Protein AF-E3Q2H2-F1 (afdb_monomer_lite)

Sequence (401 aa):
MNYTLPLFDYPLWWVVCSHDYVWYTGDLEYLSTYYINLVAVLDRWYPSVTDPATGLVTKGLNGTAGYGDYAFVPRQGPVTYYNALYVLALRRAAEMAVEAENDGDAERWRRRADEVAKALGERNFDKEAGAFWDGTNEGQFMDAHAQDGNSIAILADVVDKEKARGMLDYYSRVAARPYGNAFYDSDAVNEGFSQKVYAFVSYFELAARFMVGAGDSAIEEMKRLYGWMSRQDPGVTFWEGIGPEGKPYEDGYTSMAHGWATGLVPLMSGWVLGVKPTEPGFRTWSVAPETAGLRWARGVVPTPRGGGIRVEWEQGGDGDVRIQVRAAEGSRGVVGVPVGARGKVVELDGEVVYAGRDGARARYKEGRVLVDVEGKGTDCKVVVSVRRRPDNPWAFIRQAG

Structure (mmCIF, N/CA/C/O backbone):
data_AF-E3Q2H2-F1
#
_entry.id   AF-E3Q2H2-F1
#
loop_
_atom_site.group_PDB
_atom_site.id
_atom_site.type_symbol
_atom_site.label_atom_id
_atom_site.label_alt_id
_atom_site.label_comp_id
_atom_site.label_asym_id
_atom_site.label_entity_id
_atom_site.label_seq_id
_atom_site.pdbx_PDB_ins_code
_atom_site.Cartn_x
_atom_site.Cartn_y
_atom_site.Cartn_z
_atom_site.occupancy
_atom_site.B_iso_or_equiv
_atom_site.auth_seq_id
_atom_site.auth_comp_id
_atom_site.auth_asym_id
_atom_site.auth_atom_id
_atom_site.pdbx_PDB_model_num
ATOM 1 N N . MET A 1 1 ? 37.266 2.003 -7.829 1.00 45.53 1 MET A N 1
ATOM 2 C CA . MET A 1 1 ? 35.980 2.043 -8.556 1.00 45.53 1 MET A CA 1
ATOM 3 C C . MET A 1 1 ? 34.935 2.542 -7.580 1.00 45.53 1 MET A C 1
ATOM 5 O O . MET A 1 1 ? 34.747 1.897 -6.558 1.00 45.53 1 MET A O 1
ATOM 9 N N . ASN A 1 2 ? 34.325 3.698 -7.842 1.00 56.22 2 ASN A N 1
ATOM 10 C CA . ASN A 1 2 ? 33.186 4.177 -7.061 1.00 56.22 2 ASN A CA 1
ATOM 11 C C . ASN A 1 2 ? 31.969 3.356 -7.490 1.00 56.22 2 ASN A C 1
ATOM 13 O O . ASN A 1 2 ? 31.368 3.651 -8.518 1.00 56.22 2 ASN A O 1
ATOM 17 N N . TYR A 1 3 ? 31.665 2.283 -6.761 1.00 51.69 3 TYR A N 1
ATOM 18 C CA . TYR A 1 3 ? 30.418 1.555 -6.958 1.00 51.69 3 TYR A CA 1
ATOM 19 C C . TYR A 1 3 ? 29.263 2.478 -6.560 1.00 51.69 3 TYR A C 1
ATOM 21 O O . TYR A 1 3 ? 29.102 2.805 -5.387 1.00 51.69 3 TYR A O 1
ATOM 29 N N . THR A 1 4 ? 28.493 2.940 -7.540 1.00 71.31 4 THR A N 1
ATOM 30 C CA . THR A 1 4 ? 27.223 3.632 -7.311 1.00 71.31 4 THR A CA 1
ATOM 31 C C . THR A 1 4 ? 26.118 2.768 -7.888 1.00 71.31 4 THR A C 1
ATOM 33 O O . THR A 1 4 ? 26.125 2.505 -9.090 1.00 71.31 4 THR A O 1
ATOM 36 N N . LEU A 1 5 ? 25.187 2.343 -7.037 1.00 85.56 5 LEU A N 1
ATOM 37 C CA . LEU A 1 5 ? 24.008 1.572 -7.417 1.00 85.56 5 LEU A CA 1
ATOM 38 C C . LEU A 1 5 ? 22.761 2.453 -7.266 1.00 85.56 5 LEU A C 1
ATOM 40 O O . LEU A 1 5 ? 22.137 2.453 -6.204 1.00 85.56 5 LEU A O 1
ATOM 44 N N . PRO A 1 6 ? 22.429 3.274 -8.274 1.00 92.06 6 PRO A N 1
ATOM 45 C CA . PRO A 1 6 ? 21.223 4.078 -8.224 1.00 92.06 6 PRO A CA 1
ATOM 46 C C . PRO A 1 6 ? 19.993 3.187 -8.438 1.00 92.06 6 PRO A C 1
ATOM 48 O O . PRO A 1 6 ? 19.901 2.464 -9.433 1.00 92.06 6 PRO A O 1
ATOM 51 N N . LEU A 1 7 ? 19.045 3.260 -7.507 1.00 96.19 7 LEU A N 1
ATOM 52 C CA . LEU A 1 7 ? 17.746 2.598 -7.602 1.00 96.19 7 LEU A CA 1
ATOM 53 C C . LEU A 1 7 ? 16.674 3.640 -7.912 1.00 96.19 7 LEU A C 1
ATOM 55 O O . LEU A 1 7 ? 16.636 4.705 -7.293 1.00 96.19 7 LEU A O 1
ATOM 59 N N . PHE A 1 8 ? 15.835 3.352 -8.902 1.00 97.50 8 PHE A N 1
ATOM 60 C CA . PHE A 1 8 ? 14.857 4.300 -9.427 1.00 97.50 8 PHE A CA 1
ATOM 61 C C . PHE A 1 8 ? 13.665 4.507 -8.481 1.00 97.50 8 PHE A C 1
ATOM 63 O O . PHE A 1 8 ? 13.052 5.568 -8.485 1.00 97.50 8 PHE A O 1
ATOM 70 N N . ASP A 1 9 ? 13.334 3.504 -7.677 1.00 97.25 9 ASP A N 1
ATOM 71 C CA . ASP A 1 9 ? 12.160 3.389 -6.805 1.00 97.25 9 ASP A CA 1
ATOM 72 C C . ASP A 1 9 ? 12.436 3.788 -5.345 1.00 97.25 9 ASP A C 1
ATOM 74 O O . ASP A 1 9 ? 11.573 4.364 -4.680 1.00 97.25 9 ASP A O 1
ATOM 78 N N . TYR A 1 10 ? 13.645 3.537 -4.834 1.00 96.75 10 TYR A N 1
ATOM 79 C CA . TYR A 1 10 ? 13.980 3.755 -3.417 1.00 96.75 10 TYR A CA 1
ATOM 80 C C . TYR A 1 10 ? 13.823 5.204 -2.926 1.00 96.75 10 TYR A C 1
ATOM 82 O O . TYR A 1 10 ? 13.421 5.375 -1.772 1.00 96.75 10 TYR A O 1
ATOM 90 N N . PRO A 1 11 ? 14.057 6.261 -3.733 1.00 98.12 11 PRO A N 1
ATOM 91 C CA . PRO A 1 11 ? 13.711 7.621 -3.322 1.00 98.12 11 PRO A CA 1
ATOM 92 C C . PRO A 1 11 ? 12.218 7.802 -3.004 1.00 98.12 11 PRO A C 1
ATOM 94 O O . PRO A 1 11 ? 11.886 8.548 -2.086 1.00 98.12 11 PRO A O 1
ATOM 97 N N . LEU A 1 12 ? 11.310 7.105 -3.698 1.00 98.69 12 LEU A N 1
ATOM 98 C CA . LEU A 1 12 ? 9.873 7.145 -3.383 1.00 98.69 12 LEU A CA 1
ATOM 99 C C . LEU A 1 12 ? 9.535 6.292 -2.176 1.00 98.69 12 LEU A C 1
ATOM 101 O O . LEU A 1 12 ? 8.727 6.720 -1.355 1.00 98.69 12 LEU A O 1
ATOM 105 N N . TRP A 1 13 ? 10.172 5.128 -2.023 1.00 98.25 13 TRP A N 1
ATOM 106 C CA . TRP A 1 13 ? 10.033 4.361 -0.786 1.00 98.25 13 TRP A CA 1
ATOM 107 C C . TRP A 1 13 ? 10.488 5.167 0.418 1.00 98.25 13 TRP A C 1
ATOM 109 O O . TRP A 1 13 ? 9.823 5.131 1.444 1.00 98.25 13 TRP A O 1
ATOM 119 N N . TRP A 1 14 ? 11.546 5.969 0.290 1.00 98.56 14 TRP A N 1
ATOM 120 C CA . TRP A 1 14 ? 11.947 6.887 1.348 1.00 98.56 14 TRP A CA 1
ATOM 121 C C . TRP A 1 14 ? 10.841 7.905 1.676 1.00 98.56 14 TRP A C 1
ATOM 123 O O . TRP A 1 14 ? 10.554 8.100 2.854 1.00 98.56 14 TRP A O 1
ATOM 133 N N . VAL A 1 15 ? 10.153 8.482 0.682 1.00 98.88 15 VAL A N 1
ATOM 134 C CA . VAL A 1 15 ? 9.010 9.394 0.910 1.00 98.88 15 VAL A CA 1
ATOM 135 C C . VAL A 1 15 ? 7.859 8.680 1.632 1.00 98.88 15 VAL A C 1
ATOM 137 O O . VAL A 1 15 ? 7.336 9.198 2.619 1.00 98.88 15 VAL A O 1
ATOM 140 N N . VAL A 1 16 ? 7.476 7.484 1.173 1.00 98.75 16 VAL A N 1
ATOM 141 C CA . VAL A 1 16 ? 6.392 6.689 1.780 1.00 98.75 16 VAL A CA 1
ATOM 142 C C . VAL A 1 16 ? 6.750 6.273 3.212 1.00 98.75 16 VAL A C 1
ATOM 144 O O . VAL A 1 16 ? 5.951 6.455 4.126 1.00 98.75 16 VAL A O 1
ATOM 147 N N . CYS A 1 17 ? 7.972 5.793 3.436 1.00 98.31 17 CYS A N 1
ATOM 148 C CA . CYS A 1 17 ? 8.465 5.424 4.761 1.00 98.31 17 CYS A CA 1
ATOM 149 C C . CYS A 1 17 ? 8.617 6.636 5.689 1.00 98.31 17 CYS A C 1
ATOM 151 O O . CYS A 1 17 ? 8.403 6.494 6.887 1.00 98.31 17 CYS A O 1
ATOM 153 N N . SER A 1 18 ? 8.952 7.820 5.165 1.00 98.75 18 SER A N 1
ATOM 154 C CA . SER A 1 18 ? 8.993 9.067 5.945 1.00 98.75 18 SER A CA 1
ATOM 155 C C . SER A 1 18 ? 7.612 9.417 6.483 1.00 98.75 18 SER A C 1
ATOM 157 O O . SER A 1 18 ? 7.470 9.732 7.662 1.00 98.75 18 SER A O 1
ATOM 159 N N . HIS A 1 19 ? 6.585 9.287 5.639 1.00 98.75 19 HIS A N 1
ATOM 160 C CA . HIS A 1 19 ? 5.204 9.458 6.070 1.00 98.75 19 HIS A CA 1
ATOM 161 C C . HIS A 1 19 ? 4.832 8.453 7.159 1.00 98.75 19 HIS A C 1
ATOM 163 O O . HIS A 1 19 ? 4.368 8.856 8.223 1.00 98.75 19 HIS A O 1
ATOM 169 N N . ASP A 1 20 ? 5.065 7.159 6.927 1.00 98.12 20 ASP A N 1
ATOM 170 C CA . ASP A 1 20 ? 4.711 6.126 7.903 1.00 98.12 20 ASP A CA 1
ATOM 171 C C . ASP A 1 20 ? 5.483 6.309 9.214 1.00 98.12 20 ASP A C 1
ATOM 173 O O . ASP A 1 20 ? 4.904 6.195 10.291 1.00 98.12 20 ASP A O 1
ATOM 177 N N . TYR A 1 21 ? 6.759 6.686 9.153 1.00 98.56 21 TYR A N 1
ATOM 178 C CA . TYR A 1 21 ? 7.533 7.030 10.339 1.00 98.56 21 TYR A CA 1
ATOM 179 C C . TYR A 1 21 ? 6.838 8.138 11.141 1.00 98.56 21 TYR A C 1
ATOM 181 O O . TYR A 1 21 ? 6.494 7.912 12.298 1.00 98.56 21 TYR A O 1
ATOM 189 N N . VAL A 1 22 ? 6.524 9.279 10.520 1.00 98.69 22 VAL A N 1
ATOM 190 C CA . VAL A 1 22 ? 5.838 10.403 11.183 1.00 98.69 22 VAL A CA 1
ATOM 191 C C . VAL A 1 22 ? 4.457 9.995 11.714 1.00 98.69 22 VAL A C 1
ATOM 193 O O . VAL A 1 22 ? 4.103 10.325 12.848 1.00 98.69 22 VAL A O 1
ATOM 196 N N . TRP A 1 23 ? 3.675 9.230 10.944 1.00 98.25 23 TRP A N 1
ATOM 197 C CA . TRP A 1 23 ? 2.333 8.800 11.350 1.00 98.25 23 TRP A CA 1
ATOM 198 C C . TRP A 1 23 ? 2.352 7.870 12.564 1.00 98.25 23 TRP A C 1
ATOM 200 O O . TRP A 1 23 ? 1.506 7.992 13.454 1.00 98.25 23 TRP A O 1
ATOM 210 N N . TYR A 1 24 ? 3.333 6.973 12.641 1.00 97.69 24 TYR A N 1
ATOM 211 C CA . TYR A 1 24 ? 3.432 6.004 13.730 1.00 97.69 24 TYR A CA 1
ATOM 212 C C . TYR A 1 24 ? 4.194 6.533 14.954 1.00 97.69 24 TYR A C 1
ATOM 214 O O . TYR A 1 24 ? 3.869 6.125 16.071 1.00 97.69 24 TYR A O 1
ATOM 222 N N . THR A 1 25 ? 5.161 7.444 14.792 1.00 97.69 25 THR A N 1
ATOM 223 C CA . THR A 1 25 ? 5.989 7.964 15.902 1.00 97.69 25 THR A CA 1
ATOM 224 C C . THR A 1 25 ? 5.563 9.343 16.401 1.00 97.69 25 THR A C 1
ATOM 226 O O . THR A 1 25 ? 5.739 9.642 17.581 1.00 97.69 25 THR A O 1
ATOM 229 N N . GLY A 1 26 ? 4.971 10.173 15.539 1.00 97.12 26 GLY A N 1
ATOM 230 C CA . GLY A 1 26 ? 4.683 11.579 15.831 1.00 97.12 26 GLY A CA 1
ATOM 231 C C . GLY A 1 26 ? 5.912 12.490 15.776 1.00 97.12 26 GLY A C 1
ATOM 232 O O . GLY A 1 26 ? 5.858 13.602 16.296 1.00 97.12 26 GLY A O 1
ATOM 233 N N . ASP A 1 27 ? 7.015 12.031 15.185 1.00 98.12 27 ASP A N 1
ATOM 234 C CA . ASP A 1 27 ? 8.268 12.781 15.087 1.00 98.12 27 ASP A CA 1
ATOM 235 C C . ASP A 1 27 ? 8.191 13.872 14.001 1.00 98.12 27 ASP A C 1
ATOM 237 O O . ASP A 1 27 ? 8.578 13.686 12.846 1.00 98.12 27 ASP A O 1
ATOM 241 N N . LEU A 1 28 ? 7.641 15.029 14.377 1.00 98.00 28 LEU A N 1
ATOM 242 C CA . LEU A 1 28 ? 7.541 16.199 13.497 1.00 98.00 28 LEU A CA 1
ATOM 243 C C . LEU A 1 28 ? 8.884 16.928 13.312 1.00 98.00 28 LEU A C 1
ATOM 245 O O . LEU A 1 28 ? 9.044 17.680 12.350 1.00 98.00 28 LEU A O 1
ATOM 249 N N . GLU A 1 29 ? 9.867 16.699 14.189 1.00 98.38 29 GLU A N 1
ATOM 250 C CA . GLU A 1 29 ? 11.219 17.251 14.038 1.00 98.38 29 GLU A CA 1
ATOM 251 C C . GLU A 1 29 ? 11.947 16.588 12.862 1.00 98.38 29 GLU A C 1
ATOM 253 O O . GLU A 1 29 ? 12.560 17.281 12.042 1.00 98.38 29 GLU A O 1
ATOM 258 N N . TYR A 1 30 ? 11.801 15.266 12.717 1.00 98.50 30 TYR A N 1
ATOM 259 C CA . TYR A 1 30 ? 12.229 14.533 11.527 1.00 98.50 30 TYR A CA 1
ATOM 260 C C . TYR A 1 30 ? 11.617 15.124 10.255 1.00 98.50 30 TYR A C 1
ATOM 262 O O . TYR A 1 30 ? 12.343 15.419 9.300 1.00 98.50 30 TYR A O 1
ATOM 270 N N . LEU A 1 31 ? 10.295 15.339 10.251 1.00 98.44 31 LEU A N 1
ATOM 271 C CA . LEU A 1 31 ? 9.599 15.906 9.097 1.00 98.44 31 LEU A CA 1
ATOM 272 C C . LEU A 1 31 ? 10.172 17.276 8.727 1.00 98.44 31 LEU A C 1
ATOM 274 O O . LEU A 1 31 ? 10.521 17.493 7.571 1.00 98.44 31 LEU A O 1
ATOM 278 N N . SER A 1 32 ? 10.323 18.169 9.707 1.00 98.31 32 SER A N 1
ATOM 279 C CA . SER A 1 32 ? 10.899 19.502 9.505 1.00 98.31 32 SER A CA 1
ATOM 280 C C . SER A 1 32 ? 12.323 19.436 8.936 1.00 98.31 32 SER A C 1
ATOM 282 O O . SER A 1 32 ? 12.633 20.090 7.940 1.00 98.31 32 SER A O 1
ATOM 284 N N . THR A 1 33 ? 13.171 18.576 9.509 1.00 98.56 33 THR A N 1
ATOM 285 C CA . THR A 1 33 ? 14.578 18.409 9.110 1.00 98.56 33 THR A CA 1
ATOM 286 C C . THR A 1 33 ? 14.720 17.962 7.655 1.00 98.56 33 THR A C 1
ATOM 288 O O . THR A 1 33 ? 15.564 18.484 6.925 1.00 98.56 33 THR A O 1
ATOM 291 N N . TYR A 1 34 ? 13.897 17.006 7.217 1.00 98.56 34 TYR A N 1
ATOM 292 C CA . TYR A 1 34 ? 14.017 16.387 5.895 1.00 98.56 34 TYR A CA 1
ATOM 293 C C . TYR A 1 34 ? 12.987 16.879 4.873 1.00 98.56 34 TYR A C 1
ATOM 295 O O . TYR A 1 34 ? 12.966 16.389 3.741 1.00 98.56 34 TYR A O 1
ATOM 303 N N . TYR A 1 35 ? 12.169 17.880 5.208 1.00 98.69 35 TYR A N 1
ATOM 304 C CA . TYR A 1 35 ? 11.151 18.407 4.296 1.00 98.69 35 TYR A CA 1
ATOM 305 C C . TYR A 1 35 ? 11.752 18.865 2.960 1.00 98.69 35 TYR A C 1
ATOM 307 O O . TYR A 1 35 ? 11.232 18.571 1.883 1.00 98.69 35 TYR A O 1
ATOM 315 N N . ILE A 1 36 ? 12.920 19.513 3.004 1.00 98.44 36 ILE A N 1
ATOM 316 C CA . ILE A 1 36 ? 13.614 19.973 1.796 1.00 98.44 36 ILE A CA 1
ATOM 317 C C . ILE A 1 36 ? 14.051 18.816 0.884 1.00 98.44 36 ILE A C 1
ATOM 319 O O . ILE A 1 36 ? 14.119 18.978 -0.337 1.00 98.44 36 ILE A O 1
ATOM 323 N N . ASN A 1 37 ? 14.306 17.632 1.446 1.00 98.56 37 ASN A N 1
ATOM 324 C CA . ASN A 1 37 ? 14.614 16.430 0.680 1.00 98.56 37 ASN A CA 1
ATOM 325 C C . ASN A 1 37 ? 13.363 15.892 -0.030 1.00 98.56 37 ASN A C 1
ATOM 327 O O . ASN A 1 37 ? 13.478 15.487 -1.187 1.00 98.56 37 ASN A O 1
ATOM 331 N N . LEU A 1 38 ? 12.175 15.962 0.595 1.00 98.69 38 LEU A N 1
ATOM 332 C CA . LEU A 1 38 ? 10.900 15.648 -0.072 1.00 98.69 38 LEU A CA 1
ATOM 333 C C . LEU A 1 38 ? 10.716 16.535 -1.310 1.00 98.69 38 LEU A C 1
ATOM 335 O O . LEU A 1 38 ? 10.481 16.027 -2.406 1.00 98.69 38 LEU A O 1
ATOM 339 N N . VAL A 1 39 ? 10.923 17.849 -1.164 1.00 98.69 39 VAL A N 1
ATOM 340 C CA . VAL A 1 39 ? 10.853 18.811 -2.278 1.00 98.69 39 VAL A CA 1
ATOM 341 C C . VAL A 1 39 ? 11.889 18.486 -3.358 1.00 98.69 39 VAL A C 1
ATOM 343 O O . VAL A 1 39 ? 11.570 18.476 -4.546 1.00 98.69 39 VAL A O 1
ATOM 346 N N . ALA A 1 40 ? 13.134 18.180 -2.984 1.00 98.56 40 ALA A N 1
ATOM 347 C CA . ALA A 1 40 ? 14.173 17.833 -3.953 1.00 98.56 40 ALA A CA 1
ATOM 348 C C . ALA A 1 40 ? 13.819 16.576 -4.768 1.00 98.56 40 ALA A C 1
ATOM 350 O O . ALA A 1 40 ? 14.007 16.557 -5.986 1.00 98.56 40 ALA A O 1
ATOM 351 N N . VAL A 1 41 ? 13.270 15.546 -4.124 1.00 98.31 41 VAL A N 1
ATOM 352 C CA . VAL A 1 41 ? 12.846 14.312 -4.796 1.00 98.31 41 VAL A CA 1
ATOM 353 C C . VAL A 1 41 ? 11.631 14.572 -5.693 1.00 98.31 41 VAL A C 1
ATOM 355 O O . VAL A 1 41 ? 11.660 14.241 -6.880 1.00 98.31 41 VAL A O 1
ATOM 358 N N . LEU A 1 42 ? 10.582 15.199 -5.155 1.00 98.75 42 LEU A N 1
ATOM 359 C CA . LEU A 1 42 ? 9.266 15.266 -5.794 1.00 98.75 42 LEU A CA 1
ATOM 360 C C . LEU A 1 42 ? 9.106 16.423 -6.783 1.00 98.75 42 LEU A C 1
ATOM 362 O O . LEU A 1 42 ? 8.338 16.272 -7.730 1.00 98.75 42 LEU A O 1
ATOM 366 N N . ASP A 1 43 ? 9.814 17.541 -6.592 1.00 98.50 43 ASP A N 1
ATOM 367 C CA . ASP A 1 43 ? 9.727 18.737 -7.445 1.00 98.50 43 ASP A CA 1
ATOM 368 C C . ASP A 1 43 ? 10.968 18.984 -8.309 1.00 98.50 43 ASP A C 1
ATOM 370 O O . ASP A 1 43 ? 10.935 19.858 -9.175 1.00 98.50 43 ASP A O 1
ATOM 374 N N . ARG A 1 44 ? 12.057 18.224 -8.121 1.00 97.56 44 ARG A N 1
ATOM 375 C CA . ARG A 1 44 ? 13.252 18.343 -8.975 1.00 97.56 44 ARG A CA 1
ATOM 376 C C . ARG A 1 44 ? 13.595 17.039 -9.668 1.00 97.56 44 ARG A C 1
ATOM 378 O O . ARG A 1 44 ? 13.615 17.001 -10.894 1.00 97.56 44 ARG A O 1
ATOM 385 N N . TRP A 1 45 ? 13.860 15.977 -8.908 1.00 98.12 45 TRP A N 1
ATOM 386 C CA . TRP A 1 45 ? 14.395 14.756 -9.502 1.00 98.12 45 TRP A CA 1
ATOM 387 C C . TRP A 1 45 ? 13.368 14.012 -10.362 1.00 98.12 45 TRP A C 1
ATOM 389 O O . TRP A 1 45 ? 13.602 13.876 -11.563 1.00 98.12 45 TRP A O 1
ATOM 399 N N . TYR A 1 46 ? 12.217 13.609 -9.810 1.00 98.56 46 TYR A N 1
ATOM 400 C CA . TYR A 1 46 ? 11.194 12.901 -10.595 1.00 98.56 46 TYR A CA 1
ATOM 401 C C . TYR A 1 46 ? 10.646 13.722 -11.770 1.00 98.56 46 TYR A C 1
ATOM 403 O O . TYR A 1 46 ? 10.589 13.171 -12.866 1.00 98.56 46 TYR A O 1
ATOM 411 N N . PRO A 1 47 ? 10.359 15.033 -11.624 1.00 98.44 47 PRO A N 1
ATOM 412 C CA . PRO A 1 47 ? 9.985 15.866 -12.766 1.00 98.44 47 PRO A CA 1
ATOM 413 C C . PRO A 1 47 ? 11.045 15.930 -13.867 1.00 98.44 47 PRO A C 1
ATOM 415 O O . PRO A 1 47 ? 10.692 16.056 -15.035 1.00 98.44 47 PRO A O 1
ATOM 418 N N . SER A 1 48 ? 12.338 15.819 -13.533 1.00 98.00 48 SER A N 1
ATOM 419 C CA . SER A 1 48 ? 13.394 15.800 -14.555 1.00 98.00 48 SER A CA 1
ATOM 420 C C . SER A 1 48 ? 13.317 14.562 -15.453 1.00 98.00 48 SER A C 1
ATOM 422 O O . SER A 1 48 ? 13.704 14.634 -16.615 1.00 98.00 48 SER A O 1
ATOM 424 N N . VAL A 1 49 ? 12.796 13.446 -14.939 1.00 98.25 49 VAL A N 1
ATOM 425 C CA . VAL A 1 49 ? 12.633 12.176 -15.664 1.00 98.25 49 VAL A CA 1
ATOM 426 C C . VAL A 1 49 ? 11.173 11.897 -16.032 1.00 98.25 49 VAL A C 1
ATOM 428 O O . VAL A 1 49 ? 10.825 10.768 -16.372 1.00 98.25 49 VAL A O 1
ATOM 431 N N . THR A 1 50 ? 10.308 12.910 -15.981 1.00 98.56 50 THR A N 1
ATOM 432 C CA . THR A 1 50 ? 8.943 12.843 -16.508 1.00 98.56 50 THR A CA 1
ATOM 433 C C . THR A 1 50 ? 8.955 13.214 -17.985 1.00 98.56 50 THR A C 1
ATOM 435 O O . THR A 1 50 ? 9.431 14.283 -18.361 1.00 98.56 50 THR A O 1
ATOM 438 N N . ASP A 1 51 ? 8.409 12.343 -18.829 1.00 97.69 51 ASP A N 1
ATOM 439 C CA . ASP A 1 51 ? 8.222 12.643 -20.245 1.00 97.69 51 ASP A CA 1
ATOM 440 C C . ASP A 1 51 ? 7.073 13.658 -20.403 1.00 97.69 51 ASP A C 1
ATOM 442 O O . ASP A 1 51 ? 5.930 13.333 -20.067 1.00 97.69 51 ASP A O 1
ATOM 446 N N . PRO A 1 52 ? 7.322 14.875 -20.925 1.00 95.50 52 PRO A N 1
ATOM 447 C CA . PRO A 1 52 ? 6.281 15.887 -21.083 1.00 95.50 52 PRO A CA 1
ATOM 448 C C . PRO A 1 52 ? 5.181 15.483 -22.075 1.00 95.50 52 PRO A C 1
ATOM 450 O O . PRO A 1 52 ? 4.090 16.043 -22.012 1.00 95.50 52 PRO A O 1
ATOM 453 N N . ALA A 1 53 ? 5.436 14.531 -22.981 1.00 95.25 53 ALA A N 1
ATOM 454 C CA . ALA A 1 53 ? 4.435 14.053 -23.932 1.00 95.25 53 ALA A CA 1
ATOM 455 C C . ALA A 1 53 ? 3.414 13.105 -23.289 1.00 95.25 53 ALA A C 1
ATOM 457 O O . ALA A 1 53 ? 2.270 13.044 -23.737 1.00 95.25 53 ALA A O 1
ATOM 458 N N . THR A 1 54 ? 3.815 12.363 -22.253 1.00 95.88 54 THR A N 1
ATOM 459 C CA . THR A 1 54 ? 2.938 11.397 -21.572 1.00 95.88 54 THR A CA 1
ATOM 460 C C . THR A 1 54 ? 2.523 11.830 -20.172 1.00 95.88 54 THR A C 1
ATOM 462 O O . THR A 1 54 ? 1.544 11.309 -19.651 1.00 95.88 54 THR A O 1
ATOM 465 N N . GLY A 1 55 ? 3.249 12.761 -19.550 1.00 97.69 55 GLY A N 1
ATOM 466 C CA . GLY A 1 55 ? 3.067 13.121 -18.144 1.00 97.69 55 GLY A CA 1
ATOM 467 C C . GLY A 1 55 ? 3.540 12.040 -17.166 1.00 97.69 55 GLY A C 1
ATOM 468 O O . GLY A 1 55 ? 3.283 12.156 -15.971 1.00 97.69 55 GLY A O 1
ATOM 469 N N . LEU A 1 56 ? 4.232 10.999 -17.646 1.00 98.69 56 LEU A N 1
ATOM 470 C CA . LEU A 1 56 ? 4.679 9.869 -16.835 1.00 98.69 56 LEU A CA 1
ATOM 471 C C . LEU A 1 56 ? 6.183 9.901 -16.589 1.00 98.69 56 LEU A C 1
ATOM 473 O O . LEU A 1 56 ? 6.990 10.214 -17.469 1.00 98.69 56 LEU A O 1
ATOM 477 N N . VAL A 1 57 ? 6.563 9.508 -15.379 1.00 98.50 57 VAL A N 1
ATOM 478 C CA . VAL A 1 57 ? 7.949 9.201 -15.036 1.00 98.50 57 VAL A CA 1
ATOM 479 C C . VAL A 1 57 ? 8.424 8.053 -15.929 1.00 98.50 57 VAL A C 1
ATOM 481 O O . VAL A 1 57 ? 7.793 6.998 -15.987 1.00 98.50 57 VAL A O 1
ATOM 484 N N . THR A 1 58 ? 9.526 8.267 -16.644 1.00 98.25 58 THR A N 1
ATOM 485 C CA . THR A 1 58 ? 9.995 7.383 -17.714 1.00 98.25 58 THR A CA 1
ATOM 486 C C . THR A 1 58 ? 11.459 7.018 -17.492 1.00 98.25 58 THR A C 1
ATOM 488 O O . THR A 1 58 ? 12.362 7.850 -17.624 1.00 98.25 58 THR A O 1
ATOM 491 N N . LYS A 1 59 ? 11.709 5.743 -17.179 1.00 97.12 59 LYS A N 1
ATOM 492 C CA . LYS A 1 59 ? 13.068 5.207 -17.062 1.00 97.12 59 LYS A CA 1
ATOM 493 C C . LYS A 1 59 ? 13.719 5.153 -18.445 1.00 97.12 59 LYS A C 1
ATOM 495 O O . LYS A 1 59 ? 13.107 4.699 -19.410 1.00 97.12 59 LYS A O 1
ATOM 500 N N . GLY A 1 60 ? 14.952 5.641 -18.529 1.00 95.44 60 GLY A N 1
ATOM 501 C CA . GLY A 1 60 ? 15.686 5.859 -19.779 1.00 95.44 60 GLY A CA 1
ATOM 502 C C . GLY A 1 60 ? 15.964 7.339 -20.055 1.00 95.44 60 GLY A C 1
ATOM 503 O O . GLY A 1 60 ? 16.960 7.663 -20.701 1.00 95.44 60 GLY A O 1
ATOM 504 N N . LEU A 1 61 ? 15.164 8.252 -19.493 1.00 96.69 61 LEU A N 1
ATOM 505 C CA . LEU A 1 61 ? 15.429 9.692 -19.556 1.00 96.69 61 LEU A CA 1
ATOM 506 C C . LEU A 1 61 ? 16.564 10.096 -18.607 1.00 96.69 61 LEU A C 1
ATOM 508 O O . LEU A 1 61 ? 16.797 9.444 -17.589 1.00 96.69 61 LEU A O 1
ATOM 512 N N . ASN A 1 62 ? 17.288 11.165 -18.948 1.00 94.88 62 ASN A N 1
ATOM 513 C CA . ASN A 1 62 ? 18.403 11.728 -18.167 1.00 94.88 62 ASN A CA 1
ATOM 514 C C . ASN A 1 62 ? 19.415 10.690 -17.645 1.00 94.88 62 ASN A C 1
ATOM 516 O O . ASN A 1 62 ? 19.890 10.780 -16.515 1.00 94.88 62 ASN A O 1
ATOM 520 N N . GLY A 1 63 ? 19.745 9.686 -18.463 1.00 93.56 63 GLY A N 1
ATOM 521 C CA . GLY A 1 63 ? 20.747 8.676 -18.111 1.00 93.56 63 GLY A CA 1
ATOM 522 C C . GLY A 1 63 ? 20.278 7.630 -17.094 1.00 93.56 63 GLY A C 1
ATOM 523 O O . GLY A 1 63 ? 21.107 6.921 -16.531 1.00 93.56 63 GLY A O 1
ATOM 524 N N . THR A 1 64 ? 18.968 7.490 -16.867 1.00 96.31 64 THR A N 1
ATOM 525 C CA . THR A 1 64 ? 18.414 6.505 -15.917 1.00 96.31 64 THR A CA 1
ATOM 526 C C . THR A 1 64 ? 18.277 5.085 -16.474 1.00 96.31 64 THR A C 1
ATOM 528 O O . THR A 1 64 ? 17.840 4.190 -15.755 1.00 96.31 64 THR A O 1
ATOM 531 N N . ALA A 1 65 ? 18.678 4.833 -17.726 1.00 94.00 65 ALA A N 1
ATOM 532 C CA . ALA A 1 65 ? 18.548 3.516 -18.363 1.00 94.00 65 ALA A CA 1
ATOM 533 C C . ALA A 1 65 ? 19.212 2.380 -17.556 1.00 94.00 65 ALA A C 1
ATOM 535 O O . A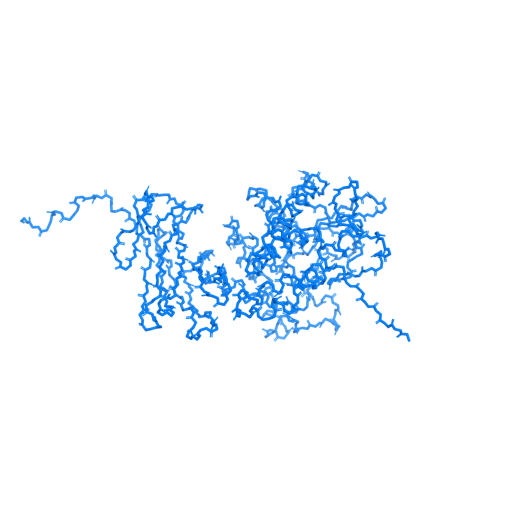LA A 1 65 ? 18.690 1.268 -17.526 1.00 94.00 65 ALA A O 1
ATOM 536 N N . GLY A 1 66 ? 20.330 2.674 -16.878 1.00 93.69 66 GLY A N 1
ATOM 537 C CA . GLY A 1 66 ? 21.068 1.724 -16.036 1.00 93.69 66 GLY A CA 1
ATOM 538 C C . GLY A 1 66 ? 20.653 1.692 -14.561 1.00 93.69 66 GLY A C 1
ATOM 539 O O . GLY A 1 66 ? 21.327 1.039 -13.772 1.00 93.69 66 GLY A O 1
ATOM 540 N N . TYR A 1 67 ? 19.605 2.419 -14.158 1.00 95.81 67 TYR A N 1
ATOM 541 C CA . TYR A 1 67 ? 19.145 2.407 -12.766 1.00 95.81 67 TYR A CA 1
ATOM 542 C C . TYR A 1 67 ? 18.438 1.079 -12.469 1.00 95.81 67 TYR A C 1
ATOM 544 O O . TYR A 1 67 ? 17.713 0.549 -13.316 1.00 95.81 67 TYR A O 1
ATOM 552 N N . GLY A 1 68 ? 18.654 0.544 -11.271 1.00 96.12 68 GLY A N 1
ATOM 553 C CA . GLY A 1 68 ? 17.983 -0.665 -10.799 1.00 96.12 68 GLY A CA 1
ATOM 554 C C . GLY A 1 68 ? 16.618 -0.380 -10.175 1.00 96.12 68 GLY A C 1
ATOM 555 O O . GLY A 1 68 ? 16.181 0.767 -10.078 1.00 96.12 68 GLY A O 1
ATOM 556 N N . ASP A 1 69 ? 15.980 -1.447 -9.717 1.00 96.38 69 ASP A N 1
ATOM 557 C CA . ASP A 1 69 ? 14.895 -1.444 -8.736 1.00 96.38 69 ASP A CA 1
ATOM 558 C C . ASP A 1 69 ? 15.117 -2.594 -7.740 1.00 96.38 69 ASP A C 1
ATOM 560 O O . ASP A 1 69 ? 16.159 -3.253 -7.805 1.00 96.38 69 ASP A O 1
ATOM 564 N N . TYR A 1 70 ? 14.174 -2.830 -6.822 1.00 93.75 70 TYR A N 1
ATOM 565 C CA . TYR A 1 70 ? 14.296 -3.838 -5.756 1.00 93.75 70 TYR A CA 1
ATOM 566 C C . TYR A 1 70 ? 14.748 -5.242 -6.211 1.00 93.75 70 TYR A C 1
ATOM 568 O O . TYR A 1 70 ? 15.341 -5.958 -5.408 1.00 93.75 70 TYR A O 1
ATOM 576 N N . ALA A 1 71 ? 14.478 -5.646 -7.460 1.00 92.88 71 ALA A N 1
ATOM 577 C CA . ALA A 1 71 ? 14.848 -6.959 -8.003 1.00 92.88 71 ALA A CA 1
ATOM 578 C C . ALA A 1 71 ? 15.657 -6.870 -9.311 1.00 92.88 71 ALA A C 1
ATOM 580 O O . ALA A 1 71 ? 15.763 -7.856 -10.040 1.00 92.88 71 ALA A O 1
ATOM 581 N N . PHE A 1 72 ? 16.221 -5.696 -9.623 1.00 94.19 72 PHE A N 1
ATOM 582 C CA . PHE A 1 72 ? 16.952 -5.426 -10.870 1.00 94.19 72 PHE A CA 1
ATOM 583 C C . PHE A 1 72 ? 16.190 -5.863 -12.125 1.00 94.19 72 PHE A C 1
ATOM 585 O O . PHE A 1 72 ? 16.776 -6.337 -13.102 1.00 94.19 72 PHE A O 1
ATOM 592 N N . VAL A 1 73 ? 14.869 -5.690 -12.103 1.00 96.00 73 VAL A N 1
ATOM 593 C CA . VAL A 1 73 ? 14.012 -6.041 -13.230 1.00 96.00 73 VAL A CA 1
ATOM 594 C C . VAL A 1 73 ? 14.420 -5.155 -14.418 1.00 96.00 73 VAL A C 1
ATOM 596 O O . VAL A 1 73 ? 14.577 -3.938 -14.247 1.00 96.00 73 VAL A O 1
ATOM 599 N N . PRO A 1 74 ? 14.614 -5.707 -15.634 1.00 95.19 74 PRO A N 1
ATOM 600 C CA . PRO A 1 74 ? 15.162 -4.974 -16.782 1.00 95.19 74 PRO A CA 1
ATOM 601 C C . PRO A 1 74 ? 14.135 -4.032 -17.438 1.00 95.19 74 PRO A C 1
ATOM 603 O O . PRO A 1 74 ? 14.017 -3.951 -18.657 1.00 95.19 74 PRO A O 1
ATOM 606 N N . ARG A 1 75 ? 13.378 -3.296 -16.624 1.00 95.62 75 ARG A N 1
ATOM 607 C CA . ARG A 1 75 ? 12.306 -2.402 -17.053 1.00 95.62 75 ARG A CA 1
ATOM 608 C C . ARG A 1 75 ? 12.855 -1.166 -17.748 1.00 95.62 75 ARG A C 1
ATOM 610 O O . ARG A 1 75 ? 13.876 -0.624 -17.314 1.00 95.62 75 ARG A O 1
ATOM 617 N N . GLN A 1 76 ? 12.134 -0.678 -18.753 1.00 96.69 76 GLN A N 1
ATOM 618 C CA . GLN A 1 76 ? 12.392 0.592 -19.434 1.00 96.69 76 GLN A CA 1
ATOM 619 C C . GLN A 1 76 ? 11.075 1.318 -19.743 1.00 96.69 76 GLN A C 1
ATOM 621 O O . GLN A 1 76 ? 9.998 0.715 -19.767 1.00 96.69 76 GLN A O 1
ATOM 626 N N . GLY A 1 77 ? 11.166 2.622 -20.004 1.00 97.50 77 GLY A N 1
ATOM 627 C CA . GLY A 1 77 ? 10.029 3.444 -20.407 1.00 97.50 77 GLY A CA 1
ATOM 628 C C . GLY A 1 77 ? 9.120 3.870 -19.244 1.00 97.50 77 GLY A C 1
ATOM 629 O O . GLY A 1 77 ? 9.590 3.986 -18.105 1.00 97.50 77 GLY A O 1
ATOM 630 N N . PRO A 1 78 ? 7.832 4.163 -19.515 1.00 97.62 78 PRO A N 1
ATOM 631 C CA . PRO A 1 78 ? 6.869 4.622 -18.517 1.00 97.62 78 PRO A CA 1
ATOM 632 C C . PRO A 1 78 ? 6.372 3.442 -17.675 1.00 97.62 78 PRO A C 1
ATOM 634 O O . PRO A 1 78 ? 5.254 2.966 -17.836 1.00 97.62 78 PRO A O 1
ATOM 637 N N . VAL A 1 79 ? 7.235 2.935 -16.801 1.00 98.56 79 VAL A N 1
ATOM 638 C CA . VAL A 1 79 ? 6.976 1.742 -15.991 1.00 98.56 79 VAL A CA 1
ATOM 639 C C . VAL A 1 79 ? 5.828 1.981 -15.006 1.00 98.56 79 VAL A C 1
ATOM 641 O O . VAL A 1 79 ? 5.842 2.963 -14.253 1.00 98.56 79 VAL A O 1
ATOM 644 N N . THR A 1 80 ? 4.866 1.059 -14.957 1.00 98.81 80 THR A N 1
ATOM 645 C CA . THR A 1 80 ? 3.693 1.144 -14.074 1.00 98.81 80 THR A CA 1
ATOM 646 C C . THR A 1 80 ? 4.090 1.148 -12.604 1.00 98.81 80 THR A C 1
ATOM 648 O O . THR A 1 80 ? 3.603 1.992 -11.856 1.00 98.81 80 THR A O 1
ATOM 651 N N . TYR A 1 81 ? 5.015 0.275 -12.190 1.00 98.81 81 TYR A N 1
ATOM 652 C CA . TYR A 1 81 ? 5.523 0.234 -10.816 1.00 98.81 81 TYR A CA 1
ATOM 653 C C . TYR A 1 81 ? 6.024 1.599 -10.323 1.00 98.81 81 TYR A C 1
ATOM 655 O O . TYR A 1 81 ? 5.582 2.080 -9.278 1.00 98.81 81 TYR A O 1
ATOM 663 N N . TYR A 1 82 ? 6.875 2.271 -11.103 1.00 98.81 82 TYR A N 1
ATOM 664 C CA . TYR A 1 82 ? 7.446 3.558 -10.704 1.00 98.81 82 TYR A CA 1
ATOM 665 C C . TYR A 1 82 ? 6.396 4.673 -10.660 1.00 98.81 82 TYR A C 1
ATOM 667 O O . TYR A 1 82 ? 6.413 5.492 -9.745 1.00 98.81 82 TYR A O 1
ATOM 675 N N . ASN A 1 83 ? 5.459 4.704 -11.612 1.00 98.88 83 ASN A N 1
ATOM 676 C CA . ASN A 1 83 ? 4.424 5.739 -11.653 1.00 98.88 83 ASN A CA 1
ATOM 677 C C . ASN A 1 83 ? 3.357 5.540 -10.570 1.00 98.88 83 ASN A C 1
ATOM 679 O O . ASN A 1 83 ? 2.979 6.507 -9.914 1.00 98.88 83 ASN A O 1
ATOM 683 N N . ALA A 1 84 ? 2.918 4.305 -10.319 1.00 98.94 84 ALA A N 1
ATOM 684 C CA . ALA A 1 84 ? 1.991 4.007 -9.231 1.00 98.94 84 ALA A CA 1
ATOM 685 C C . ALA A 1 84 ? 2.606 4.353 -7.864 1.00 98.94 84 ALA A C 1
ATOM 687 O O . ALA A 1 84 ? 1.960 4.987 -7.026 1.00 98.94 84 ALA A O 1
ATOM 688 N N . LEU A 1 85 ? 3.885 4.014 -7.661 1.00 98.94 85 LEU A N 1
ATOM 689 C CA . LEU A 1 85 ? 4.625 4.399 -6.462 1.00 98.94 85 LEU A CA 1
ATOM 690 C C . LEU A 1 85 ? 4.817 5.922 -6.369 1.00 98.94 85 LEU A C 1
ATOM 692 O O . LEU A 1 85 ? 4.757 6.477 -5.272 1.00 98.94 85 LEU A O 1
ATOM 696 N N . TYR A 1 86 ? 4.984 6.618 -7.499 1.00 98.94 86 TYR A N 1
ATOM 697 C CA . TYR A 1 86 ? 5.074 8.079 -7.517 1.00 98.94 86 TYR A CA 1
ATOM 698 C C . TYR A 1 86 ? 3.764 8.741 -7.085 1.00 98.94 86 TYR A C 1
ATOM 700 O O . TYR A 1 86 ? 3.789 9.643 -6.249 1.00 98.94 86 TYR A O 1
ATOM 708 N N . VAL A 1 87 ? 2.621 8.248 -7.572 1.00 98.94 87 VAL A N 1
ATOM 709 C CA . VAL A 1 87 ? 1.290 8.693 -7.123 1.00 98.94 87 VAL A CA 1
ATOM 710 C C . VAL A 1 87 ? 1.131 8.467 -5.619 1.00 98.94 87 VAL A C 1
ATOM 712 O O . VAL A 1 87 ? 0.735 9.390 -4.903 1.00 98.94 87 VAL A O 1
ATOM 715 N N . LEU A 1 88 ? 1.487 7.277 -5.120 1.00 98.94 88 LEU A N 1
ATOM 716 C CA . LEU A 1 88 ? 1.426 6.970 -3.689 1.00 98.94 88 LEU A CA 1
ATOM 717 C C . LEU A 1 88 ? 2.279 7.950 -2.871 1.00 98.94 88 LEU A C 1
ATOM 719 O O . LEU A 1 88 ? 1.790 8.546 -1.912 1.00 98.94 88 LEU A O 1
ATOM 723 N N . ALA A 1 89 ? 3.533 8.160 -3.270 1.00 98.94 89 ALA A N 1
ATOM 724 C CA . ALA A 1 89 ? 4.460 9.053 -2.586 1.00 98.94 89 ALA A CA 1
ATOM 725 C C . ALA A 1 89 ? 3.996 10.516 -2.602 1.00 98.94 89 ALA A C 1
ATOM 727 O O . ALA A 1 89 ? 4.074 11.178 -1.572 1.00 98.94 89 ALA A O 1
ATOM 728 N N . LEU A 1 90 ? 3.474 11.020 -3.726 1.00 98.94 90 LEU A N 1
ATOM 729 C CA . LEU A 1 90 ? 2.932 12.381 -3.823 1.00 98.94 90 LEU A CA 1
ATOM 730 C C . LEU A 1 90 ? 1.752 12.589 -2.866 1.00 98.94 90 LEU A C 1
ATOM 732 O O . LEU A 1 90 ? 1.664 13.626 -2.211 1.00 98.94 90 LEU A O 1
ATOM 736 N N . ARG A 1 91 ? 0.867 11.594 -2.742 1.00 98.88 91 ARG A N 1
ATOM 737 C CA . ARG A 1 91 ? -0.271 11.654 -1.813 1.00 98.88 91 ARG A CA 1
ATOM 738 C C . ARG A 1 91 ? 0.183 11.643 -0.355 1.00 98.88 91 ARG A C 1
ATOM 740 O O . ARG A 1 91 ? -0.269 12.485 0.416 1.00 98.88 91 ARG A O 1
ATOM 747 N N . ARG A 1 92 ? 1.135 10.772 -0.000 1.00 98.81 92 ARG A N 1
ATOM 748 C CA . ARG A 1 92 ? 1.760 10.754 1.336 1.00 98.81 92 ARG A CA 1
ATOM 749 C C . ARG A 1 92 ? 2.488 12.053 1.660 1.00 98.81 92 ARG A C 1
ATOM 751 O O . ARG A 1 92 ? 2.367 12.583 2.761 1.00 98.81 92 ARG A O 1
ATOM 758 N N . ALA A 1 93 ? 3.210 12.602 0.690 1.00 98.88 93 ALA A N 1
ATOM 759 C CA . ALA A 1 93 ? 3.887 13.878 0.840 1.00 98.88 93 ALA A CA 1
ATOM 760 C C . ALA A 1 93 ? 2.894 15.025 1.037 1.00 98.88 93 ALA A C 1
ATOM 762 O O . ALA A 1 93 ? 3.149 15.910 1.845 1.00 98.88 93 ALA A O 1
ATOM 763 N N . ALA A 1 94 ? 1.739 14.997 0.368 1.00 98.88 94 ALA A N 1
ATOM 764 C CA . ALA A 1 94 ? 0.704 15.999 0.579 1.00 98.88 94 ALA A CA 1
ATOM 765 C C . ALA A 1 94 ? 0.071 15.931 1.978 1.00 98.88 94 ALA A C 1
ATOM 767 O O . ALA A 1 94 ? -0.270 16.971 2.535 1.00 98.88 94 ALA A O 1
ATOM 768 N N . GLU A 1 95 ? -0.081 14.738 2.560 1.00 98.69 95 GLU A N 1
ATOM 769 C CA . GLU A 1 95 ? -0.502 14.574 3.961 1.00 98.69 95 GLU A CA 1
ATOM 770 C C . GLU A 1 95 ? 0.539 15.180 4.915 1.00 98.69 95 GLU A C 1
ATOM 772 O O . GLU A 1 95 ? 0.194 15.995 5.770 1.00 98.69 95 GLU A O 1
ATOM 777 N N . MET A 1 96 ? 1.824 14.873 4.707 1.00 98.75 96 MET A N 1
ATOM 778 C CA . MET A 1 96 ? 2.919 15.480 5.473 1.00 98.75 96 MET A CA 1
ATOM 779 C C . MET A 1 96 ? 3.008 17.004 5.286 1.00 98.75 96 MET A C 1
ATOM 781 O O . MET A 1 96 ? 3.314 17.718 6.233 1.00 98.75 96 MET A O 1
ATOM 785 N N . ALA A 1 97 ? 2.736 17.524 4.086 1.00 98.75 97 ALA A N 1
ATOM 786 C CA . ALA A 1 97 ? 2.762 18.957 3.805 1.00 98.75 97 ALA A CA 1
ATOM 787 C C . ALA A 1 97 ? 1.691 19.730 4.578 1.00 98.75 97 ALA A C 1
ATOM 789 O O . ALA A 1 97 ? 1.987 20.818 5.060 1.00 98.75 97 ALA A O 1
ATOM 790 N N . VAL A 1 98 ? 0.491 19.162 4.741 1.00 98.44 98 VAL A N 1
ATOM 791 C CA . VAL A 1 98 ? -0.547 19.753 5.602 1.00 98.44 98 VAL A CA 1
ATOM 792 C C . VAL A 1 98 ? -0.075 19.809 7.054 1.00 98.44 98 VAL A C 1
ATOM 794 O O . VAL A 1 98 ? -0.204 20.849 7.689 1.00 98.44 98 VAL A O 1
ATOM 797 N N . GLU A 1 99 ? 0.516 18.729 7.574 1.00 97.88 99 GLU A N 1
ATOM 798 C CA . GLU A 1 99 ? 1.042 18.723 8.950 1.00 97.88 99 GLU A CA 1
ATOM 799 C C . GLU A 1 99 ? 2.196 19.724 9.135 1.00 97.88 99 GLU A C 1
ATOM 801 O O . GLU A 1 99 ? 2.345 20.312 10.201 1.00 97.88 99 GLU A O 1
ATOM 806 N N . ALA A 1 100 ? 2.996 19.946 8.091 1.00 97.94 100 ALA A N 1
ATOM 807 C CA . ALA A 1 100 ? 4.073 20.930 8.076 1.00 97.94 100 ALA A CA 1
ATOM 808 C C . ALA A 1 100 ? 3.602 22.366 7.757 1.00 97.94 100 ALA A C 1
ATOM 810 O O . ALA A 1 100 ? 4.452 23.216 7.501 1.00 97.94 100 ALA A O 1
ATOM 811 N N . GLU A 1 101 ? 2.291 22.633 7.714 1.00 97.81 101 GLU A N 1
ATOM 812 C CA . GLU A 1 101 ? 1.698 23.947 7.400 1.00 97.81 101 GLU A CA 1
ATOM 813 C C . GLU A 1 101 ? 2.112 24.513 6.020 1.00 97.81 101 GLU A C 1
ATOM 815 O O . GLU A 1 101 ? 2.180 25.722 5.803 1.00 97.81 101 GLU A O 1
ATOM 820 N N . ASN A 1 102 ? 2.375 23.631 5.050 1.00 98.12 102 ASN A N 1
ATOM 821 C CA . ASN A 1 102 ? 2.750 23.966 3.673 1.00 98.12 102 ASN A CA 1
ATOM 822 C C . ASN A 1 102 ? 1.619 23.611 2.689 1.00 98.12 102 ASN A C 1
ATOM 824 O O . ASN A 1 102 ? 1.782 22.782 1.788 1.00 98.12 102 ASN A O 1
ATOM 828 N N . ASP A 1 103 ? 0.457 24.253 2.834 1.00 97.50 103 ASP A N 1
ATOM 829 C CA . ASP A 1 103 ? -0.748 23.942 2.045 1.00 97.50 103 ASP A CA 1
ATOM 830 C C . ASP A 1 103 ? -0.536 24.046 0.522 1.00 97.50 103 ASP A C 1
ATOM 832 O O . ASP A 1 103 ? -1.067 23.239 -0.242 1.00 97.50 103 ASP A O 1
ATOM 836 N N . GLY A 1 104 ? 0.304 24.981 0.060 1.00 98.56 104 GLY A N 1
ATOM 837 C CA . GLY A 1 104 ? 0.631 25.122 -1.365 1.00 98.56 104 GLY A CA 1
ATOM 838 C C . GLY A 1 104 ? 1.406 23.930 -1.946 1.00 98.56 104 GLY A C 1
ATOM 839 O O . GLY A 1 104 ? 1.242 23.589 -3.122 1.00 98.56 104 GLY A O 1
ATOM 840 N N . ASP A 1 105 ? 2.227 23.266 -1.129 1.00 98.69 105 ASP A N 1
ATOM 841 C CA . ASP A 1 105 ? 2.925 22.033 -1.504 1.00 98.69 105 ASP A CA 1
ATOM 842 C C . ASP A 1 105 ? 1.956 20.850 -1.491 1.00 98.69 105 ASP A C 1
ATOM 844 O O . ASP A 1 105 ? 1.934 20.063 -2.441 1.00 98.69 105 ASP A O 1
ATOM 848 N N . ALA A 1 106 ? 1.069 20.792 -0.491 1.00 98.88 106 ALA A N 1
ATOM 849 C CA . ALA A 1 106 ? 0.019 19.782 -0.410 1.00 98.88 106 ALA A CA 1
ATOM 850 C C . ALA A 1 106 ? -0.899 19.797 -1.643 1.00 98.88 106 ALA A C 1
ATOM 852 O O . ALA A 1 106 ? -1.129 18.756 -2.263 1.00 98.88 106 ALA A O 1
ATOM 853 N N . GLU A 1 107 ? -1.405 20.969 -2.034 1.00 98.81 107 GLU A N 1
ATOM 854 C CA . GLU A 1 107 ? -2.255 21.125 -3.219 1.00 98.81 107 GLU A CA 1
ATOM 855 C C . GLU A 1 107 ? -1.514 20.766 -4.511 1.00 98.81 107 GLU A C 1
ATOM 857 O O . GLU A 1 107 ? -2.050 20.045 -5.359 1.00 98.81 107 GLU A O 1
ATOM 862 N N . ARG A 1 108 ? -0.264 21.224 -4.660 1.00 98.75 108 ARG A N 1
ATOM 863 C CA . ARG A 1 108 ? 0.559 20.934 -5.841 1.00 98.75 108 ARG A CA 1
ATOM 864 C C . ARG A 1 108 ? 0.820 19.437 -5.995 1.00 98.75 108 ARG A C 1
ATOM 866 O O . ARG A 1 108 ? 0.672 18.918 -7.103 1.00 98.75 108 ARG A O 1
ATOM 873 N N . TRP A 1 109 ? 1.208 18.747 -4.923 1.00 98.88 109 TRP A N 1
ATOM 874 C CA . TRP A 1 109 ? 1.496 17.313 -4.971 1.00 98.88 109 TRP A CA 1
ATOM 875 C C . TRP A 1 109 ? 0.232 16.470 -5.151 1.00 98.88 109 TRP A C 1
ATOM 877 O O . TRP A 1 109 ? 0.277 15.524 -5.935 1.00 98.88 109 TRP A O 1
ATOM 887 N N . ARG A 1 110 ? -0.911 16.843 -4.549 1.00 98.88 110 ARG A N 1
ATOM 888 C CA . ARG A 1 110 ? -2.213 16.199 -4.834 1.00 98.88 110 ARG A CA 1
ATOM 889 C C . ARG A 1 110 ? -2.584 16.309 -6.306 1.00 98.88 110 ARG A C 1
ATOM 891 O O . ARG A 1 110 ? -2.833 15.293 -6.944 1.00 98.88 110 ARG A O 1
ATOM 898 N N . ARG A 1 111 ? -2.535 17.524 -6.866 1.00 98.81 111 ARG A N 1
ATOM 899 C CA . ARG A 1 111 ? -2.857 17.746 -8.281 1.00 98.81 111 ARG A CA 1
ATOM 900 C C . ARG A 1 111 ? -1.953 16.923 -9.198 1.00 98.81 111 ARG A C 1
ATOM 902 O O . ARG A 1 111 ? -2.450 16.272 -10.110 1.00 98.81 111 ARG A O 1
ATOM 909 N N . ARG A 1 112 ? -0.642 16.902 -8.934 1.00 98.88 112 ARG A N 1
ATOM 910 C CA . ARG A 1 112 ? 0.296 16.084 -9.716 1.00 98.88 112 ARG A CA 1
ATOM 911 C C . ARG A 1 112 ? -0.007 14.589 -9.587 1.00 98.88 112 ARG A C 1
ATO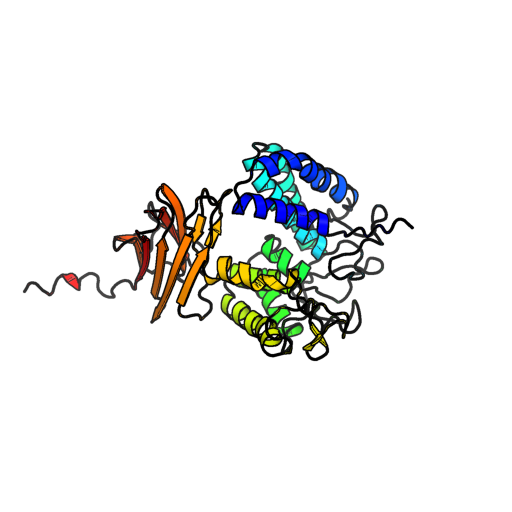M 913 O O . ARG A 1 112 ? 0.084 13.874 -10.578 1.00 98.88 112 ARG A O 1
ATOM 920 N N . ALA A 1 113 ? -0.371 14.111 -8.395 1.00 98.94 113 ALA A N 1
ATOM 921 C CA . ALA A 1 113 ? -0.749 12.714 -8.198 1.00 98.94 113 ALA A CA 1
ATOM 922 C C . ALA A 1 113 ? -1.962 12.338 -9.062 1.00 98.94 113 ALA A C 1
ATOM 924 O O . ALA A 1 113 ? -1.944 11.291 -9.703 1.00 98.94 113 ALA A O 1
ATOM 925 N N . ASP A 1 114 ? -2.973 13.208 -9.128 1.00 98.81 114 ASP A N 1
ATOM 926 C CA . ASP A 1 114 ? -4.170 12.996 -9.949 1.00 98.81 114 ASP A CA 1
ATOM 927 C C . ASP A 1 114 ? -3.853 13.019 -11.455 1.00 98.81 114 ASP A C 1
ATOM 929 O O . ASP A 1 114 ? -4.352 12.183 -12.211 1.00 98.81 114 ASP A O 1
ATOM 933 N N . GLU A 1 115 ? -2.983 13.935 -11.895 1.00 98.75 115 GLU A N 1
ATOM 934 C CA . GLU A 1 115 ? -2.508 14.021 -13.284 1.00 98.75 115 GLU A CA 1
ATOM 935 C C . GLU A 1 115 ? -1.757 12.746 -13.708 1.00 98.75 115 GLU A C 1
ATOM 937 O O . GLU A 1 115 ? -2.068 12.164 -14.750 1.00 98.75 115 GLU A O 1
ATOM 942 N N . VAL A 1 116 ? -0.817 12.271 -12.881 1.00 98.88 116 VAL A N 1
ATOM 943 C CA . VAL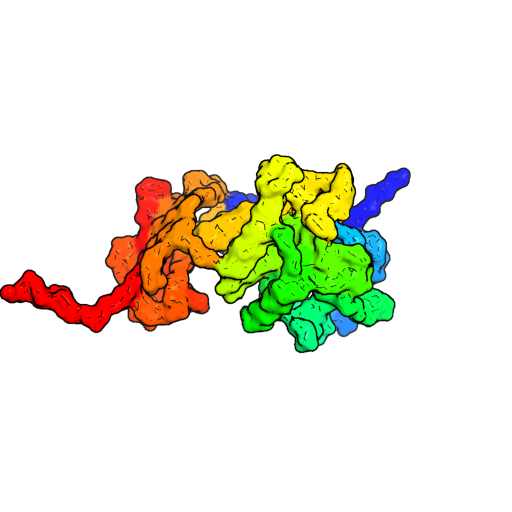 A 1 116 ? -0.043 11.045 -13.146 1.00 98.88 116 VAL A CA 1
ATOM 944 C C . VAL A 1 116 ? -0.941 9.808 -13.099 1.00 98.88 116 VAL A C 1
ATOM 946 O O . VAL A 1 116 ? -0.841 8.955 -13.978 1.00 98.88 116 VAL A O 1
ATOM 949 N N . ALA A 1 117 ? -1.848 9.707 -12.121 1.00 98.88 117 ALA A N 1
ATOM 950 C CA . ALA A 1 117 ? -2.790 8.592 -12.018 1.00 98.88 117 ALA A CA 1
ATOM 951 C C . ALA A 1 117 ? -3.677 8.490 -13.267 1.00 98.88 117 ALA A C 1
ATOM 953 O O . ALA A 1 117 ? -3.843 7.405 -13.829 1.00 98.88 117 ALA A O 1
ATOM 954 N N . LYS A 1 118 ? -4.193 9.628 -13.746 1.00 98.69 118 LYS A N 1
ATOM 955 C CA . LYS A 1 118 ? -4.980 9.683 -14.980 1.00 98.69 118 LYS A CA 1
ATOM 956 C C . LYS A 1 118 ? -4.160 9.233 -16.191 1.00 98.69 118 LYS A C 1
ATOM 958 O O . LYS A 1 118 ? -4.609 8.353 -16.922 1.00 98.69 118 LYS A O 1
ATOM 963 N N . ALA A 1 119 ? -2.965 9.793 -16.384 1.00 98.75 119 ALA A N 1
ATOM 964 C CA . ALA A 1 119 ? -2.096 9.436 -17.505 1.00 98.75 119 ALA A CA 1
ATOM 965 C C . ALA A 1 119 ? -1.720 7.944 -17.493 1.00 98.75 119 ALA A C 1
ATOM 967 O O . ALA A 1 119 ? -1.726 7.289 -18.537 1.00 98.75 119 ALA A O 1
ATOM 968 N N . LEU A 1 120 ? -1.455 7.385 -16.307 1.00 98.62 120 LEU A N 1
ATOM 969 C CA . LEU A 1 120 ? -1.124 5.974 -16.135 1.00 98.62 120 LEU A CA 1
ATOM 970 C C . LEU A 1 120 ? -2.316 5.085 -16.513 1.00 98.62 120 LEU A C 1
ATOM 972 O O . LEU A 1 120 ? -2.159 4.143 -17.289 1.00 98.62 120 LEU A O 1
ATOM 976 N N . GLY A 1 121 ? -3.511 5.427 -16.016 1.00 98.00 121 GLY A N 1
ATOM 977 C CA . GLY A 1 121 ? -4.778 4.766 -16.342 1.00 98.00 121 GLY A CA 1
ATOM 978 C C . GLY A 1 121 ? -5.121 4.777 -17.833 1.00 98.00 121 GLY A C 1
ATOM 979 O O . GLY A 1 121 ? -5.648 3.796 -18.350 1.00 98.00 121 GLY A O 1
ATOM 980 N N . GLU A 1 122 ? -4.828 5.874 -18.531 1.00 97.06 122 GLU A N 1
ATOM 981 C CA . GLU A 1 122 ? -5.120 6.025 -19.962 1.00 97.06 122 GLU A CA 1
ATOM 982 C C . GLU A 1 122 ? -4.109 5.299 -20.855 1.00 97.06 122 GLU A C 1
ATOM 984 O O . GLU A 1 122 ? -4.488 4.782 -21.907 1.00 97.06 122 GLU A O 1
ATOM 989 N N . ARG A 1 123 ? -2.834 5.264 -20.452 1.00 97.31 123 ARG A N 1
ATOM 990 C CA . ARG A 1 123 ? -1.746 4.760 -21.295 1.00 97.31 123 ARG A CA 1
ATOM 991 C C . ARG A 1 123 ? -1.401 3.294 -21.057 1.00 97.31 123 ARG A C 1
ATOM 993 O O . ARG A 1 123 ? -1.192 2.571 -22.027 1.00 97.31 123 ARG A O 1
ATOM 1000 N N . ASN A 1 124 ? -1.268 2.882 -19.799 1.00 98.25 124 ASN A N 1
ATOM 1001 C CA . ASN A 1 124 ? -0.659 1.595 -19.448 1.00 98.25 124 ASN A CA 1
ATOM 1002 C C . ASN A 1 124 ? -1.691 0.496 -19.173 1.00 98.25 124 ASN A C 1
ATOM 1004 O O . ASN A 1 124 ? -1.307 -0.660 -19.013 1.00 98.25 124 ASN A O 1
ATOM 1008 N N . PHE A 1 125 ? -2.977 0.836 -19.071 1.00 98.38 125 PHE A N 1
ATOM 1009 C CA . PHE A 1 125 ? -4.016 -0.139 -18.757 1.00 98.38 125 PHE A CA 1
ATOM 1010 C C . PHE A 1 125 ? -4.362 -0.988 -19.984 1.00 98.38 125 PHE A C 1
ATOM 1012 O O . PHE A 1 125 ? -4.942 -0.488 -20.955 1.00 98.38 125 PHE A O 1
ATOM 1019 N N . ASP A 1 126 ? -4.047 -2.277 -19.918 1.00 98.31 126 ASP A N 1
ATOM 1020 C CA . ASP A 1 126 ? -4.521 -3.271 -20.863 1.00 98.31 126 ASP A CA 1
ATOM 1021 C C . ASP A 1 126 ? -5.991 -3.600 -20.588 1.00 98.31 126 ASP A C 1
ATOM 1023 O O . ASP A 1 126 ? -6.364 -4.166 -19.557 1.00 98.31 126 ASP A O 1
ATOM 1027 N N . LYS A 1 127 ? -6.852 -3.250 -21.543 1.00 96.69 127 LYS A N 1
ATOM 1028 C CA . LYS A 1 127 ? -8.286 -3.538 -21.452 1.00 96.69 127 LYS A CA 1
ATOM 1029 C C . LYS A 1 127 ? -8.599 -5.013 -21.684 1.00 96.69 127 LYS A C 1
ATOM 1031 O O . LYS A 1 127 ? -9.672 -5.440 -21.266 1.00 96.69 127 LYS A O 1
ATOM 1036 N N . GLU A 1 128 ? -7.725 -5.751 -22.365 1.00 96.38 128 GLU A N 1
ATOM 1037 C CA . GLU A 1 128 ? -7.936 -7.166 -22.664 1.00 96.38 128 GLU A CA 1
ATOM 1038 C C . GLU A 1 128 ? -7.656 -8.031 -21.433 1.00 96.38 128 GLU A C 1
ATOM 1040 O O . GLU A 1 128 ? -8.544 -8.768 -20.996 1.00 96.38 128 GLU A O 1
ATOM 1045 N N . ALA A 1 129 ? -6.485 -7.879 -20.807 1.00 97.12 129 ALA A N 1
ATOM 1046 C CA . ALA A 1 129 ? -6.186 -8.532 -19.535 1.00 97.12 129 ALA A CA 1
ATOM 1047 C C . ALA A 1 129 ? -7.000 -7.957 -18.363 1.00 97.12 129 ALA A C 1
ATOM 1049 O O . ALA A 1 129 ? -7.335 -8.680 -17.420 1.00 97.12 129 ALA A O 1
ATOM 1050 N N . GLY A 1 130 ? -7.336 -6.662 -18.417 1.00 97.62 130 GLY A N 1
ATOM 1051 C CA . GLY A 1 130 ? -7.916 -5.933 -17.290 1.00 97.62 130 GLY A CA 1
ATOM 1052 C C . GLY A 1 130 ? -6.881 -5.615 -16.207 1.00 97.62 130 GLY A C 1
ATOM 1053 O O . GLY A 1 130 ? -7.220 -5.613 -15.024 1.00 97.62 130 GLY A O 1
ATOM 1054 N N . ALA A 1 131 ? -5.632 -5.373 -16.606 1.00 98.38 131 ALA A N 1
ATOM 1055 C CA . ALA A 1 131 ? -4.481 -5.095 -15.750 1.00 98.38 131 ALA A CA 1
ATOM 1056 C C . ALA A 1 131 ? -3.551 -4.068 -16.425 1.00 98.38 131 ALA A C 1
ATOM 1058 O O . ALA A 1 131 ? -3.744 -3.700 -17.576 1.00 98.38 131 ALA A O 1
ATOM 1059 N N . PHE A 1 132 ? -2.548 -3.557 -15.716 1.00 98.75 132 PHE A N 1
ATOM 1060 C CA . PHE A 1 132 ? -1.547 -2.648 -16.277 1.00 98.75 132 PHE A CA 1
ATOM 1061 C C . PHE A 1 132 ? -0.337 -3.405 -16.815 1.00 98.75 132 PHE A C 1
ATOM 1063 O O . PHE A 1 132 ? 0.272 -4.183 -16.070 1.00 98.75 132 PHE A O 1
ATOM 1070 N N . TRP A 1 133 ? 0.049 -3.110 -18.058 1.00 98.62 133 TRP A N 1
ATOM 1071 C CA . TRP A 1 133 ? 1.352 -3.499 -18.595 1.00 98.62 133 TRP A CA 1
ATOM 1072 C C . TRP A 1 133 ? 2.467 -2.996 -17.675 1.00 98.62 133 TRP A C 1
ATOM 1074 O O . TRP A 1 133 ? 2.370 -1.893 -17.135 1.00 98.62 133 TRP A O 1
ATOM 1084 N N . ASP A 1 134 ? 3.540 -3.762 -17.489 1.00 98.38 134 ASP A N 1
ATOM 1085 C CA . ASP A 1 134 ? 4.625 -3.350 -16.592 1.00 98.38 134 ASP A CA 1
ATOM 1086 C C . ASP A 1 134 ? 5.480 -2.220 -17.184 1.00 98.38 134 ASP A C 1
ATOM 1088 O O . ASP A 1 134 ? 5.581 -1.139 -16.603 1.00 98.38 134 ASP A O 1
ATOM 1092 N N . GLY A 1 135 ? 6.075 -2.456 -18.352 1.00 96.94 135 GLY A N 1
ATOM 1093 C CA . GLY A 1 135 ? 7.028 -1.553 -18.986 1.00 96.94 135 GLY A CA 1
ATOM 1094 C C . GLY A 1 135 ? 7.185 -1.833 -20.476 1.00 96.94 135 GLY A C 1
ATOM 1095 O O . GLY A 1 135 ? 6.506 -2.690 -21.047 1.00 96.94 135 GLY A O 1
ATOM 1096 N N . THR A 1 136 ? 8.073 -1.081 -21.123 1.00 97.38 136 THR A N 1
ATOM 1097 C CA . THR A 1 136 ? 8.278 -1.169 -22.573 1.00 97.38 136 THR A CA 1
ATOM 1098 C C . THR A 1 136 ? 9.661 -1.689 -22.930 1.00 97.38 136 THR A C 1
ATOM 1100 O O . THR A 1 136 ? 10.628 -1.345 -22.256 1.00 97.38 136 THR A O 1
ATOM 1103 N N . ASN A 1 137 ? 9.769 -2.399 -24.049 1.00 94.38 137 ASN A N 1
ATOM 1104 C CA . ASN A 1 137 ? 11.023 -2.647 -24.750 1.00 94.38 137 ASN A CA 1
ATOM 1105 C C . ASN A 1 137 ? 10.971 -1.948 -26.115 1.00 94.38 137 ASN A C 1
ATOM 1107 O O . ASN A 1 137 ? 9.979 -2.067 -26.828 1.00 94.38 137 ASN A O 1
ATOM 1111 N N . GLU A 1 138 ? 11.996 -1.159 -26.445 1.00 90.94 138 GLU A N 1
ATOM 1112 C CA . GLU A 1 138 ? 12.050 -0.361 -27.687 1.00 90.94 138 GLU A CA 1
ATOM 1113 C C . GLU A 1 138 ? 10.770 0.470 -27.954 1.00 90.94 138 GLU A C 1
ATOM 1115 O O . GLU A 1 138 ? 10.348 0.678 -29.090 1.00 90.94 138 GLU A O 1
ATOM 1120 N N . GLY A 1 139 ? 10.133 0.962 -26.883 1.00 92.19 139 GLY A N 1
ATOM 1121 C CA . GLY A 1 139 ? 8.921 1.787 -26.946 1.00 92.19 139 GLY A CA 1
ATOM 1122 C C . GLY A 1 139 ? 7.601 1.019 -27.089 1.00 92.19 139 GLY A C 1
ATOM 1123 O O . GLY A 1 139 ? 6.546 1.653 -27.084 1.00 92.19 139 GLY A O 1
ATOM 1124 N N . GLN A 1 140 ? 7.630 -0.314 -27.169 1.00 96.12 140 GLN A N 1
ATOM 1125 C CA . GLN A 1 140 ? 6.439 -1.169 -27.191 1.00 96.12 140 GLN A CA 1
ATOM 1126 C C . GLN A 1 140 ? 6.234 -1.852 -25.841 1.00 96.12 140 GLN A C 1
ATOM 1128 O O . GLN A 1 140 ? 7.204 -2.281 -25.219 1.00 96.12 140 GLN A O 1
ATOM 1133 N N . PHE A 1 141 ? 4.987 -1.954 -25.375 1.00 97.62 141 PHE A N 1
ATOM 1134 C CA . PHE A 1 141 ? 4.688 -2.700 -24.152 1.00 97.62 141 PHE A CA 1
ATOM 1135 C C . PHE A 1 141 ? 5.036 -4.175 -24.326 1.00 97.62 141 PHE A C 1
ATOM 1137 O O . PHE A 1 141 ? 4.772 -4.772 -25.369 1.00 97.62 141 PHE A O 1
ATOM 1144 N N . MET A 1 142 ? 5.656 -4.736 -23.295 1.00 97.06 142 MET A N 1
ATOM 1145 C CA . MET A 1 142 ? 5.895 -6.170 -23.214 1.00 97.06 142 MET A CA 1
ATOM 1146 C C . MET A 1 142 ? 4.621 -6.866 -22.746 1.00 97.06 142 MET A C 1
ATOM 1148 O O . MET A 1 142 ? 3.899 -6.293 -21.933 1.00 97.06 142 MET A O 1
ATOM 1152 N N . ASP A 1 143 ? 4.379 -8.093 -23.219 1.00 96.75 143 ASP A N 1
ATOM 1153 C CA . ASP A 1 143 ? 3.218 -8.906 -22.832 1.00 96.75 143 ASP A CA 1
ATOM 1154 C C . ASP A 1 143 ? 3.357 -9.443 -21.393 1.00 96.75 143 ASP A C 1
ATOM 1156 O O . ASP A 1 143 ? 3.623 -10.623 -21.159 1.00 96.75 143 ASP A O 1
ATOM 1160 N N . ALA A 1 144 ? 3.337 -8.530 -20.424 1.00 97.56 144 ALA A N 1
ATOM 1161 C CA . ALA A 1 144 ? 3.666 -8.785 -19.034 1.00 97.56 144 ALA A CA 1
ATOM 1162 C C . ALA A 1 144 ? 3.009 -7.767 -18.094 1.00 97.56 144 ALA A C 1
ATOM 1164 O O . ALA A 1 144 ? 3.184 -6.551 -18.235 1.00 97.56 144 ALA A O 1
ATOM 1165 N N . HIS A 1 145 ? 2.337 -8.280 -17.069 1.00 98.50 145 HIS A N 1
ATOM 1166 C CA . HIS A 1 145 ? 1.703 -7.516 -16.005 1.00 98.50 145 HIS A CA 1
ATOM 1167 C C . HIS A 1 145 ? 2.365 -7.874 -14.670 1.00 98.50 145 HIS A C 1
ATOM 1169 O O . HIS A 1 145 ? 2.245 -8.997 -14.165 1.00 98.50 145 HIS A O 1
ATOM 1175 N N . ALA A 1 146 ? 3.036 -6.904 -14.046 1.00 98.25 146 ALA A N 1
ATOM 1176 C CA . ALA A 1 146 ? 3.738 -7.111 -12.779 1.00 98.25 146 ALA A CA 1
ATOM 1177 C C . ALA A 1 146 ? 2.858 -6.831 -11.545 1.00 98.25 146 ALA A C 1
ATOM 1179 O O . ALA A 1 146 ? 2.120 -5.839 -11.496 1.00 98.25 146 ALA A O 1
ATOM 1180 N N . GLN A 1 147 ? 2.948 -7.705 -10.534 1.00 98.25 147 GLN A N 1
ATOM 1181 C CA . GLN A 1 147 ? 2.161 -7.656 -9.295 1.00 98.25 147 GLN A CA 1
ATOM 1182 C C . GLN A 1 147 ? 2.368 -6.334 -8.552 1.00 98.25 147 GLN A C 1
ATOM 1184 O O . GLN A 1 147 ? 1.412 -5.781 -8.010 1.00 98.25 147 GLN A O 1
ATOM 1189 N N . ASP A 1 148 ? 3.596 -5.819 -8.533 1.00 97.50 148 ASP A N 1
ATOM 1190 C CA . ASP A 1 148 ? 3.968 -4.594 -7.828 1.00 97.50 148 ASP A CA 1
ATOM 1191 C C . ASP A 1 148 ? 3.206 -3.365 -8.344 1.00 97.50 148 ASP A C 1
ATOM 1193 O O . ASP A 1 148 ? 2.440 -2.758 -7.594 1.00 97.50 148 ASP A O 1
ATOM 1197 N N . GLY A 1 149 ? 3.354 -3.022 -9.624 1.00 98.19 149 GLY A N 1
ATOM 1198 C CA . GLY A 1 149 ? 2.709 -1.865 -10.233 1.00 98.19 149 GLY A CA 1
ATOM 1199 C C . GLY A 1 149 ? 1.192 -1.953 -10.192 1.00 98.19 149 GLY A C 1
ATOM 1200 O O . GLY A 1 149 ? 0.541 -0.972 -9.839 1.00 98.19 149 GLY A O 1
ATOM 1201 N N . ASN A 1 150 ? 0.629 -3.133 -10.455 1.00 98.62 150 ASN A N 1
ATOM 1202 C CA . ASN A 1 150 ? -0.815 -3.346 -10.392 1.00 98.62 150 ASN A CA 1
ATOM 1203 C C . ASN A 1 150 ? -1.364 -3.177 -8.966 1.00 98.62 150 ASN A C 1
ATOM 1205 O O . ASN A 1 150 ? -2.368 -2.493 -8.764 1.00 98.62 150 ASN A O 1
ATOM 1209 N N . SER A 1 151 ? -0.690 -3.742 -7.964 1.00 98.50 151 SER A N 1
ATOM 1210 C CA . SER A 1 151 ? -1.143 -3.668 -6.570 1.00 98.50 151 SER A CA 1
ATOM 1211 C C . SER A 1 151 ? -0.981 -2.270 -5.982 1.00 98.50 151 SER A C 1
ATOM 1213 O O . SER A 1 151 ? -1.873 -1.773 -5.293 1.00 98.50 151 SER A O 1
ATOM 1215 N N . ILE A 1 152 ? 0.131 -1.596 -6.284 1.00 98.81 152 ILE A N 1
ATOM 1216 C CA . ILE A 1 152 ? 0.366 -0.224 -5.824 1.00 98.81 152 ILE A CA 1
ATOM 1217 C C . ILE A 1 152 ? -0.581 0.749 -6.530 1.00 98.81 152 ILE A C 1
ATOM 1219 O O . ILE A 1 152 ? -1.061 1.672 -5.882 1.00 98.81 152 ILE A O 1
ATOM 1223 N N . ALA A 1 153 ? -0.937 0.527 -7.802 1.00 98.81 153 ALA A N 1
ATOM 1224 C CA . ALA A 1 153 ? -1.936 1.344 -8.495 1.00 98.81 153 ALA A CA 1
ATOM 1225 C C . ALA A 1 153 ? -3.304 1.292 -7.794 1.00 98.81 153 ALA A C 1
ATOM 1227 O O . ALA A 1 153 ? -3.983 2.312 -7.688 1.00 98.81 153 ALA A O 1
ATOM 1228 N N . ILE A 1 154 ? -3.682 0.130 -7.252 1.00 98.69 154 ILE A N 1
ATOM 1229 C CA . ILE A 1 154 ? -4.886 -0.007 -6.425 1.00 98.69 154 ILE A CA 1
ATOM 1230 C C . ILE A 1 154 ? -4.731 0.796 -5.126 1.00 98.69 154 ILE A C 1
ATOM 1232 O O . ILE A 1 154 ? -5.577 1.634 -4.827 1.00 98.69 154 ILE A O 1
ATOM 1236 N N . LEU A 1 155 ? -3.644 0.588 -4.373 1.00 98.50 155 LEU A N 1
ATOM 1237 C CA . LEU A 1 155 ? -3.386 1.284 -3.097 1.00 98.50 155 LEU A CA 1
ATOM 1238 C C . LEU A 1 155 ? -3.224 2.804 -3.232 1.00 98.50 155 LEU A C 1
ATOM 1240 O O . LEU A 1 155 ? -3.415 3.533 -2.261 1.00 98.50 155 LEU A O 1
ATOM 1244 N N . ALA A 1 156 ? -2.857 3.272 -4.419 1.00 98.25 156 ALA A N 1
ATOM 1245 C CA . ALA A 1 156 ? -2.698 4.673 -4.766 1.00 98.25 156 ALA A CA 1
ATOM 1246 C C . ALA A 1 156 ? -3.935 5.242 -5.483 1.00 98.25 156 ALA A C 1
ATOM 1248 O O . ALA A 1 156 ? -3.790 6.218 -6.211 1.00 98.25 156 ALA A O 1
ATOM 1249 N N . ASP A 1 157 ? -5.118 4.626 -5.331 1.00 97.00 157 ASP A N 1
ATOM 1250 C CA . ASP A 1 157 ? -6.392 4.935 -6.012 1.00 97.00 157 ASP A CA 1
ATOM 1251 C C . ASP A 1 157 ? -6.227 5.443 -7.458 1.00 97.00 157 ASP A C 1
ATOM 1253 O O . ASP A 1 157 ? -6.766 6.488 -7.834 1.00 97.00 157 ASP A O 1
ATOM 1257 N N . VAL A 1 158 ? -5.438 4.733 -8.267 1.00 98.38 158 VAL A N 1
ATOM 1258 C CA . VAL A 1 158 ? -5.335 4.971 -9.718 1.00 98.38 158 VAL A CA 1
ATOM 1259 C C . VAL A 1 158 ? -6.552 4.386 -10.436 1.00 98.38 158 VAL A C 1
ATOM 1261 O O . VAL A 1 158 ? -6.979 4.875 -11.481 1.00 98.38 158 VAL A O 1
ATOM 1264 N N . VAL A 1 159 ? -7.133 3.334 -9.861 1.00 97.12 159 VAL A N 1
ATOM 1265 C CA . VAL A 1 159 ? -8.319 2.644 -10.365 1.00 97.12 159 VAL A CA 1
ATOM 1266 C C . VAL A 1 159 ? -9.429 2.657 -9.324 1.00 97.12 159 VAL A C 1
ATOM 1268 O O . VAL A 1 159 ? -9.180 2.700 -8.120 1.00 97.12 159 VAL A O 1
ATOM 1271 N N . ASP A 1 160 ? -10.674 2.598 -9.790 1.00 95.50 160 ASP A N 1
ATOM 1272 C CA . ASP A 1 160 ? -11.822 2.406 -8.910 1.00 95.50 160 ASP A CA 1
ATOM 1273 C C . ASP A 1 160 ? -11.860 0.981 -8.319 1.00 95.50 160 ASP A C 1
ATOM 1275 O O . ASP A 1 160 ? -11.154 0.065 -8.750 1.00 95.50 160 ASP A O 1
ATOM 1279 N N . LYS A 1 161 ? -12.719 0.785 -7.313 1.00 92.75 161 LYS A N 1
ATOM 1280 C CA . LYS A 1 161 ? -12.841 -0.491 -6.593 1.00 92.75 161 LYS A CA 1
ATOM 1281 C C . LYS A 1 161 ? -13.315 -1.654 -7.464 1.00 92.75 161 LYS A C 1
ATOM 1283 O O . LYS A 1 161 ? -13.010 -2.798 -7.134 1.00 92.75 161 LYS A O 1
ATOM 1288 N N . GLU A 1 162 ? -14.089 -1.397 -8.516 1.00 94.56 162 GLU A N 1
ATOM 1289 C CA . GLU A 1 162 ? -14.588 -2.454 -9.399 1.00 94.56 162 GLU A CA 1
ATOM 1290 C C . GLU A 1 162 ? -13.451 -2.981 -10.276 1.00 94.56 162 GLU A C 1
ATOM 1292 O O . GLU A 1 162 ? -13.180 -4.183 -10.272 1.00 94.56 162 GLU A O 1
ATOM 1297 N N . LYS A 1 163 ? -12.703 -2.076 -10.916 1.00 96.56 163 LYS A N 1
ATOM 1298 C CA . LYS A 1 163 ? -11.482 -2.416 -11.657 1.00 96.56 163 LYS A CA 1
ATOM 1299 C C . LYS A 1 163 ? -10.445 -3.082 -10.765 1.00 96.56 163 LYS A C 1
ATOM 1301 O O . LYS A 1 163 ? -9.887 -4.101 -11.155 1.00 96.56 163 LYS A O 1
ATOM 1306 N N . ALA A 1 164 ? -10.234 -2.563 -9.557 1.00 98.00 164 ALA A N 1
ATOM 1307 C CA . ALA A 1 164 ? -9.300 -3.147 -8.601 1.00 98.00 164 ALA A CA 1
ATOM 1308 C C . ALA A 1 164 ? -9.636 -4.613 -8.273 1.00 98.00 164 ALA A C 1
ATOM 1310 O O . ALA A 1 164 ? -8.738 -5.449 -8.218 1.00 98.00 164 ALA A O 1
ATOM 1311 N N . ARG A 1 165 ? -10.923 -4.954 -8.102 1.00 97.06 165 ARG A N 1
ATOM 1312 C CA . ARG A 1 165 ? -11.347 -6.355 -7.925 1.00 97.06 165 ARG A CA 1
ATOM 1313 C C . ARG A 1 165 ? -11.054 -7.194 -9.164 1.00 97.06 165 ARG A C 1
ATOM 1315 O O . ARG A 1 165 ? -10.455 -8.252 -9.025 1.00 97.06 165 ARG A O 1
ATOM 1322 N N . GLY A 1 166 ? -11.392 -6.694 -10.354 1.00 97.69 166 GLY A N 1
ATOM 1323 C CA . GLY A 1 166 ? -11.090 -7.381 -11.614 1.00 97.69 166 GLY A CA 1
ATOM 1324 C C . GLY A 1 166 ? -9.595 -7.667 -11.802 1.00 97.69 166 GLY A C 1
ATOM 1325 O O . GLY A 1 166 ? -9.226 -8.782 -12.165 1.00 97.69 166 GLY A O 1
ATOM 1326 N N . MET A 1 167 ? -8.731 -6.704 -11.469 1.00 98.06 167 MET A N 1
ATOM 1327 C CA . MET A 1 167 ? -7.272 -6.861 -11.500 1.00 98.06 167 MET A CA 1
ATOM 1328 C C . MET A 1 167 ? -6.791 -7.949 -10.527 1.00 98.06 167 MET A C 1
ATOM 1330 O O . MET A 1 167 ? -5.973 -8.795 -10.880 1.00 98.06 167 MET A O 1
ATOM 1334 N N . LEU A 1 168 ? -7.304 -7.966 -9.295 1.00 98.00 168 LEU A N 1
ATOM 1335 C CA . LEU A 1 168 ? -6.927 -8.975 -8.298 1.00 98.00 168 LEU A CA 1
ATOM 1336 C C . LEU A 1 168 ? -7.457 -10.373 -8.659 1.00 98.00 168 LEU A C 1
ATOM 1338 O O . LEU A 1 168 ? -6.777 -11.375 -8.416 1.00 98.00 168 LEU A O 1
ATOM 1342 N N . ASP A 1 169 ? -8.632 -10.462 -9.284 1.00 96.44 169 ASP A N 1
ATOM 1343 C CA . ASP A 1 169 ? -9.181 -11.712 -9.822 1.00 96.44 169 ASP A CA 1
ATOM 1344 C C . ASP A 1 169 ? -8.349 -12.225 -11.007 1.00 96.44 169 ASP A C 1
ATOM 1346 O O . ASP A 1 169 ? -8.075 -13.426 -11.092 1.00 96.44 169 ASP A O 1
ATOM 1350 N N . TYR A 1 170 ? -7.884 -11.325 -11.883 1.00 96.56 170 TYR A N 1
ATOM 1351 C CA . TYR A 1 170 ? -6.924 -11.643 -12.941 1.00 96.56 170 TYR A CA 1
ATOM 1352 C C . TYR A 1 170 ? -5.668 -12.300 -12.354 1.00 96.56 170 TYR A C 1
ATOM 1354 O O . TYR A 1 170 ? -5.362 -13.440 -12.712 1.00 96.56 170 TYR A O 1
ATOM 1362 N N . TYR A 1 171 ? -5.011 -11.657 -11.380 1.00 93.94 171 TYR A N 1
ATOM 1363 C CA . TYR A 1 171 ? -3.815 -12.209 -10.725 1.00 93.94 171 TYR A CA 1
ATOM 1364 C C . TYR A 1 171 ? -4.071 -13.556 -10.054 1.00 93.94 171 TYR A C 1
ATOM 1366 O O . TYR A 1 171 ? -3.268 -14.477 -10.198 1.00 93.94 171 TYR A O 1
ATOM 1374 N N . SER A 1 172 ? -5.210 -13.701 -9.374 1.00 94.44 172 SER A N 1
ATOM 1375 C CA . SER A 1 172 ? -5.595 -14.967 -8.736 1.00 94.44 172 SER A CA 1
ATOM 1376 C C . SER A 1 172 ? -5.684 -16.120 -9.744 1.00 94.44 172 SER A C 1
ATOM 1378 O O . SER A 1 172 ? -5.432 -17.269 -9.393 1.00 94.44 172 SER A O 1
ATOM 1380 N N . ARG A 1 173 ? -6.031 -15.827 -11.004 1.00 95.56 173 ARG A N 1
ATOM 1381 C CA . ARG A 1 173 ? -6.136 -16.822 -12.077 1.00 95.56 173 ARG A CA 1
ATOM 1382 C C . ARG A 1 173 ? -4.792 -17.138 -12.730 1.00 95.56 173 ARG A C 1
ATOM 1384 O O . ARG A 1 173 ? -4.526 -18.306 -12.999 1.00 95.56 173 ARG A O 1
ATOM 1391 N N . VAL A 1 174 ? -3.980 -16.126 -13.035 1.00 96.56 174 VAL A N 1
ATOM 1392 C CA . VAL A 1 174 ? -2.786 -16.301 -13.889 1.00 96.56 174 VAL A CA 1
ATOM 1393 C C . VAL A 1 174 ? -1.492 -16.496 -13.091 1.00 96.56 174 VAL A C 1
ATOM 1395 O O . VAL A 1 174 ? -0.616 -17.271 -13.484 1.00 96.56 174 VAL A O 1
ATOM 1398 N N . ALA A 1 175 ? -1.384 -15.857 -11.926 1.00 96.50 175 ALA A N 1
ATOM 1399 C CA . ALA A 1 175 ? -0.147 -15.801 -11.155 1.00 96.50 175 ALA A CA 1
ATOM 1400 C C . ALA A 1 175 ? -0.117 -16.776 -9.969 1.00 96.50 175 ALA A C 1
ATOM 1402 O O . ALA A 1 175 ? 0.939 -16.969 -9.374 1.00 96.50 175 ALA A O 1
ATOM 1403 N N . ALA A 1 176 ? -1.231 -17.426 -9.619 1.00 97.38 176 ALA A N 1
ATOM 1404 C CA . ALA A 1 176 ? -1.279 -18.320 -8.464 1.00 97.38 176 ALA A CA 1
ATOM 1405 C C . ALA A 1 176 ? -0.328 -19.521 -8.597 1.00 97.38 176 ALA A C 1
ATOM 1407 O O . ALA A 1 176 ? -0.378 -20.282 -9.568 1.00 97.38 176 ALA A O 1
ATOM 1408 N N . ARG A 1 177 ? 0.532 -19.713 -7.591 1.00 98.06 177 ARG A N 1
ATOM 1409 C CA . ARG A 1 177 ? 1.404 -20.886 -7.405 1.00 98.06 177 ARG A CA 1
ATOM 1410 C C . ARG A 1 177 ? 1.178 -21.489 -6.016 1.00 98.06 177 ARG A C 1
ATOM 1412 O O . ARG A 1 177 ? 0.758 -20.766 -5.116 1.00 98.06 177 ARG A O 1
ATOM 1419 N N . PRO A 1 178 ? 1.517 -22.768 -5.763 1.00 97.56 178 PRO A N 1
ATOM 1420 C CA . PRO A 1 178 ? 1.380 -23.394 -4.437 1.00 97.56 178 PRO A CA 1
ATOM 1421 C C . PRO A 1 178 ? 2.112 -22.693 -3.275 1.00 97.56 178 PRO A C 1
ATOM 1423 O O . PRO A 1 178 ? 1.900 -23.057 -2.122 1.00 97.56 178 PRO A O 1
ATOM 1426 N N . TYR A 1 179 ? 2.962 -21.709 -3.574 1.00 97.62 179 TYR A N 1
ATOM 1427 C CA . TYR A 1 179 ? 3.831 -20.983 -2.646 1.00 97.62 179 TYR A CA 1
ATOM 1428 C C . TYR A 1 179 ? 3.661 -19.450 -2.708 1.00 97.62 179 TYR A C 1
ATOM 1430 O O . TYR A 1 179 ? 4.504 -18.715 -2.208 1.00 97.62 179 TYR A O 1
ATOM 1438 N N . GLY A 1 180 ? 2.573 -18.970 -3.314 1.00 97.88 180 GLY A N 1
ATOM 1439 C CA . GLY A 1 180 ? 2.211 -17.552 -3.428 1.00 97.88 180 GLY A CA 1
ATOM 1440 C C . GLY A 1 180 ? 1.906 -17.152 -4.870 1.00 97.88 180 GLY A C 1
ATOM 1441 O O . GLY A 1 180 ? 1.963 -17.980 -5.779 1.00 97.88 180 GLY A O 1
ATOM 1442 N N . ASN A 1 181 ? 1.523 -15.905 -5.086 1.00 98.12 181 ASN A N 1
ATOM 1443 C CA . ASN A 1 181 ? 1.278 -15.339 -6.404 1.00 98.12 181 ASN A CA 1
ATOM 1444 C C . ASN A 1 181 ? 2.596 -14.858 -7.008 1.00 98.12 181 ASN A C 1
ATOM 1446 O O . ASN A 1 181 ? 3.333 -14.095 -6.385 1.00 98.12 181 ASN A O 1
ATOM 1450 N N . ALA A 1 182 ? 2.890 -15.311 -8.225 1.00 98.31 182 ALA A N 1
ATOM 1451 C CA . ALA A 1 182 ? 4.059 -14.879 -8.964 1.00 98.31 182 ALA A CA 1
ATOM 1452 C C . ALA A 1 182 ? 4.039 -13.363 -9.193 1.00 98.31 182 ALA A C 1
ATOM 1454 O O . ALA A 1 182 ? 2.985 -12.763 -9.415 1.00 98.31 182 ALA A O 1
ATOM 1455 N N . PHE A 1 183 ? 5.216 -12.740 -9.141 1.00 97.88 183 PHE A N 1
ATOM 1456 C CA . PHE A 1 183 ? 5.325 -11.291 -9.315 1.00 97.88 183 PHE A CA 1
ATOM 1457 C C . PHE A 1 183 ? 5.107 -10.841 -10.768 1.00 97.88 183 PHE A C 1
ATOM 1459 O O . PHE A 1 183 ? 4.875 -9.659 -11.000 1.00 97.88 183 PHE A O 1
ATOM 1466 N N . TYR A 1 184 ? 5.121 -11.780 -11.716 1.00 98.19 184 TYR A N 1
ATOM 1467 C CA . TYR A 1 184 ? 4.683 -11.613 -13.099 1.00 98.19 184 TYR A CA 1
ATOM 1468 C C . TYR A 1 184 ? 3.680 -12.700 -13.480 1.00 98.19 184 TYR A C 1
ATOM 1470 O O . TYR A 1 184 ? 3.717 -13.819 -12.967 1.00 98.19 184 TYR A O 1
ATOM 1478 N N . ASP A 1 185 ? 2.800 -12.371 -14.414 1.00 97.81 185 ASP A N 1
ATOM 1479 C CA . ASP A 1 185 ? 1.866 -13.301 -15.046 1.00 97.81 185 ASP A CA 1
ATOM 1480 C C . ASP A 1 185 ? 2.490 -14.126 -16.187 1.00 97.81 185 ASP A C 1
ATOM 1482 O O . ASP A 1 185 ? 2.014 -15.227 -16.467 1.00 97.81 185 ASP A O 1
ATOM 1486 N N . SER A 1 186 ? 3.565 -13.632 -16.807 1.00 97.50 186 SER A N 1
ATOM 1487 C CA . SER A 1 186 ? 4.255 -14.256 -17.942 1.00 97.50 186 SER A CA 1
ATOM 1488 C C . SER A 1 186 ? 5.786 -14.249 -17.785 1.00 97.50 186 SER A C 1
ATOM 1490 O O . SER A 1 186 ? 6.339 -13.639 -16.869 1.00 97.50 186 SER A O 1
ATOM 1492 N N . ASP A 1 187 ? 6.480 -14.933 -18.699 1.00 97.56 187 ASP A N 1
ATOM 1493 C CA . ASP A 1 187 ? 7.948 -14.918 -18.813 1.00 97.56 187 ASP A CA 1
ATOM 1494 C C . ASP A 1 187 ? 8.441 -13.960 -19.916 1.00 97.56 187 ASP A C 1
ATOM 1496 O O . ASP A 1 187 ? 9.604 -14.012 -20.316 1.00 97.56 187 ASP A O 1
ATOM 1500 N N . ALA A 1 188 ? 7.576 -13.075 -20.432 1.00 97.44 188 ALA A N 1
ATOM 1501 C CA . ALA A 1 188 ? 7.932 -12.196 -21.549 1.00 97.44 188 ALA A CA 1
ATOM 1502 C C . ALA A 1 188 ? 9.084 -11.236 -21.204 1.00 97.44 188 ALA A C 1
ATOM 1504 O O . ALA A 1 188 ? 9.859 -10.870 -22.085 1.00 97.44 188 ALA A O 1
ATOM 1505 N N . VAL A 1 189 ? 9.214 -10.844 -19.929 1.00 97.00 189 VAL A N 1
ATOM 1506 C CA . VAL A 1 189 ? 10.311 -9.989 -19.435 1.00 97.00 189 VAL A CA 1
ATOM 1507 C C . VAL A 1 189 ? 11.592 -10.784 -19.192 1.00 97.00 189 VAL A C 1
ATOM 1509 O O . VAL A 1 189 ? 12.680 -10.318 -19.532 1.00 97.00 189 VAL A O 1
ATOM 1512 N N . ASN A 1 190 ? 11.486 -11.962 -18.578 1.00 96.25 190 ASN A N 1
ATOM 1513 C CA . ASN A 1 190 ? 12.608 -12.863 -18.339 1.00 96.25 190 ASN A CA 1
ATOM 1514 C C . ASN A 1 190 ? 12.091 -14.271 -18.013 1.00 96.25 190 ASN A C 1
ATOM 1516 O O . ASN A 1 190 ? 11.020 -14.430 -17.423 1.00 96.25 190 ASN A O 1
ATOM 1520 N N . GLU A 1 191 ? 12.886 -15.282 -18.348 1.00 96.00 191 GLU A N 1
ATOM 1521 C CA . GLU A 1 191 ? 12.564 -16.679 -18.088 1.00 96.00 191 GLU A CA 1
ATOM 1522 C C . GLU A 1 191 ? 12.375 -16.947 -16.584 1.00 96.00 191 GLU A C 1
ATOM 1524 O O . GLU A 1 191 ? 13.168 -16.533 -15.732 1.00 96.00 191 GLU A O 1
ATOM 1529 N N . GLY A 1 192 ? 11.291 -17.650 -16.248 1.00 95.62 192 GLY A N 1
ATOM 1530 C CA . GLY A 1 192 ? 10.966 -18.048 -14.882 1.00 95.62 192 GLY A CA 1
ATOM 1531 C C . GLY A 1 192 ? 10.408 -16.933 -13.995 1.00 95.62 192 GLY A C 1
ATOM 1532 O O . GLY A 1 192 ? 10.132 -17.191 -12.820 1.00 95.62 192 GLY A O 1
ATOM 1533 N N . PHE A 1 193 ? 10.204 -15.712 -14.501 1.00 97.31 193 PHE A N 1
ATOM 1534 C CA . PHE A 1 193 ? 9.573 -14.643 -13.722 1.00 97.31 193 PHE A CA 1
ATOM 1535 C C . PHE A 1 193 ? 8.137 -14.988 -13.321 1.00 97.31 193 PHE A C 1
ATOM 1537 O O . PHE A 1 193 ? 7.743 -14.724 -12.184 1.00 97.31 193 PHE A O 1
ATOM 1544 N N . SER A 1 194 ? 7.410 -15.708 -14.176 1.00 97.81 194 SER A N 1
ATOM 1545 C CA . SER A 1 194 ? 6.086 -16.256 -13.868 1.00 97.81 194 SER A CA 1
ATOM 1546 C C . SER A 1 194 ? 6.100 -17.314 -12.758 1.00 97.81 194 SER A C 1
ATOM 1548 O O . SER A 1 194 ? 5.046 -17.790 -12.343 1.00 97.81 194 SER A O 1
ATOM 1550 N N . GLN A 1 195 ? 7.269 -17.734 -12.272 1.00 98.00 195 GLN A N 1
ATOM 1551 C CA . GLN A 1 195 ? 7.413 -18.726 -11.206 1.00 98.00 195 GLN A CA 1
ATOM 1552 C C . GLN A 1 195 ? 8.052 -18.161 -9.937 1.00 98.00 195 GLN A C 1
ATOM 1554 O O . GLN A 1 195 ? 8.147 -18.891 -8.947 1.00 98.00 195 GLN A O 1
ATOM 1559 N N . LYS A 1 196 ? 8.479 -16.892 -9.947 1.00 98.12 196 LYS A N 1
ATOM 1560 C CA . LYS A 1 196 ? 9.102 -16.231 -8.797 1.00 98.12 196 LYS A CA 1
ATOM 1561 C C . LYS A 1 196 ? 8.070 -15.464 -7.973 1.00 98.12 196 LYS A C 1
ATOM 1563 O O . LYS A 1 196 ? 7.212 -14.784 -8.524 1.00 98.12 196 LYS A O 1
ATOM 1568 N N . VAL A 1 197 ? 8.181 -15.527 -6.652 1.00 98.44 197 VAL A N 1
ATOM 1569 C CA . VAL A 1 197 ? 7.351 -14.786 -5.694 1.00 98.44 197 VAL A CA 1
ATOM 1570 C C . VAL A 1 197 ? 8.254 -13.966 -4.785 1.00 98.44 197 VAL A C 1
ATOM 1572 O O . VAL A 1 197 ? 9.177 -14.509 -4.178 1.00 98.44 197 VAL A O 1
ATOM 1575 N N . TYR A 1 198 ? 7.959 -12.675 -4.642 1.00 98.19 198 TYR A N 1
ATOM 1576 C CA . TYR A 1 198 ? 8.640 -11.792 -3.697 1.00 98.19 198 TYR A CA 1
ATOM 1577 C C . TYR A 1 198 ? 7.660 -11.346 -2.617 1.00 98.19 198 TYR A C 1
ATOM 1579 O O . TYR A 1 198 ? 6.747 -10.564 -2.880 1.00 98.19 198 TYR A O 1
ATOM 1587 N N . ALA A 1 199 ? 7.883 -11.780 -1.373 1.00 97.31 199 ALA A N 1
ATOM 1588 C CA . ALA A 1 199 ? 7.022 -11.410 -0.248 1.00 97.31 199 ALA A CA 1
ATOM 1589 C C . ALA A 1 199 ? 6.956 -9.888 -0.013 1.00 97.31 199 ALA A C 1
ATOM 1591 O O . ALA A 1 199 ? 5.964 -9.394 0.525 1.00 97.31 199 ALA A O 1
ATOM 1592 N N . PHE A 1 200 ? 7.983 -9.152 -0.456 1.00 97.38 200 PHE A N 1
ATOM 1593 C CA . PHE A 1 200 ? 7.974 -7.694 -0.510 1.00 97.38 200 PHE A CA 1
ATOM 1594 C C . PHE A 1 200 ? 6.790 -7.149 -1.319 1.00 97.38 200 PHE A C 1
ATOM 1596 O O . PHE A 1 200 ? 6.015 -6.349 -0.801 1.00 97.38 200 PHE A O 1
ATOM 1603 N N . VAL A 1 201 ? 6.607 -7.590 -2.567 1.00 97.56 201 VAL A N 1
ATOM 1604 C CA . VAL A 1 201 ? 5.560 -7.031 -3.439 1.00 97.56 201 VAL A CA 1
ATOM 1605 C C . VAL A 1 201 ? 4.193 -7.665 -3.197 1.00 97.56 201 VAL A C 1
ATOM 1607 O O . VAL A 1 201 ? 3.171 -6.988 -3.327 1.00 97.56 201 VAL A O 1
ATOM 1610 N N . SER A 1 202 ? 4.163 -8.906 -2.699 1.00 98.25 202 SER A N 1
ATOM 1611 C CA . SER A 1 202 ? 2.923 -9.557 -2.266 1.00 98.25 202 SER A CA 1
ATOM 1612 C C . SER A 1 202 ? 2.266 -8.845 -1.078 1.00 98.25 202 SER A C 1
ATOM 1614 O O . SER A 1 202 ? 1.047 -8.874 -0.958 1.00 98.25 202 SER A O 1
ATOM 1616 N N . TYR A 1 203 ? 3.020 -8.131 -0.229 1.00 98.38 203 TYR A N 1
ATOM 1617 C CA . TYR A 1 203 ? 2.431 -7.279 0.814 1.00 98.38 203 TYR A CA 1
ATOM 1618 C C . TYR A 1 203 ? 1.423 -6.266 0.246 1.00 98.38 203 TYR A C 1
ATOM 1620 O O . TYR A 1 203 ? 0.329 -6.109 0.793 1.00 98.38 203 TYR A O 1
ATOM 1628 N N . PHE A 1 204 ? 1.772 -5.592 -0.854 1.00 98.56 204 PHE A N 1
ATOM 1629 C CA . PHE A 1 204 ? 0.910 -4.575 -1.457 1.00 98.56 204 PHE A CA 1
ATOM 1630 C C . PHE A 1 204 ? -0.323 -5.200 -2.108 1.00 98.56 204 PHE A C 1
ATOM 1632 O O . PHE A 1 204 ? -1.416 -4.651 -1.998 1.00 98.56 204 PHE A O 1
ATOM 1639 N N . GLU A 1 205 ? -0.164 -6.368 -2.729 1.00 98.50 205 GLU A N 1
ATOM 1640 C CA . GLU A 1 205 ? -1.267 -7.139 -3.310 1.00 98.50 205 GLU A CA 1
ATOM 1641 C C . GLU A 1 205 ? -2.279 -7.565 -2.237 1.00 98.50 205 GLU A C 1
ATOM 1643 O O . GLU A 1 205 ? -3.481 -7.310 -2.356 1.00 98.50 205 GLU A O 1
ATOM 1648 N N . LEU A 1 206 ? -1.783 -8.090 -1.117 1.00 98.69 206 LEU A N 1
ATOM 1649 C CA . LEU A 1 206 ? -2.590 -8.485 0.033 1.00 98.69 206 LEU A CA 1
ATOM 1650 C C . LEU A 1 206 ? -3.301 -7.285 0.671 1.00 98.69 206 LEU A C 1
ATOM 1652 O O . LEU A 1 206 ? -4.491 -7.357 0.992 1.00 98.69 206 LEU A O 1
ATOM 1656 N N . ALA A 1 207 ? -2.603 -6.158 0.825 1.00 98.50 207 ALA A N 1
ATOM 1657 C CA . ALA A 1 207 ? -3.200 -4.921 1.319 1.00 98.50 207 ALA A CA 1
ATOM 1658 C C . ALA A 1 207 ? -4.292 -4.398 0.367 1.00 98.50 207 ALA A C 1
ATOM 1660 O O . ALA A 1 207 ? -5.344 -3.957 0.835 1.00 98.50 207 ALA A O 1
ATOM 1661 N N . ALA A 1 208 ? -4.085 -4.493 -0.950 1.00 98.50 208 ALA A N 1
ATOM 1662 C CA . ALA A 1 208 ? -5.074 -4.121 -1.958 1.00 98.50 208 ALA A CA 1
ATOM 1663 C C . ALA A 1 208 ? -6.327 -5.007 -1.869 1.00 98.50 208 ALA A C 1
ATOM 1665 O O . ALA A 1 208 ? -7.445 -4.487 -1.868 1.00 98.50 208 ALA A O 1
ATOM 1666 N N . ARG A 1 209 ? -6.161 -6.327 -1.694 1.00 98.19 209 ARG A N 1
ATOM 1667 C CA . ARG A 1 209 ? -7.276 -7.263 -1.464 1.00 98.19 209 ARG A CA 1
ATOM 1668 C C . ARG A 1 209 ? -8.093 -6.888 -0.234 1.00 98.19 209 ARG A C 1
ATOM 1670 O O . ARG A 1 209 ? -9.319 -6.817 -0.323 1.00 98.19 209 ARG A O 1
ATOM 1677 N N . PHE A 1 210 ? -7.443 -6.600 0.894 1.00 97.31 210 PHE A N 1
ATOM 1678 C CA . PHE A 1 210 ? -8.149 -6.128 2.087 1.00 97.31 210 PHE A CA 1
ATOM 1679 C C . PHE A 1 210 ? -8.894 -4.813 1.827 1.00 97.31 210 PHE A C 1
ATOM 1681 O O . PHE A 1 210 ? -10.072 -4.704 2.158 1.00 97.31 210 PHE A O 1
ATOM 1688 N N . MET A 1 211 ? -8.259 -3.846 1.160 1.00 95.38 211 MET A N 1
ATOM 1689 C CA . MET A 1 211 ? -8.850 -2.537 0.866 1.00 95.38 211 MET A CA 1
ATOM 1690 C C . MET A 1 211 ? -10.138 -2.607 0.034 1.00 95.38 211 MET A C 1
ATOM 1692 O O . MET A 1 211 ? -11.056 -1.812 0.244 1.00 95.38 211 MET A O 1
ATOM 1696 N N . VAL A 1 212 ? -10.230 -3.556 -0.902 1.00 94.50 212 VAL A N 1
ATOM 1697 C CA . VAL A 1 212 ? -11.417 -3.729 -1.758 1.00 94.50 212 VAL A CA 1
ATOM 1698 C C . VAL A 1 212 ? -12.450 -4.702 -1.178 1.00 94.50 212 VAL A C 1
ATOM 1700 O O . VAL A 1 212 ? -13.447 -5.019 -1.840 1.00 94.50 212 VAL A O 1
ATOM 1703 N N . GLY A 1 213 ? -12.245 -5.174 0.055 1.00 92.25 213 GLY A N 1
ATOM 1704 C CA . GLY A 1 213 ? -13.123 -6.131 0.728 1.00 92.25 213 GLY A CA 1
ATOM 1705 C C . GLY A 1 213 ? -13.007 -7.565 0.202 1.00 92.25 213 GLY A C 1
ATOM 1706 O O . GLY A 1 213 ? -13.922 -8.356 0.399 1.00 92.25 213 GLY A O 1
ATOM 1707 N N . ALA A 1 214 ? -11.903 -7.915 -0.462 1.00 94.81 214 ALA A N 1
ATOM 1708 C CA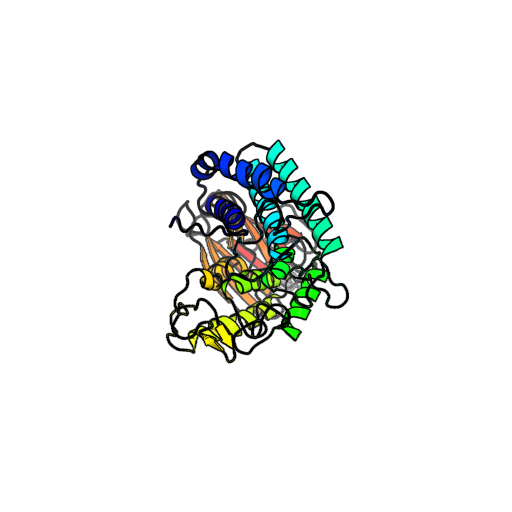 . ALA A 1 214 ? -11.584 -9.270 -0.920 1.00 94.81 214 ALA A CA 1
ATOM 1709 C C . ALA A 1 214 ? -10.736 -10.039 0.116 1.00 94.81 214 ALA A C 1
ATOM 1711 O O . ALA A 1 214 ? -9.845 -10.816 -0.241 1.00 94.81 214 ALA A O 1
ATOM 1712 N N . GLY A 1 215 ? -10.998 -9.812 1.409 1.00 94.81 215 GLY A N 1
ATOM 1713 C CA . GLY A 1 215 ? -10.177 -10.312 2.515 1.00 94.81 215 GLY A CA 1
ATOM 1714 C C . GLY A 1 215 ? -10.004 -11.834 2.535 1.00 94.81 215 GLY A C 1
ATOM 1715 O O . GLY A 1 215 ? -8.916 -12.306 2.848 1.00 94.81 215 GLY A O 1
ATOM 1716 N N . ASP A 1 216 ? -11.014 -12.610 2.132 1.00 94.88 216 ASP A N 1
ATOM 1717 C CA . ASP A 1 216 ? -10.918 -14.079 2.078 1.00 94.88 216 ASP A CA 1
ATOM 1718 C C . ASP A 1 216 ? -9.790 -14.545 1.142 1.00 94.88 216 ASP A C 1
ATOM 1720 O O . ASP A 1 216 ? -9.005 -15.428 1.493 1.00 94.88 216 ASP A O 1
ATOM 1724 N N . SER A 1 217 ? -9.661 -13.896 -0.021 1.00 96.62 217 SER A N 1
ATOM 1725 C CA . SER A 1 217 ? -8.583 -14.172 -0.977 1.00 96.62 217 SER A CA 1
ATOM 1726 C C . SER A 1 217 ? -7.217 -13.705 -0.466 1.00 96.62 217 SER A C 1
ATOM 1728 O O . SER A 1 217 ? -6.209 -14.346 -0.744 1.00 96.62 217 SER A O 1
ATOM 1730 N N . ALA A 1 218 ? -7.176 -12.639 0.344 1.00 97.81 218 ALA A N 1
ATOM 1731 C CA . ALA A 1 218 ? -5.947 -12.199 1.000 1.00 97.81 218 ALA A CA 1
ATOM 1732 C C . ALA A 1 218 ? -5.469 -13.240 2.024 1.00 97.81 218 ALA A C 1
ATOM 1734 O O . ALA A 1 218 ? -4.301 -13.612 2.042 1.00 97.81 218 ALA A O 1
ATOM 1735 N N . ILE A 1 219 ? -6.378 -13.761 2.856 1.00 97.62 219 ILE A N 1
ATOM 1736 C CA . ILE A 1 219 ? -6.047 -14.788 3.854 1.00 97.62 219 ILE A CA 1
ATOM 1737 C C . ILE A 1 219 ? -5.614 -16.103 3.190 1.00 97.62 219 ILE A C 1
ATOM 1739 O O . ILE A 1 219 ? -4.748 -16.794 3.730 1.00 97.62 219 ILE A O 1
ATOM 1743 N N . GLU A 1 220 ? -6.194 -16.465 2.044 1.00 97.25 220 GLU A N 1
ATOM 1744 C CA . GLU A 1 220 ? -5.743 -17.609 1.242 1.00 97.25 220 GLU A CA 1
ATOM 1745 C C . GLU A 1 220 ? -4.299 -17.421 0.762 1.00 97.25 220 GLU A C 1
ATOM 1747 O O . GLU A 1 220 ? -3.441 -18.237 1.107 1.00 97.25 220 GLU A O 1
ATOM 1752 N N . GLU A 1 221 ? -4.009 -16.315 0.074 1.00 97.81 221 GLU A N 1
ATOM 1753 C CA . GLU A 1 221 ? -2.672 -16.002 -0.440 1.00 97.81 221 GLU A CA 1
ATOM 1754 C C . GLU A 1 221 ? -1.639 -15.922 0.696 1.00 97.81 221 GLU A C 1
ATOM 1756 O O . GLU A 1 221 ? -0.564 -16.513 0.605 1.00 97.81 221 GLU A O 1
ATOM 1761 N N . MET A 1 222 ? -1.987 -15.307 1.834 1.00 97.56 222 MET A N 1
ATOM 1762 C CA . MET A 1 222 ? -1.131 -15.278 3.028 1.00 97.56 222 MET A CA 1
ATOM 1763 C C . MET A 1 222 ? -0.788 -16.686 3.528 1.00 97.56 222 MET A C 1
ATOM 1765 O O . MET A 1 222 ? 0.358 -16.952 3.896 1.00 97.56 222 MET A O 1
ATOM 1769 N N . LYS A 1 223 ? -1.759 -17.608 3.558 1.00 97.00 223 LYS A N 1
ATOM 1770 C CA . LYS A 1 223 ? -1.523 -19.004 3.966 1.00 97.00 223 LYS A CA 1
ATOM 1771 C C . LYS A 1 223 ? -0.678 -19.761 2.950 1.00 97.00 223 LYS A C 1
ATOM 1773 O O . LYS A 1 223 ? 0.069 -20.657 3.348 1.00 97.00 223 LYS A O 1
ATOM 1778 N N . ARG A 1 224 ? -0.804 -19.435 1.667 1.00 97.50 224 ARG A N 1
ATOM 1779 C CA . ARG A 1 224 ? -0.034 -20.056 0.594 1.00 97.50 224 ARG A CA 1
ATOM 1780 C C . ARG A 1 224 ? 1.416 -19.581 0.625 1.00 97.50 224 ARG A C 1
ATOM 1782 O O . ARG A 1 224 ? 2.300 -20.418 0.746 1.00 97.50 224 ARG A O 1
ATOM 1789 N N . LEU A 1 225 ? 1.651 -18.272 0.675 1.00 98.06 225 LEU A N 1
ATOM 1790 C CA . LEU A 1 225 ? 2.980 -17.661 0.743 1.00 98.06 225 LEU A CA 1
ATOM 1791 C C . LEU A 1 225 ? 3.688 -17.895 2.088 1.00 98.06 225 LEU A C 1
ATOM 1793 O O . LEU A 1 225 ? 4.695 -18.600 2.168 1.00 98.06 225 LEU A O 1
ATOM 1797 N N . TYR A 1 226 ? 3.163 -17.334 3.180 1.00 97.62 226 TYR A N 1
ATOM 1798 C CA . TYR A 1 226 ? 3.828 -17.410 4.488 1.00 97.62 226 TYR A CA 1
ATOM 1799 C C . TYR A 1 226 ? 3.741 -18.805 5.098 1.00 97.62 226 TYR A C 1
ATOM 1801 O O . TYR A 1 226 ? 4.655 -19.237 5.799 1.00 97.62 226 TYR A O 1
ATOM 1809 N N . GLY A 1 227 ? 2.656 -19.530 4.814 1.00 96.69 227 GLY A N 1
ATOM 1810 C CA . GLY A 1 227 ? 2.537 -20.925 5.218 1.00 96.69 227 GLY A CA 1
ATOM 1811 C C . GLY A 1 227 ? 3.463 -21.854 4.435 1.00 96.69 227 GLY A C 1
ATOM 1812 O O . GLY A 1 227 ? 3.839 -22.890 4.974 1.00 96.69 227 GLY A O 1
ATOM 1813 N N . TRP A 1 228 ? 3.850 -21.515 3.199 1.00 97.31 228 TRP A N 1
ATOM 1814 C CA . TRP A 1 228 ? 4.914 -22.242 2.507 1.00 97.31 228 TRP A CA 1
ATOM 1815 C C . TRP A 1 228 ? 6.234 -22.080 3.254 1.00 97.31 228 TRP A C 1
ATOM 1817 O O . TRP A 1 228 ? 6.771 -23.074 3.733 1.00 97.31 228 TRP A O 1
ATOM 1827 N N . MET A 1 229 ? 6.694 -20.840 3.451 1.00 97.06 229 MET A N 1
ATOM 1828 C CA . MET A 1 229 ? 7.964 -20.564 4.138 1.00 97.06 229 MET A CA 1
ATOM 1829 C C . MET A 1 229 ? 8.026 -21.168 5.549 1.00 97.06 229 MET A C 1
ATOM 1831 O O . MET A 1 229 ? 9.071 -21.663 5.948 1.00 97.06 229 MET A O 1
ATOM 1835 N N . SER A 1 230 ? 6.913 -21.197 6.294 1.00 95.88 230 SER A N 1
ATOM 1836 C CA . SER A 1 230 ? 6.891 -21.778 7.647 1.00 95.88 230 SER A CA 1
ATOM 1837 C C . SER A 1 230 ? 6.946 -23.310 7.691 1.00 95.88 230 SER A C 1
ATOM 1839 O O . SER A 1 230 ? 7.201 -23.882 8.749 1.00 95.88 230 SER A O 1
ATOM 1841 N N . ARG A 1 231 ? 6.698 -23.990 6.564 1.00 95.69 231 ARG A N 1
ATOM 1842 C CA . ARG A 1 231 ? 6.757 -25.459 6.443 1.00 95.69 231 ARG A CA 1
ATOM 1843 C C . ARG A 1 231 ? 8.027 -25.966 5.763 1.00 95.69 231 ARG A C 1
ATOM 1845 O O . ARG A 1 231 ? 8.216 -27.176 5.692 1.00 95.69 231 ARG A O 1
ATOM 1852 N N . GLN A 1 232 ? 8.864 -25.066 5.261 1.00 93.81 232 GLN A N 1
ATOM 1853 C CA . GLN A 1 232 ? 10.134 -25.380 4.615 1.00 93.81 232 GLN A CA 1
ATOM 1854 C C . GLN A 1 232 ? 11.285 -24.916 5.508 1.00 93.81 232 GLN A C 1
ATOM 1856 O O . GLN A 1 232 ? 11.139 -23.923 6.209 1.00 93.81 232 GLN A O 1
ATOM 1861 N N . ASP A 1 233 ? 12.428 -25.601 5.482 1.00 89.56 233 ASP A N 1
ATOM 1862 C CA . ASP A 1 233 ? 13.625 -25.167 6.218 1.00 89.56 233 ASP A CA 1
ATOM 1863 C C . ASP A 1 233 ? 14.029 -23.730 5.809 1.00 89.56 233 ASP A C 1
ATOM 1865 O O . ASP A 1 233 ? 14.064 -23.442 4.610 1.00 89.56 233 ASP A O 1
ATOM 1869 N N . PRO A 1 234 ? 14.287 -22.796 6.752 1.00 91.12 234 PRO A N 1
ATOM 1870 C CA . PRO A 1 234 ? 14.427 -22.986 8.205 1.00 91.12 234 PRO A CA 1
ATOM 1871 C C . PRO A 1 234 ? 13.125 -22.891 9.027 1.00 91.12 234 PRO A C 1
ATOM 1873 O O . PRO A 1 234 ? 13.155 -23.042 10.246 1.00 91.12 234 PRO A O 1
ATOM 1876 N N . GLY A 1 235 ? 11.978 -22.590 8.413 1.00 87.31 235 GLY A N 1
ATOM 1877 C CA . GLY A 1 235 ? 10.640 -22.623 9.029 1.00 87.31 235 GLY A CA 1
ATOM 1878 C C . GLY A 1 235 ? 10.325 -21.510 10.035 1.00 87.31 235 GLY A C 1
ATOM 1879 O O . GLY A 1 235 ? 9.170 -21.330 10.420 1.00 87.31 235 GLY A O 1
ATOM 1880 N N . VAL A 1 236 ? 11.335 -20.749 10.462 1.00 90.44 236 VAL A N 1
ATOM 1881 C CA . VAL A 1 236 ? 11.231 -19.730 11.522 1.00 90.44 236 VAL A CA 1
ATOM 1882 C C . VAL A 1 236 ? 11.406 -18.292 11.025 1.00 90.44 236 VAL A C 1
ATOM 1884 O O . VAL A 1 236 ? 11.131 -17.351 11.768 1.00 90.44 236 VAL A O 1
ATOM 1887 N N . THR A 1 237 ? 11.842 -18.106 9.780 1.00 94.44 237 THR A N 1
ATOM 1888 C CA . THR A 1 237 ? 12.092 -16.803 9.142 1.00 94.44 237 THR A CA 1
ATOM 1889 C C . THR A 1 237 ? 11.402 -16.714 7.780 1.00 94.44 237 THR A C 1
ATOM 1891 O O . THR A 1 237 ? 10.985 -17.726 7.216 1.00 94.44 237 THR A O 1
ATOM 1894 N N . PHE A 1 238 ? 11.270 -15.496 7.245 1.00 96.06 238 PHE A N 1
ATOM 1895 C CA . PHE A 1 238 ? 10.705 -15.252 5.915 1.00 96.06 238 PHE A CA 1
ATOM 1896 C C . PHE A 1 238 ? 11.800 -14.937 4.896 1.00 96.06 238 PHE A C 1
ATOM 1898 O O . PHE A 1 238 ? 12.758 -14.226 5.203 1.00 96.06 238 PHE A O 1
ATOM 1905 N N . TRP A 1 239 ? 11.657 -15.500 3.701 1.00 97.44 239 TRP A N 1
ATOM 1906 C CA . TRP A 1 239 ? 12.687 -15.544 2.670 1.00 97.44 239 TRP A CA 1
ATOM 1907 C C . TRP A 1 239 ? 12.625 -14.315 1.771 1.00 97.44 239 TRP A C 1
ATOM 1909 O O . TRP A 1 239 ? 11.579 -13.689 1.609 1.00 97.44 239 TRP A O 1
ATOM 1919 N N . GLU A 1 240 ? 13.755 -13.997 1.157 1.00 97.56 240 GLU A N 1
ATOM 1920 C CA . GLU A 1 240 ? 13.899 -12.911 0.196 1.00 97.56 240 GLU A CA 1
ATOM 1921 C C . GLU A 1 240 ? 12.968 -13.078 -1.005 1.00 97.56 240 GLU A C 1
ATOM 1923 O O . GLU A 1 240 ? 12.203 -12.174 -1.339 1.00 97.56 240 GLU A O 1
ATOM 1928 N N . GLY A 1 241 ? 12.968 -14.272 -1.584 1.00 97.00 241 GLY A N 1
ATOM 1929 C CA . GLY A 1 241 ? 12.086 -14.652 -2.670 1.00 97.00 241 GLY A CA 1
ATOM 1930 C C . GLY A 1 241 ? 11.993 -16.166 -2.787 1.00 97.00 241 GLY A C 1
ATOM 1931 O O . GLY A 1 241 ? 12.857 -16.908 -2.312 1.00 97.00 241 GLY A O 1
ATOM 1932 N N . ILE A 1 242 ? 10.930 -16.620 -3.435 1.00 98.00 242 ILE A N 1
ATOM 1933 C CA . ILE A 1 242 ? 10.687 -18.022 -3.759 1.00 98.00 242 ILE A CA 1
ATOM 1934 C C . ILE A 1 242 ? 10.764 -18.152 -5.278 1.00 98.00 242 ILE A C 1
ATOM 1936 O O . ILE A 1 242 ? 10.129 -17.386 -5.990 1.00 98.00 242 ILE A O 1
ATOM 1940 N N . GLY A 1 243 ? 11.565 -19.081 -5.779 1.00 97.31 243 GLY A N 1
ATOM 1941 C CA . GLY A 1 243 ? 11.726 -19.383 -7.194 1.00 97.31 243 GLY A CA 1
ATOM 1942 C C . GLY A 1 243 ? 10.853 -20.542 -7.679 1.00 97.31 243 GLY A C 1
ATOM 1943 O O . GLY A 1 243 ? 9.957 -21.007 -6.964 1.00 97.31 243 GLY A O 1
ATOM 1944 N N . PRO A 1 244 ? 11.135 -21.034 -8.900 1.00 96.12 244 PRO A N 1
ATOM 1945 C CA . PRO A 1 244 ? 10.450 -22.181 -9.478 1.00 96.12 244 PRO A CA 1
ATOM 1946 C C . PRO A 1 244 ? 10.389 -23.380 -8.531 1.00 96.12 244 PRO A C 1
ATOM 1948 O O . PRO A 1 244 ? 11.337 -23.672 -7.800 1.00 96.12 244 PRO A O 1
ATOM 1951 N N . GLU A 1 245 ? 9.249 -24.074 -8.552 1.00 95.00 245 GLU A N 1
ATOM 1952 C CA . GLU A 1 245 ? 8.977 -25.249 -7.708 1.00 95.00 245 GLU A CA 1
ATOM 1953 C C . GLU A 1 245 ? 8.994 -24.958 -6.193 1.00 95.00 245 GLU A C 1
ATOM 1955 O O . GLU A 1 245 ? 9.007 -25.883 -5.381 1.00 95.00 245 GLU A O 1
ATOM 1960 N N . GLY A 1 246 ? 8.970 -23.684 -5.792 1.00 95.81 246 GLY A N 1
ATOM 1961 C CA . GLY A 1 246 ? 8.945 -23.283 -4.388 1.00 95.81 246 GLY A CA 1
ATOM 1962 C C . GLY A 1 246 ? 10.316 -23.289 -3.703 1.00 95.81 246 GLY A C 1
ATOM 1963 O O . GLY A 1 246 ? 10.383 -23.242 -2.471 1.00 95.81 246 GLY A O 1
ATOM 1964 N N . LYS A 1 247 ? 11.400 -23.374 -4.483 1.00 96.19 247 LYS A N 1
ATOM 1965 C CA . LYS A 1 247 ? 12.794 -23.348 -4.009 1.00 96.19 247 LYS A CA 1
ATOM 1966 C C . LYS A 1 247 ? 13.256 -21.916 -3.698 1.00 96.19 247 LYS A C 1
ATOM 1968 O O . LYS A 1 247 ? 12.599 -20.972 -4.123 1.00 96.19 247 LYS A O 1
ATOM 1973 N N . PRO A 1 248 ? 14.372 -21.712 -2.982 1.00 96.44 248 PRO A N 1
ATOM 1974 C CA . PRO A 1 248 ? 14.995 -20.391 -2.874 1.00 96.44 248 PRO A CA 1
ATOM 1975 C C . PRO A 1 248 ? 15.295 -19.799 -4.266 1.00 96.44 248 PRO A C 1
ATOM 1977 O O . PRO A 1 248 ? 15.809 -20.503 -5.133 1.00 96.44 248 PRO A O 1
ATOM 1980 N N . TYR A 1 249 ? 14.924 -18.536 -4.513 1.00 94.94 249 TYR A N 1
ATOM 1981 C CA . TYR A 1 249 ? 14.904 -17.961 -5.874 1.00 94.94 249 TYR A CA 1
ATOM 1982 C C . TYR A 1 249 ? 16.284 -17.767 -6.530 1.00 94.94 249 TYR A C 1
ATOM 1984 O O . TYR A 1 249 ? 16.366 -17.693 -7.757 1.00 94.94 249 TYR A O 1
ATOM 1992 N N . GLU A 1 250 ? 17.336 -17.699 -5.718 1.00 94.56 250 GLU A N 1
ATOM 1993 C CA . GLU A 1 250 ? 18.752 -17.623 -6.100 1.00 94.56 250 GLU A CA 1
ATOM 1994 C C . GLU A 1 250 ? 19.563 -18.751 -5.438 1.00 94.56 250 GLU A C 1
ATOM 1996 O O . GLU A 1 250 ? 20.718 -18.581 -5.042 1.00 94.56 250 GLU A O 1
ATOM 2001 N N . ASP A 1 251 ? 18.942 -19.923 -5.266 1.00 92.56 251 ASP A N 1
ATOM 2002 C CA . ASP A 1 251 ? 19.559 -21.087 -4.629 1.00 92.56 251 ASP A CA 1
ATOM 2003 C C . ASP A 1 251 ? 20.212 -20.700 -3.284 1.00 92.56 251 ASP A C 1
ATOM 2005 O O . ASP A 1 251 ? 19.594 -20.030 -2.452 1.00 92.56 251 ASP A O 1
ATOM 2009 N N . GLY A 1 252 ? 21.476 -21.082 -3.074 1.00 93.06 252 GLY A N 1
ATOM 2010 C CA . GLY A 1 252 ? 22.235 -20.800 -1.855 1.00 93.06 252 GLY A CA 1
ATOM 2011 C C . GLY A 1 252 ? 22.576 -19.325 -1.615 1.00 93.06 252 GLY A C 1
ATOM 2012 O O . GLY A 1 252 ? 23.063 -19.012 -0.531 1.00 93.06 252 GLY A O 1
ATOM 2013 N N . TYR A 1 253 ? 22.337 -18.430 -2.580 1.00 94.50 253 TYR A N 1
ATOM 2014 C CA . TYR A 1 253 ? 22.506 -16.981 -2.400 1.00 94.50 253 TYR A CA 1
ATOM 2015 C C . TYR A 1 253 ? 21.254 -16.294 -1.851 1.00 94.50 253 TYR A C 1
ATOM 2017 O O . TYR A 1 253 ? 21.347 -15.173 -1.357 1.00 94.50 253 TYR A O 1
ATOM 2025 N N . THR A 1 254 ? 20.108 -16.977 -1.868 1.00 95.88 254 THR A N 1
ATOM 2026 C CA . THR A 1 254 ? 18.855 -16.445 -1.325 1.00 95.88 254 THR A CA 1
ATOM 2027 C C . THR A 1 254 ? 18.987 -16.169 0.168 1.00 95.88 254 THR A C 1
ATOM 2029 O O . THR A 1 254 ? 19.284 -17.076 0.954 1.00 95.88 254 THR A O 1
ATOM 2032 N N . SER A 1 255 ? 18.666 -14.951 0.607 1.00 96.75 255 SER A N 1
ATOM 2033 C CA . SER A 1 255 ? 18.506 -14.705 2.037 1.00 96.75 255 SER A CA 1
ATOM 2034 C C . SER A 1 255 ? 17.244 -15.395 2.559 1.00 96.75 255 SER A C 1
ATOM 2036 O O . SER A 1 255 ? 16.117 -15.037 2.221 1.00 96.75 255 SER A O 1
ATOM 2038 N N . MET A 1 256 ? 17.417 -16.370 3.450 1.00 96.88 256 MET A N 1
ATOM 2039 C CA . MET A 1 256 ? 16.305 -17.091 4.089 1.00 96.88 256 MET A CA 1
ATOM 2040 C C . MET A 1 256 ? 15.686 -16.316 5.268 1.00 96.88 256 MET A C 1
ATOM 2042 O O . MET A 1 256 ? 14.771 -16.811 5.928 1.00 96.88 256 MET A O 1
ATOM 2046 N N . ALA A 1 257 ? 16.184 -15.108 5.552 1.00 96.75 257 ALA A N 1
ATOM 2047 C CA . ALA A 1 257 ? 15.734 -14.231 6.629 1.00 96.75 257 ALA A CA 1
ATOM 2048 C C . ALA A 1 257 ? 15.817 -12.760 6.189 1.00 96.75 257 ALA A C 1
ATOM 2050 O O . ALA A 1 257 ? 16.694 -12.010 6.619 1.00 96.75 257 ALA A O 1
ATOM 2051 N N . HIS A 1 258 ? 14.908 -12.349 5.305 1.00 97.06 258 HIS A N 1
ATOM 2052 C CA . HIS A 1 258 ? 14.952 -11.036 4.669 1.00 97.06 258 HIS A CA 1
ATOM 2053 C C . HIS A 1 258 ? 13.885 -10.089 5.237 1.00 97.06 258 HIS A C 1
ATOM 2055 O O . HIS A 1 258 ? 12.690 -10.383 5.228 1.00 97.06 258 HIS A O 1
ATOM 2061 N N . GLY A 1 259 ? 14.305 -8.911 5.713 1.00 96.00 259 GLY A N 1
ATOM 2062 C CA . GLY A 1 259 ? 13.423 -7.954 6.397 1.00 96.00 259 GLY A CA 1
ATOM 2063 C C . GLY A 1 259 ? 12.228 -7.487 5.557 1.00 96.00 259 GLY A C 1
ATOM 2064 O O . GLY A 1 259 ? 11.128 -7.331 6.087 1.00 96.00 259 GLY A O 1
ATOM 2065 N N . TRP A 1 260 ? 12.399 -7.357 4.238 1.00 96.00 260 TRP A N 1
ATOM 2066 C CA . TRP A 1 260 ? 11.334 -6.961 3.309 1.00 96.00 260 TRP A CA 1
ATOM 2067 C C . TRP A 1 260 ? 10.169 -7.960 3.220 1.00 96.00 260 TRP A C 1
ATOM 2069 O O . TRP A 1 260 ? 9.092 -7.623 2.742 1.00 96.00 260 TRP A O 1
ATOM 2079 N N . ALA A 1 261 ? 10.349 -9.179 3.739 1.00 97.00 261 ALA A N 1
ATOM 2080 C CA . ALA A 1 261 ? 9.366 -10.251 3.676 1.00 97.00 261 ALA A CA 1
ATOM 2081 C C . ALA A 1 261 ? 8.444 -10.229 4.899 1.00 97.00 261 ALA A C 1
ATOM 2083 O O . ALA A 1 261 ? 7.570 -11.074 5.047 1.00 97.00 261 ALA A O 1
ATOM 2084 N N . THR A 1 262 ? 8.607 -9.253 5.793 1.00 95.69 262 THR A N 1
ATOM 2085 C CA . THR A 1 262 ? 7.850 -9.153 7.046 1.00 95.69 262 THR A CA 1
ATOM 2086 C C . THR A 1 262 ? 6.505 -8.435 6.905 1.00 95.69 262 THR A C 1
ATOM 2088 O O . THR A 1 262 ? 5.849 -8.177 7.913 1.00 95.69 262 THR A O 1
ATOM 2091 N N . GLY A 1 263 ? 6.038 -8.187 5.672 1.00 96.12 263 GLY A N 1
ATOM 2092 C CA . GLY A 1 263 ? 4.742 -7.560 5.368 1.00 96.12 263 GLY A CA 1
ATOM 2093 C C . GLY A 1 263 ? 3.527 -8.221 6.037 1.00 96.12 263 GLY A C 1
ATOM 2094 O O . GLY A 1 263 ? 2.515 -7.562 6.272 1.00 96.12 263 GLY A O 1
ATOM 2095 N N . LEU A 1 264 ? 3.641 -9.485 6.461 1.00 95.81 264 LEU A N 1
ATOM 2096 C CA . LEU A 1 264 ? 2.648 -10.155 7.304 1.00 95.81 264 LEU A CA 1
ATOM 2097 C C . LEU A 1 264 ? 2.316 -9.358 8.578 1.00 95.81 264 LEU A C 1
ATOM 2099 O O . LEU A 1 264 ? 1.156 -9.303 8.979 1.00 95.81 264 LEU A O 1
ATOM 2103 N N . VAL A 1 265 ? 3.304 -8.724 9.214 1.00 96.00 265 VAL A N 1
ATOM 2104 C CA . VAL A 1 265 ? 3.109 -7.980 10.468 1.00 96.00 265 VAL A CA 1
ATOM 2105 C C . VAL A 1 265 ? 2.159 -6.786 10.281 1.00 96.00 265 VAL A C 1
ATOM 2107 O O . VAL A 1 265 ? 1.130 -6.766 10.964 1.00 96.00 265 VAL A O 1
ATOM 2110 N N . PRO A 1 266 ? 2.414 -5.826 9.364 1.00 96.88 266 PRO A N 1
ATOM 2111 C CA . PRO A 1 266 ? 1.480 -4.730 9.107 1.00 96.88 266 PRO A CA 1
ATOM 2112 C C . PRO A 1 266 ? 0.140 -5.189 8.513 1.00 96.88 266 PRO A C 1
ATOM 2114 O O . PRO A 1 266 ? -0.879 -4.543 8.761 1.00 96.88 266 PRO A O 1
ATOM 2117 N N . LEU A 1 267 ? 0.085 -6.319 7.794 1.00 98.12 267 LEU A N 1
ATOM 2118 C CA . LEU A 1 267 ? -1.195 -6.900 7.365 1.00 98.12 267 LEU A CA 1
ATOM 2119 C C . LEU A 1 267 ? -2.048 -7.334 8.563 1.00 98.12 267 LEU A C 1
ATOM 2121 O O . LEU A 1 267 ? -3.227 -6.987 8.662 1.00 98.12 267 LEU A O 1
ATOM 2125 N N . MET A 1 268 ? -1.443 -8.043 9.516 1.00 97.81 268 MET A N 1
ATOM 2126 C CA . MET A 1 268 ? -2.149 -8.535 10.696 1.00 97.81 268 MET A CA 1
ATOM 2127 C C . MET A 1 268 ? -2.545 -7.407 11.655 1.00 97.81 268 MET A C 1
ATOM 2129 O O . MET A 1 268 ? -3.659 -7.423 12.176 1.00 97.81 268 MET A O 1
ATOM 2133 N N . SER A 1 269 ? -1.681 -6.418 11.895 1.00 97.81 269 SER A N 1
ATOM 2134 C CA . SER A 1 269 ? -1.992 -5.306 12.807 1.00 97.81 269 SER A CA 1
ATOM 2135 C C . SER A 1 269 ? -2.925 -4.266 12.177 1.00 97.81 269 SER A C 1
ATOM 2137 O O . SER A 1 269 ? -3.867 -3.808 12.828 1.00 97.81 269 SER A O 1
ATOM 2139 N N . GLY A 1 270 ? -2.702 -3.924 10.908 1.00 97.69 270 GLY A N 1
ATOM 2140 C CA . GLY A 1 270 ? -3.418 -2.860 10.212 1.00 97.69 270 GLY A CA 1
ATOM 2141 C C . GLY A 1 270 ? -4.745 -3.291 9.598 1.00 97.69 270 GLY A C 1
ATOM 2142 O O . GLY A 1 270 ? -5.680 -2.496 9.589 1.00 97.69 270 GLY A O 1
ATOM 2143 N N . TRP A 1 271 ? -4.855 -4.525 9.096 1.00 97.69 271 TRP A N 1
ATOM 2144 C CA . TRP A 1 271 ? -6.060 -4.994 8.397 1.00 97.69 271 TRP A CA 1
ATOM 2145 C C . TRP A 1 271 ? -6.848 -6.024 9.202 1.00 97.69 271 TRP A C 1
ATOM 2147 O O . TRP A 1 271 ? -8.037 -5.822 9.427 1.00 97.69 271 TRP A O 1
ATOM 2157 N N . VAL A 1 272 ? -6.205 -7.084 9.702 1.00 97.50 272 VAL A N 1
ATOM 2158 C CA . VAL A 1 272 ? -6.918 -8.124 10.471 1.00 97.50 272 VAL A CA 1
ATOM 2159 C C . VAL A 1 272 ? -7.343 -7.603 11.846 1.00 97.50 272 VAL A C 1
ATOM 2161 O O . VAL A 1 272 ? -8.516 -7.661 12.207 1.00 97.50 272 VAL A O 1
ATOM 2164 N N . LEU A 1 273 ? -6.413 -7.048 12.626 1.00 98.12 273 LEU A N 1
ATOM 2165 C CA . LEU A 1 273 ? -6.742 -6.373 13.885 1.00 98.12 273 LEU A CA 1
ATOM 2166 C C . LEU A 1 273 ? -7.412 -5.013 13.624 1.00 98.12 273 LEU A C 1
ATOM 2168 O O . LEU A 1 273 ? -8.288 -4.602 14.386 1.00 98.12 273 LEU A O 1
ATOM 2172 N N . GLY A 1 274 ? -7.033 -4.353 12.525 1.00 97.81 274 GLY A N 1
ATOM 2173 C CA . GLY A 1 274 ? -7.693 -3.159 12.004 1.00 97.81 274 GLY A CA 1
ATOM 2174 C C . GLY A 1 274 ? -7.152 -1.829 12.527 1.00 97.81 274 GLY A C 1
ATOM 2175 O O . GLY A 1 274 ? -7.823 -0.818 12.346 1.00 97.81 274 GLY A O 1
ATOM 2176 N N . VAL A 1 275 ? -6.007 -1.802 13.217 1.00 98.38 275 VAL A N 1
ATOM 2177 C CA . VAL A 1 275 ? -5.516 -0.601 13.912 1.00 98.38 275 VAL A CA 1
ATOM 2178 C C . VAL A 1 275 ? -4.583 0.209 13.014 1.00 98.38 275 VAL A C 1
ATOM 2180 O O . VAL A 1 275 ? -3.533 -0.289 12.613 1.00 98.38 275 VAL A O 1
ATOM 2183 N N . LYS A 1 276 ? -4.918 1.476 12.748 1.00 98.06 276 LYS A N 1
ATOM 2184 C CA . LYS A 1 276 ? -4.064 2.403 11.980 1.00 98.06 276 LYS A CA 1
ATOM 2185 C C . LYS A 1 276 ? -4.073 3.814 12.586 1.00 98.06 276 LYS A C 1
ATOM 2187 O O . LYS A 1 276 ? -5.143 4.252 13.028 1.00 98.06 276 LYS A O 1
ATOM 2192 N N . PRO A 1 277 ? -2.941 4.545 12.588 1.00 97.62 277 PRO A N 1
ATOM 2193 C CA . PRO A 1 277 ? -2.950 5.974 12.889 1.00 97.62 277 PRO A CA 1
ATOM 2194 C C . PRO A 1 277 ? -3.679 6.732 11.772 1.00 97.62 277 PRO A C 1
ATOM 2196 O O . PRO A 1 277 ? -3.564 6.376 10.600 1.00 97.62 277 PRO A O 1
ATOM 2199 N N . THR A 1 278 ? -4.432 7.772 12.129 1.00 96.94 278 THR A N 1
ATOM 2200 C CA . THR A 1 278 ? -5.053 8.690 11.153 1.00 96.94 278 THR A CA 1
ATOM 2201 C C . THR A 1 278 ? -4.401 10.068 11.152 1.00 96.94 278 THR A C 1
ATOM 2203 O O . THR A 1 278 ? -4.563 10.816 10.196 1.00 96.94 278 THR A O 1
ATOM 2206 N N . GLU A 1 279 ? -3.609 10.366 12.178 1.00 96.38 279 GLU A N 1
ATOM 2207 C CA . GLU A 1 279 ? -2.770 11.555 12.310 1.00 96.38 279 GLU A CA 1
ATOM 2208 C C . GLU A 1 279 ? -1.445 11.172 12.997 1.00 96.38 279 GLU A C 1
ATOM 2210 O O . GLU A 1 279 ? -1.392 10.125 13.662 1.00 96.38 279 GLU A O 1
ATOM 2215 N N . PRO A 1 280 ? -0.405 12.025 12.910 1.00 97.31 280 PRO A N 1
ATOM 2216 C CA . PRO A 1 280 ? 0.901 11.786 13.518 1.00 97.31 280 PRO A CA 1
ATOM 2217 C C . PRO A 1 280 ? 0.869 11.334 14.978 1.00 97.31 280 PRO A C 1
ATOM 2219 O O . PRO A 1 280 ? 0.149 11.881 15.821 1.00 97.31 280 PRO A O 1
ATOM 2222 N N . GLY A 1 281 ? 1.661 10.301 15.274 1.00 95.88 281 GLY A N 1
ATOM 2223 C CA . GLY A 1 281 ? 1.846 9.750 16.616 1.00 95.88 281 GLY A CA 1
ATOM 2224 C C . GLY A 1 281 ? 0.575 9.175 17.241 1.00 95.88 281 GLY A C 1
ATOM 2225 O O . GLY A 1 281 ? 0.425 9.220 18.466 1.00 95.88 281 GLY A O 1
ATOM 2226 N N . PHE A 1 282 ? -0.357 8.675 16.420 1.00 95.75 282 PHE A N 1
ATOM 2227 C CA . PHE A 1 282 ? -1.682 8.220 16.861 1.00 95.75 282 PHE A CA 1
ATOM 2228 C C . PHE A 1 282 ? -2.478 9.305 17.614 1.00 95.75 282 PHE A C 1
ATOM 2230 O O . PHE A 1 282 ? -3.278 8.988 18.501 1.00 95.75 282 PHE A O 1
ATOM 2237 N N . ARG A 1 283 ? -2.277 10.594 17.281 1.00 92.62 283 ARG A N 1
ATOM 2238 C CA . ARG A 1 283 ? -3.094 11.705 17.812 1.00 92.62 283 ARG A CA 1
ATOM 2239 C C . ARG A 1 283 ? -4.587 11.432 17.607 1.00 92.62 283 ARG A C 1
ATOM 2241 O O . ARG A 1 283 ? -5.376 11.596 18.538 1.00 92.62 283 ARG A O 1
ATOM 2248 N N . THR A 1 284 ? -4.928 10.910 16.435 1.00 95.38 284 THR A N 1
ATOM 2249 C CA . THR A 1 284 ? -6.174 10.190 16.172 1.00 95.38 284 THR A CA 1
ATOM 2250 C C . THR A 1 284 ? -5.870 8.828 15.552 1.00 95.38 284 THR A C 1
ATOM 2252 O O . THR A 1 284 ? -4.787 8.597 15.000 1.00 95.38 284 THR A O 1
ATOM 2255 N N . TRP A 1 285 ? -6.814 7.899 15.677 1.00 96.88 285 TRP A N 1
ATOM 2256 C CA . TRP A 1 285 ? -6.634 6.520 15.231 1.00 96.88 285 TRP A CA 1
ATOM 2257 C C . TRP A 1 285 ? -7.923 5.892 14.699 1.00 96.88 285 TRP A C 1
ATOM 2259 O O . TRP A 1 285 ? -9.032 6.371 14.929 1.00 96.88 285 TRP A O 1
ATOM 2269 N N . SER A 1 286 ? -7.788 4.769 14.002 1.00 97.94 286 SER A N 1
ATOM 2270 C CA . SER A 1 286 ? -8.920 3.963 13.544 1.00 97.94 286 SER A CA 1
ATOM 2271 C C . SER A 1 286 ? -8.767 2.499 13.946 1.00 97.94 286 SER A C 1
ATOM 2273 O O . SER A 1 286 ? -7.649 1.993 14.049 1.00 97.94 286 SER A O 1
ATOM 2275 N N . VAL A 1 287 ? -9.903 1.837 14.188 1.00 98.38 287 VAL A N 1
ATOM 2276 C CA . VAL A 1 287 ? -10.021 0.383 14.370 1.00 98.38 287 VAL A CA 1
ATOM 2277 C C . VAL A 1 287 ? -11.081 -0.138 13.404 1.00 98.38 287 VAL A C 1
ATOM 2279 O O . VAL A 1 287 ? -12.277 -0.019 13.661 1.00 98.38 287 VAL A O 1
ATOM 2282 N N . ALA A 1 288 ? -10.661 -0.698 12.275 1.00 96.69 288 ALA A N 1
ATOM 2283 C CA . ALA A 1 288 ? -11.548 -1.210 11.233 1.00 96.69 288 ALA A CA 1
ATOM 2284 C C . ALA A 1 288 ? -11.081 -2.600 10.767 1.00 96.69 288 ALA A C 1
ATOM 2286 O O . ALA A 1 288 ? -10.379 -2.700 9.763 1.00 96.69 288 ALA A O 1
ATOM 2287 N N . PRO A 1 289 ? -11.435 -3.678 11.491 1.00 95.94 289 PRO A N 1
ATOM 2288 C CA . PRO A 1 289 ? -10.968 -5.019 11.161 1.00 95.94 289 PRO A CA 1
ATOM 2289 C C . PRO A 1 289 ? -11.613 -5.548 9.875 1.00 95.94 289 PRO A C 1
ATOM 2291 O O . PRO A 1 289 ? -12.806 -5.332 9.626 1.00 95.94 289 PRO A O 1
ATOM 2294 N N . GLU A 1 290 ? -10.828 -6.266 9.079 1.00 94.19 290 GLU A N 1
ATOM 2295 C CA . GLU A 1 290 ? -11.275 -7.161 8.011 1.00 94.19 290 GLU A CA 1
ATOM 2296 C C . GLU A 1 290 ? -11.370 -8.580 8.580 1.00 94.19 290 GLU A C 1
ATOM 2298 O O . GLU A 1 290 ? -10.351 -9.191 8.905 1.00 94.19 290 GLU A O 1
ATOM 2303 N N . THR A 1 291 ? -12.590 -9.106 8.746 1.00 90.88 291 THR A N 1
ATOM 2304 C CA . THR A 1 291 ? -12.763 -10.413 9.401 1.00 90.88 291 THR A CA 1
ATOM 2305 C C . THR A 1 291 ? -12.337 -11.566 8.501 1.00 90.88 291 THR A C 1
ATOM 2307 O O . THR A 1 291 ? -11.764 -12.520 9.009 1.00 90.88 291 THR A O 1
ATOM 2310 N N . ALA A 1 292 ? -12.555 -11.478 7.183 1.00 90.12 292 ALA A N 1
ATOM 2311 C CA . ALA A 1 292 ? -11.977 -12.383 6.179 1.00 90.12 292 ALA A CA 1
ATOM 2312 C C . ALA A 1 292 ? -12.075 -13.892 6.529 1.00 90.12 292 ALA A C 1
ATOM 2314 O O . ALA A 1 292 ? -11.093 -14.638 6.476 1.00 90.12 292 ALA A O 1
ATOM 2315 N N . GLY A 1 293 ? -13.246 -14.326 7.013 1.00 88.25 293 GLY A N 1
ATOM 2316 C CA . GLY A 1 293 ? -13.503 -15.709 7.438 1.00 88.25 293 GLY A CA 1
ATOM 2317 C C . GLY A 1 293 ? -12.875 -16.128 8.779 1.00 88.25 293 GLY A C 1
ATOM 2318 O O . GLY A 1 293 ? -13.057 -17.265 9.221 1.00 88.25 293 GLY A O 1
ATOM 2319 N N . LEU A 1 294 ? -12.151 -15.240 9.460 1.00 92.56 294 LEU A N 1
ATOM 2320 C CA . LEU A 1 294 ? -11.623 -15.452 10.806 1.00 92.56 294 LEU A CA 1
ATOM 2321 C C . LEU A 1 294 ? -12.706 -15.172 11.857 1.00 92.56 294 LEU A C 1
ATOM 2323 O O . LEU A 1 294 ? -13.451 -14.200 11.777 1.00 92.56 294 LEU A O 1
ATOM 2327 N N . ARG A 1 295 ? -12.764 -16.017 12.893 1.00 93.81 295 ARG A N 1
ATOM 2328 C CA . ARG A 1 295 ? -13.774 -15.904 13.962 1.00 93.81 295 ARG A CA 1
ATOM 2329 C C . ARG A 1 295 ? -13.446 -14.848 15.010 1.00 93.81 295 ARG A C 1
ATOM 2331 O O . ARG A 1 295 ? -14.353 -14.343 15.658 1.00 93.81 295 ARG A O 1
ATOM 2338 N N . TRP A 1 296 ? -12.168 -14.567 15.229 1.00 96.75 296 TRP A N 1
ATOM 2339 C CA . TRP A 1 296 ? -11.721 -13.608 16.231 1.00 96.75 296 TRP A CA 1
ATOM 2340 C C . TRP A 1 296 ? -10.295 -13.144 15.932 1.00 96.75 296 TRP A C 1
ATOM 2342 O O . TRP A 1 296 ? -9.520 -13.874 15.308 1.00 96.75 296 TRP A O 1
ATOM 2352 N N . ALA A 1 297 ? -9.932 -11.970 16.443 1.00 97.75 297 ALA A N 1
ATOM 2353 C CA . ALA A 1 297 ? -8.540 -11.568 16.613 1.00 97.75 297 ALA A CA 1
ATOM 2354 C C . ALA A 1 297 ? -8.378 -10.707 17.870 1.00 97.75 297 ALA A C 1
ATOM 2356 O O . ALA A 1 297 ? -9.288 -9.986 18.283 1.00 97.75 297 ALA A O 1
ATOM 2357 N N . ARG A 1 298 ? -7.194 -10.779 18.483 1.00 98.19 298 ARG A N 1
ATOM 2358 C CA . ARG A 1 298 ? -6.836 -9.981 19.658 1.00 98.19 298 ARG A CA 1
ATOM 2359 C C . ARG A 1 298 ? -5.379 -9.565 19.590 1.00 98.19 298 ARG A C 1
ATOM 2361 O O . ARG A 1 298 ? -4.513 -10.402 19.349 1.00 98.19 298 ARG A O 1
ATOM 2368 N N . GLY A 1 299 ? -5.101 -8.301 19.877 1.00 97.50 299 GLY A N 1
ATOM 2369 C CA . GLY A 1 299 ? -3.744 -7.775 19.839 1.00 97.50 299 GLY A CA 1
ATOM 2370 C C . GLY A 1 299 ? -3.618 -6.388 20.449 1.00 97.50 299 GLY A C 1
ATOM 2371 O O . GLY A 1 299 ? -4.593 -5.788 20.905 1.00 97.50 299 GLY A O 1
ATOM 2372 N N . VAL A 1 300 ? -2.384 -5.896 20.467 1.00 96.88 300 VAL A N 1
ATOM 2373 C CA . VAL A 1 300 ? -2.036 -4.543 20.901 1.00 96.88 300 VAL A CA 1
ATOM 2374 C C . VAL A 1 300 ? -1.131 -3.937 19.842 1.00 96.88 300 VAL A C 1
ATOM 2376 O O . VAL A 1 300 ? -0.131 -4.554 19.480 1.00 96.88 300 VAL A O 1
ATOM 2379 N N . VAL A 1 301 ? -1.461 -2.734 19.376 1.00 97.38 301 VAL A N 1
ATOM 2380 C CA . VAL A 1 301 ? -0.538 -1.916 18.582 1.00 97.38 301 VAL A CA 1
ATOM 2381 C C . VAL A 1 301 ? 0.084 -0.870 19.502 1.00 97.38 301 VAL A C 1
ATOM 2383 O O . VAL A 1 301 ? -0.661 -0.096 20.111 1.00 97.38 301 VAL A O 1
ATOM 2386 N N . PRO A 1 302 ? 1.417 -0.862 19.673 1.00 95.25 302 PRO A N 1
ATOM 2387 C CA . PRO A 1 302 ? 2.080 0.124 20.513 1.00 95.25 302 PRO A CA 1
ATOM 2388 C C . PRO A 1 302 ? 1.918 1.528 19.923 1.00 95.25 302 PRO A C 1
ATOM 2390 O O . PRO A 1 302 ? 1.863 1.698 18.708 1.00 95.25 302 PRO A O 1
ATOM 2393 N N . THR A 1 303 ? 1.855 2.532 20.795 1.00 94.31 303 THR A N 1
ATOM 2394 C CA . THR A 1 303 ? 1.777 3.945 20.408 1.00 94.31 303 THR A CA 1
ATOM 2395 C C . THR A 1 303 ? 2.805 4.764 21.195 1.00 94.31 303 THR A C 1
ATOM 2397 O O . THR A 1 303 ? 3.165 4.369 22.311 1.00 94.31 303 THR A O 1
ATOM 2400 N N . PRO A 1 304 ? 3.252 5.923 20.676 1.00 92.12 304 PRO A N 1
ATOM 2401 C CA . PRO A 1 304 ? 4.226 6.782 21.363 1.00 92.12 304 PRO A CA 1
ATOM 2402 C C . PRO A 1 304 ? 3.769 7.258 22.748 1.00 92.12 304 PRO A C 1
ATOM 2404 O O . PRO A 1 304 ? 4.585 7.477 23.637 1.00 92.12 304 PRO A O 1
ATOM 2407 N N . ARG A 1 305 ? 2.451 7.380 22.960 1.00 80.88 305 ARG A N 1
ATOM 2408 C CA . ARG A 1 305 ? 1.852 7.811 24.236 1.00 80.88 305 ARG A CA 1
ATOM 2409 C C . ARG A 1 305 ? 1.818 6.713 25.313 1.00 80.88 305 ARG A C 1
ATOM 2411 O O . ARG A 1 305 ? 1.337 6.969 26.413 1.00 80.88 305 ARG A O 1
ATOM 2418 N N . GLY A 1 306 ? 2.322 5.512 25.018 1.00 81.44 306 GLY A N 1
ATOM 2419 C CA . GLY A 1 306 ? 2.333 4.375 25.939 1.00 81.44 306 GLY A CA 1
ATOM 2420 C C . GLY A 1 306 ? 1.003 3.610 25.996 1.00 81.44 306 GLY A C 1
ATOM 2421 O O . GLY A 1 306 ? -0.026 4.058 25.495 1.00 81.44 306 GLY A O 1
ATOM 2422 N N . GLY A 1 307 ? 1.027 2.399 26.565 1.00 81.44 307 GLY A N 1
ATOM 2423 C CA . GLY A 1 307 ? -0.147 1.522 26.741 1.00 81.44 307 GLY A CA 1
ATOM 2424 C C . GLY A 1 307 ? -0.685 0.849 25.465 1.00 81.44 307 GLY A C 1
ATOM 2425 O O . GLY A 1 307 ? -1.183 -0.276 25.536 1.00 81.44 307 GLY A O 1
ATOM 2426 N N . GLY A 1 308 ? -0.523 1.494 24.306 1.00 92.94 308 GLY A N 1
ATOM 2427 C CA . GLY A 1 308 ? -0.971 1.005 23.003 1.00 92.94 308 GLY A CA 1
ATOM 2428 C C . GLY A 1 308 ? -2.493 1.017 22.822 1.00 92.94 308 GLY A C 1
ATOM 2429 O O . GLY A 1 308 ? -3.258 1.304 23.742 1.00 92.94 308 GLY A O 1
ATOM 2430 N N . ILE A 1 309 ? -2.940 0.680 21.614 1.00 96.62 309 ILE A N 1
ATOM 2431 C CA . ILE A 1 309 ? -4.351 0.429 21.305 1.00 96.62 309 ILE A CA 1
ATOM 2432 C C . ILE A 1 309 ? -4.561 -1.081 21.370 1.00 96.62 309 ILE A C 1
ATOM 2434 O O . ILE A 1 309 ? -4.078 -1.825 20.513 1.00 96.62 309 ILE A O 1
ATOM 2438 N N . ARG A 1 310 ? -5.259 -1.547 22.410 1.00 97.75 310 ARG A N 1
ATOM 2439 C CA . ARG A 1 310 ? -5.633 -2.958 22.551 1.00 97.75 310 ARG A CA 1
ATOM 2440 C C . ARG A 1 310 ? -6.983 -3.184 21.898 1.00 97.75 310 ARG A C 1
ATOM 2442 O O . ARG A 1 310 ? -7.958 -2.530 22.265 1.00 97.75 310 ARG A O 1
ATOM 2449 N N . VAL A 1 311 ? -7.035 -4.150 20.992 1.00 98.06 311 VAL A N 1
ATOM 2450 C CA . VAL A 1 311 ? -8.253 -4.537 20.283 1.00 98.06 311 VAL A CA 1
ATOM 2451 C C . VAL A 1 311 ? -8.511 -6.019 20.488 1.00 98.06 311 VAL A C 1
ATOM 2453 O O . VAL A 1 311 ? -7.594 -6.842 20.463 1.00 98.06 311 VAL A O 1
ATOM 2456 N N . GLU A 1 312 ? -9.776 -6.347 20.690 1.00 98.06 312 GLU A N 1
ATOM 2457 C CA . GLU A 1 312 ? -10.303 -7.703 20.644 1.00 98.06 312 GLU A CA 1
ATOM 2458 C C . GLU A 1 312 ? -11.594 -7.658 19.846 1.00 98.06 312 GLU A C 1
ATOM 2460 O O . GLU A 1 312 ? -12.476 -6.857 20.157 1.00 98.06 312 GLU A O 1
ATOM 2465 N N . TRP A 1 313 ? -11.718 -8.491 18.824 1.00 97.38 313 TRP A N 1
ATOM 2466 C CA . TRP A 1 313 ? -12.978 -8.640 18.123 1.00 97.38 313 TRP A CA 1
ATOM 2467 C C . TRP A 1 313 ? -13.337 -10.103 17.936 1.00 97.38 313 TRP A C 1
ATOM 2469 O O . TRP A 1 313 ? -12.468 -10.963 17.800 1.00 97.38 313 TRP A O 1
ATOM 2479 N N . GLU A 1 314 ? -14.639 -10.361 17.925 1.00 95.44 314 GLU A N 1
ATOM 2480 C CA . GLU A 1 314 ? -15.232 -11.672 17.699 1.00 95.44 314 GLU A CA 1
ATOM 2481 C C . GLU A 1 314 ? -16.376 -11.536 16.696 1.00 95.44 314 GLU A C 1
ATOM 2483 O O . GLU A 1 314 ? -17.179 -10.597 16.765 1.00 95.44 314 GLU A O 1
ATOM 2488 N N . GLN A 1 315 ? -16.444 -12.484 15.769 1.00 89.31 315 GLN A N 1
ATOM 2489 C CA . GLN A 1 315 ? -17.541 -12.652 14.833 1.00 89.31 315 GLN A CA 1
ATOM 2490 C C . GLN A 1 315 ? -18.441 -13.789 15.334 1.00 89.31 315 GLN A C 1
ATOM 2492 O O . GLN A 1 315 ? -18.009 -14.936 15.468 1.00 89.31 315 GLN A O 1
ATOM 2497 N N . GLY A 1 316 ? -19.690 -13.449 15.645 1.00 81.50 316 GLY A N 1
ATOM 2498 C CA . GLY A 1 316 ? -20.739 -14.396 16.010 1.00 81.50 316 GLY A CA 1
ATOM 2499 C C . GLY A 1 316 ? -21.433 -15.000 14.785 1.00 81.50 316 GLY A C 1
ATOM 2500 O O . GLY A 1 316 ? -21.032 -14.786 13.639 1.00 81.50 316 GLY A O 1
ATOM 2501 N N . GLY A 1 317 ? -22.507 -15.756 15.030 1.00 72.88 317 GLY A N 1
ATOM 2502 C CA . GLY A 1 317 ? -23.412 -16.200 13.964 1.00 72.88 317 GLY A CA 1
ATOM 2503 C C . GLY A 1 317 ? -24.105 -15.022 13.263 1.00 72.88 317 GLY A C 1
ATOM 2504 O O . GLY A 1 317 ? -24.186 -13.924 13.808 1.00 72.88 317 GLY A O 1
ATOM 2505 N N . ASP A 1 318 ? -24.596 -15.244 12.041 1.00 68.38 318 ASP A N 1
ATOM 2506 C CA . ASP A 1 318 ? -25.477 -14.321 11.296 1.00 68.38 318 ASP A CA 1
ATOM 2507 C C . ASP A 1 318 ? -24.949 -12.881 11.069 1.00 68.38 318 ASP A C 1
ATOM 2509 O O . ASP A 1 318 ? -25.709 -11.930 10.820 1.00 68.38 318 ASP A O 1
ATOM 2513 N N . GLY A 1 319 ? -23.622 -12.722 11.092 1.00 72.25 319 GLY A N 1
ATOM 2514 C CA . GLY A 1 319 ? -22.935 -11.457 10.822 1.00 72.25 319 GLY A CA 1
ATOM 2515 C C . GLY A 1 319 ? -22.873 -10.501 12.014 1.00 72.25 319 GLY A C 1
ATOM 2516 O O . GLY A 1 319 ? -22.597 -9.319 11.815 1.00 72.25 319 GLY A O 1
ATOM 2517 N N . ASP A 1 320 ? -23.135 -10.984 13.230 1.00 84.19 320 ASP A N 1
ATOM 2518 C CA . ASP A 1 320 ? -22.889 -10.216 14.447 1.00 84.19 320 ASP A CA 1
ATOM 2519 C C . ASP A 1 320 ? -21.378 -10.067 14.672 1.00 84.19 320 ASP A C 1
ATOM 2521 O O . ASP A 1 320 ? -20.612 -11.026 14.568 1.00 84.19 320 ASP A O 1
ATOM 2525 N N . VAL A 1 321 ? -20.939 -8.851 14.987 1.00 90.88 321 VAL A N 1
ATOM 2526 C CA . VAL A 1 321 ? -19.534 -8.543 15.273 1.00 90.88 321 VAL A CA 1
ATOM 2527 C C . VAL A 1 321 ? -19.470 -7.718 16.539 1.00 90.88 321 VAL A C 1
ATOM 2529 O O . VAL A 1 321 ? -20.201 -6.738 16.689 1.00 90.88 321 VAL A O 1
ATOM 2532 N N . ARG A 1 322 ? -18.578 -8.104 17.448 1.00 95.00 322 ARG A N 1
ATOM 2533 C CA . ARG A 1 322 ? -18.280 -7.367 18.673 1.00 95.00 322 ARG A CA 1
ATOM 2534 C C . ARG A 1 322 ? -16.825 -6.939 18.647 1.00 95.00 322 ARG A C 1
ATOM 2536 O O . ARG A 1 322 ? -15.956 -7.792 18.549 1.00 95.00 322 ARG A O 1
ATOM 2543 N N . ILE A 1 323 ? -16.569 -5.644 18.787 1.00 97.31 323 ILE A N 1
ATOM 2544 C CA . ILE A 1 323 ? -15.233 -5.047 18.849 1.00 97.31 323 ILE A CA 1
ATOM 2545 C C . ILE A 1 323 ? -15.072 -4.379 20.213 1.00 97.31 323 ILE A C 1
ATOM 2547 O O . ILE A 1 323 ? -15.899 -3.568 20.625 1.00 97.31 323 ILE A O 1
ATOM 2551 N N . GLN A 1 324 ? -14.008 -4.722 20.925 1.00 97.44 324 GLN A N 1
ATOM 2552 C CA . GLN A 1 324 ? -13.605 -4.108 22.181 1.00 97.44 324 GLN A CA 1
ATOM 2553 C C . GLN A 1 324 ? -12.305 -3.351 21.946 1.00 97.44 324 GLN A C 1
ATOM 2555 O O . GLN A 1 324 ? -11.340 -3.923 21.438 1.00 97.44 324 GLN A O 1
ATOM 2560 N N . VAL A 1 325 ? -12.270 -2.083 22.343 1.00 97.25 325 VAL A N 1
ATOM 2561 C CA . VAL A 1 325 ? -11.093 -1.223 22.208 1.00 97.25 325 VAL A CA 1
ATOM 2562 C C . VAL A 1 325 ? -10.721 -0.652 23.568 1.00 97.25 325 VAL A C 1
ATOM 2564 O O . VAL A 1 325 ? -11.583 -0.186 24.313 1.00 97.25 325 VAL A O 1
ATOM 2567 N N . ARG A 1 326 ? -9.431 -0.683 23.900 1.00 96.06 326 ARG A N 1
ATOM 2568 C CA . ARG A 1 326 ? -8.848 0.039 25.036 1.00 96.06 326 ARG A CA 1
ATOM 2569 C C . ARG A 1 326 ? -7.753 0.938 24.488 1.00 96.06 326 ARG A C 1
ATOM 2571 O O . ARG A 1 326 ? -6.842 0.455 23.817 1.00 96.06 326 ARG A O 1
ATOM 2578 N N . ALA A 1 327 ? -7.871 2.226 24.759 1.00 93.62 327 ALA A N 1
ATOM 2579 C CA . ALA A 1 327 ? -6.967 3.257 24.279 1.00 93.62 327 ALA A CA 1
ATOM 2580 C C . ALA A 1 327 ? -6.804 4.324 25.365 1.00 93.62 327 ALA A C 1
ATOM 2582 O O . ALA A 1 327 ? -7.666 4.458 26.240 1.00 93.62 327 ALA A O 1
ATOM 2583 N N . ALA A 1 328 ? -5.702 5.073 25.303 1.00 90.25 328 ALA A N 1
ATOM 2584 C CA . ALA A 1 328 ? -5.384 6.117 26.271 1.00 90.25 328 ALA A CA 1
ATOM 2585 C C . ALA A 1 328 ? -6.552 7.100 26.455 1.00 90.25 328 ALA A C 1
ATOM 2587 O O . ALA A 1 328 ? -7.240 7.448 25.490 1.00 90.25 328 ALA A O 1
ATOM 2588 N N . GLU A 1 329 ? -6.772 7.531 27.697 1.00 88.69 329 GLU A N 1
ATOM 2589 C CA . GLU A 1 329 ? -7.826 8.487 28.033 1.00 88.69 329 GLU A CA 1
ATOM 2590 C C . GLU A 1 329 ? -7.660 9.784 27.231 1.00 88.69 329 GLU A C 1
ATOM 2592 O O . GLU A 1 329 ? -6.546 10.276 27.047 1.00 88.69 329 GLU A O 1
ATOM 2597 N N . GLY A 1 330 ? -8.763 10.298 26.685 1.00 83.38 330 GLY A N 1
ATOM 2598 C CA . GLY A 1 330 ? -8.763 11.517 25.870 1.00 83.38 330 GLY A CA 1
ATOM 2599 C C . GLY A 1 330 ? -8.208 11.353 24.449 1.00 83.38 330 GLY A C 1
ATOM 2600 O O . GLY A 1 330 ? -8.245 12.309 23.674 1.00 83.38 330 GLY A O 1
ATOM 2601 N N . SER A 1 331 ? -7.727 10.164 24.063 1.00 89.81 331 SER A N 1
ATOM 2602 C CA . SER A 1 331 ? -7.461 9.869 22.648 1.00 89.81 331 SER A CA 1
ATOM 2603 C C . SER A 1 331 ? -8.774 9.717 21.876 1.00 89.81 331 SER A C 1
ATOM 2605 O O . SER A 1 331 ? -9.774 9.252 22.425 1.00 89.81 331 SER A O 1
ATOM 2607 N N . ARG A 1 332 ? -8.778 10.096 20.596 1.00 94.12 332 ARG A N 1
ATOM 2608 C CA . ARG A 1 332 ? -9.962 10.030 19.730 1.00 94.12 332 ARG A CA 1
ATOM 2609 C C . ARG A 1 332 ? -9.743 9.029 18.614 1.00 94.12 332 ARG A C 1
ATOM 2611 O O . ARG A 1 332 ? -8.677 9.015 17.999 1.00 94.12 332 ARG A O 1
ATOM 2618 N N . GLY A 1 333 ? -10.765 8.242 18.316 1.00 95.81 333 GLY A N 1
ATOM 2619 C CA . GLY A 1 333 ? -10.696 7.326 17.198 1.00 95.81 333 GLY A CA 1
ATOM 2620 C C . GLY A 1 333 ? -12.031 7.002 16.565 1.00 95.81 333 GLY A C 1
ATOM 2621 O O . GLY A 1 333 ? -13.090 7.420 17.026 1.00 95.81 333 GLY A O 1
ATOM 2622 N N . VAL A 1 334 ? -11.959 6.242 15.478 1.00 97.81 334 VAL A N 1
ATOM 2623 C CA . VAL A 1 334 ? -13.126 5.763 14.736 1.00 97.81 334 VAL A CA 1
ATOM 2624 C C . VAL A 1 334 ? -13.090 4.243 14.676 1.00 97.81 334 VAL A C 1
ATOM 2626 O O . VAL A 1 334 ? -12.130 3.657 14.175 1.00 97.81 334 VAL A O 1
ATOM 2629 N N . VAL A 1 335 ? -14.151 3.592 15.151 1.00 97.94 335 VAL A N 1
ATOM 2630 C CA . VAL A 1 335 ? -14.333 2.142 15.024 1.00 97.94 335 VAL A CA 1
ATOM 2631 C C . VAL A 1 335 ? -15.223 1.854 13.820 1.00 97.94 335 VAL A C 1
ATOM 2633 O O . VAL A 1 335 ? -16.398 2.212 13.806 1.00 97.94 335 VAL A O 1
ATOM 2636 N N . GLY A 1 336 ? -14.668 1.213 12.794 1.00 96.19 336 GLY A N 1
ATOM 2637 C CA . GLY A 1 336 ? -15.384 0.830 11.582 1.00 96.19 336 GLY A CA 1
ATOM 2638 C C . GLY A 1 336 ? -15.884 -0.606 11.658 1.00 96.19 336 GLY A C 1
ATOM 2639 O O . GLY A 1 336 ? -15.147 -1.530 11.317 1.00 96.19 336 GLY A O 1
ATOM 2640 N N . VAL A 1 337 ? -17.140 -0.804 12.052 1.00 92.69 337 VAL A N 1
ATOM 2641 C CA . VAL A 1 337 ? -17.716 -2.144 12.218 1.00 92.69 337 VAL A CA 1
ATOM 2642 C C . VAL A 1 337 ? -18.309 -2.643 10.897 1.00 92.69 337 VAL A C 1
ATOM 2644 O O . VAL A 1 337 ? -19.123 -1.926 10.303 1.00 92.69 337 VAL A O 1
ATOM 2647 N N . PRO A 1 338 ? -17.944 -3.844 10.412 1.00 89.38 338 PRO A N 1
ATOM 2648 C CA . PRO A 1 338 ? -18.546 -4.407 9.209 1.00 89.38 338 PRO A CA 1
ATOM 2649 C C . PRO A 1 338 ? -20.012 -4.769 9.472 1.00 89.38 338 PRO A C 1
ATOM 2651 O O . PRO A 1 338 ? -20.327 -5.489 10.415 1.00 89.38 338 PRO A O 1
ATOM 2654 N N . VAL A 1 339 ? -20.918 -4.257 8.635 1.00 87.19 339 VAL A N 1
ATOM 2655 C CA . VAL A 1 339 ? -22.366 -4.527 8.736 1.00 87.19 339 VAL A CA 1
ATOM 2656 C C . VAL A 1 339 ? -22.951 -5.150 7.468 1.00 87.19 339 VAL A C 1
ATOM 2658 O O . VAL A 1 339 ? -24.059 -5.684 7.509 1.00 87.19 339 VAL A O 1
ATOM 2661 N N . GLY A 1 340 ? -22.246 -5.065 6.334 1.00 75.44 340 GLY A N 1
ATOM 2662 C CA . GLY A 1 340 ? -22.660 -5.589 5.024 1.00 75.44 340 GLY A CA 1
ATOM 2663 C C . GLY A 1 340 ? -23.824 -4.831 4.370 1.00 75.44 340 GLY A C 1
ATOM 2664 O O . GLY A 1 340 ? -23.836 -4.645 3.159 1.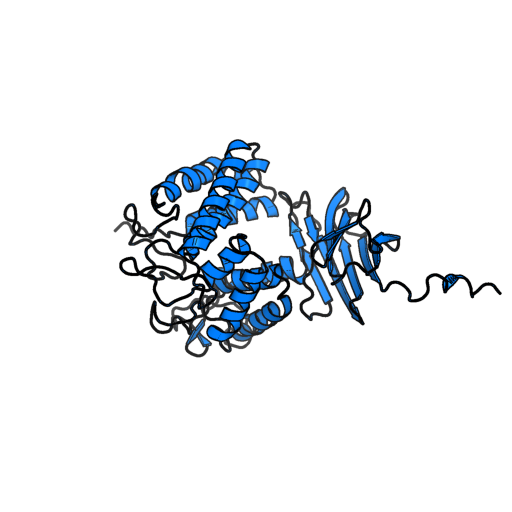00 75.44 340 GLY A O 1
ATOM 2665 N N . ALA A 1 341 ? -24.780 -4.333 5.158 1.00 76.50 341 ALA A N 1
ATOM 2666 C CA . ALA A 1 341 ? -25.923 -3.556 4.696 1.00 76.50 341 ALA A CA 1
ATOM 2667 C C . ALA A 1 341 ? -26.355 -2.505 5.729 1.00 76.50 341 ALA A C 1
ATOM 2669 O O . ALA A 1 341 ? -26.147 -2.652 6.933 1.00 76.50 341 ALA A O 1
ATOM 2670 N N . ARG A 1 342 ? -27.053 -1.464 5.258 1.00 80.38 342 ARG A N 1
ATOM 2671 C CA . ARG A 1 342 ? -27.562 -0.364 6.098 1.00 80.38 342 ARG A CA 1
ATOM 2672 C C . ARG A 1 342 ? -28.580 -0.802 7.159 1.00 80.38 342 ARG A C 1
ATOM 2674 O O . ARG A 1 342 ? -28.805 -0.075 8.107 1.00 80.38 342 ARG A O 1
ATOM 2681 N N . GLY A 1 343 ? -29.218 -1.965 7.031 1.00 80.50 343 GLY A N 1
ATOM 2682 C CA . GLY A 1 343 ? -30.325 -2.371 7.911 1.00 80.50 343 GLY A CA 1
ATOM 2683 C C . GLY A 1 343 ? -29.941 -2.826 9.328 1.00 80.50 343 GLY A C 1
ATOM 2684 O O . GLY A 1 343 ? -30.837 -3.095 10.129 1.00 80.50 343 GLY A O 1
ATOM 2685 N N . LYS A 1 344 ? -28.647 -2.955 9.641 1.00 85.25 344 LYS A N 1
ATOM 2686 C CA . LYS A 1 344 ? -28.165 -3.457 10.938 1.00 85.25 344 LYS A CA 1
ATOM 2687 C C . LYS A 1 344 ? -28.220 -2.382 12.034 1.00 85.25 344 LYS A C 1
ATOM 2689 O O . LYS A 1 344 ? -28.201 -1.184 11.749 1.00 85.25 344 LYS A O 1
ATOM 2694 N N . VAL A 1 345 ? -28.291 -2.824 13.291 1.00 90.62 345 VAL A N 1
ATOM 2695 C CA . VAL A 1 345 ? -28.214 -1.953 14.474 1.00 90.62 345 VAL A CA 1
ATOM 2696 C C . VAL A 1 345 ? -26.801 -2.022 15.036 1.00 90.62 345 VAL A C 1
ATOM 2698 O O . VAL A 1 345 ? -26.255 -3.116 15.171 1.00 90.62 345 VAL A O 1
ATOM 2701 N N . VAL A 1 346 ? -26.222 -0.867 15.358 1.00 94.00 346 VAL A N 1
ATOM 2702 C CA . VAL A 1 346 ? -24.911 -0.773 16.007 1.00 94.00 346 VAL A CA 1
ATOM 2703 C C . VAL A 1 346 ? -25.058 -0.061 17.340 1.00 94.00 346 VAL A C 1
ATOM 2705 O O . VAL A 1 346 ? -25.667 1.010 17.427 1.00 94.00 346 VAL A O 1
ATOM 2708 N N . GLU A 1 347 ? -24.494 -0.681 18.366 1.00 94.38 347 GLU A N 1
ATOM 2709 C CA . GLU A 1 347 ? -24.472 -0.191 19.737 1.00 94.38 347 GLU A CA 1
ATOM 2710 C C . GLU A 1 347 ? -23.050 0.216 20.138 1.00 94.38 347 GLU A C 1
ATOM 2712 O O . GLU A 1 347 ? -22.087 -0.459 19.769 1.00 94.38 347 GLU A O 1
ATOM 2717 N N . LEU A 1 348 ? -22.940 1.288 20.921 1.00 95.38 348 LEU A N 1
ATOM 2718 C CA . LEU A 1 348 ? -21.733 1.744 21.605 1.00 95.38 348 LEU A CA 1
ATOM 2719 C C . LEU A 1 348 ? -21.984 1.643 23.112 1.00 95.38 348 LEU A C 1
ATOM 2721 O O . LEU A 1 348 ? -22.879 2.300 23.630 1.00 95.38 348 LEU A O 1
ATOM 2725 N N . ASP A 1 349 ? -21.229 0.794 23.806 1.00 93.56 349 ASP A N 1
ATOM 2726 C CA . ASP A 1 349 ? -21.386 0.514 25.241 1.00 93.56 349 ASP A CA 1
ATOM 2727 C C . ASP A 1 349 ? -22.832 0.151 25.654 1.00 93.56 349 ASP A C 1
ATOM 2729 O O . ASP A 1 349 ? -23.263 0.404 26.776 1.00 93.56 349 ASP A O 1
ATOM 2733 N N . GLY A 1 350 ? -23.573 -0.492 24.743 1.00 91.19 350 GLY A N 1
ATOM 2734 C CA . GLY A 1 350 ? -24.967 -0.908 24.933 1.00 91.19 350 GLY A CA 1
ATOM 2735 C C . GLY A 1 350 ? -26.016 0.123 24.504 1.00 91.19 350 GLY A C 1
ATOM 2736 O O . GLY A 1 350 ? -27.200 -0.204 24.478 1.00 91.19 350 GLY A O 1
ATOM 2737 N N . GLU A 1 351 ? -25.612 1.336 24.120 1.00 92.88 351 GLU A N 1
ATOM 2738 C CA . GLU A 1 351 ? -26.513 2.359 23.584 1.00 92.88 351 GLU A CA 1
ATOM 2739 C C . GLU A 1 351 ? -26.559 2.308 22.056 1.00 92.88 351 GLU A C 1
ATOM 2741 O O . GLU A 1 351 ? -25.525 2.282 21.390 1.00 92.88 351 GLU A O 1
ATOM 2746 N N . VAL A 1 352 ? -27.758 2.328 21.471 1.00 93.75 352 VAL A N 1
ATOM 2747 C CA . VAL A 1 352 ? -27.922 2.331 20.010 1.00 93.75 352 VAL A CA 1
ATOM 2748 C C . VAL A 1 352 ? -27.434 3.659 19.431 1.00 93.75 352 VAL A C 1
ATOM 2750 O O . VAL A 1 352 ? -28.043 4.703 19.656 1.00 93.75 352 VAL A O 1
ATOM 2753 N N . VAL A 1 353 ? -26.375 3.605 18.623 1.00 94.62 353 VAL A N 1
ATOM 2754 C CA . VAL A 1 353 ? -25.805 4.774 17.927 1.00 94.62 353 VAL A CA 1
ATOM 2755 C C . VAL A 1 353 ? -26.135 4.797 16.437 1.00 94.62 353 VAL A C 1
ATOM 2757 O O . VAL A 1 353 ? -26.089 5.855 15.816 1.00 94.62 353 VAL A O 1
ATOM 2760 N N . TYR A 1 354 ? -26.511 3.650 15.862 1.00 94.25 354 TYR A N 1
ATOM 2761 C CA . TYR A 1 354 ? -26.955 3.531 14.473 1.00 94.25 354 TYR A CA 1
ATOM 2762 C C . TYR A 1 354 ? -28.078 2.498 14.348 1.00 94.25 354 TYR A C 1
ATOM 2764 O O . TYR A 1 354 ? -27.961 1.378 14.842 1.00 94.25 354 TYR A O 1
ATOM 2772 N N . ALA A 1 355 ? -29.155 2.848 13.642 1.00 91.62 355 ALA A N 1
ATOM 2773 C CA . ALA A 1 355 ? -30.299 1.959 13.403 1.00 91.62 355 ALA A CA 1
ATOM 2774 C C . ALA A 1 355 ? -30.869 2.119 11.982 1.00 91.62 355 ALA A C 1
ATOM 2776 O O . ALA A 1 355 ? -32.080 2.273 11.790 1.00 91.62 355 ALA A O 1
ATOM 2777 N N . GLY A 1 356 ? -29.981 2.108 10.985 1.00 87.38 356 GLY A N 1
ATOM 2778 C CA . GLY A 1 356 ? -30.309 2.279 9.566 1.00 87.38 356 GLY A CA 1
ATOM 2779 C C . GLY A 1 356 ? -30.383 3.719 9.073 1.00 87.38 356 GLY A C 1
ATOM 2780 O O . GLY A 1 356 ? -30.793 3.962 7.937 1.00 87.38 356 GLY A O 1
ATOM 2781 N N . ARG A 1 357 ? -29.976 4.672 9.911 1.00 89.31 357 ARG A N 1
ATOM 2782 C CA . ARG A 1 357 ? -29.811 6.088 9.577 1.00 89.31 357 ARG A CA 1
ATOM 2783 C C . ARG A 1 357 ? -28.587 6.619 10.306 1.00 89.31 357 ARG A C 1
ATOM 2785 O O . ARG A 1 357 ? -28.325 6.188 11.429 1.00 89.31 357 ARG A O 1
ATOM 2792 N N . ASP A 1 358 ? -27.874 7.530 9.656 1.00 91.94 358 ASP A N 1
ATOM 2793 C CA . ASP A 1 358 ? -26.715 8.194 10.244 1.00 91.94 358 ASP A CA 1
ATOM 2794 C C . ASP A 1 358 ? -27.153 9.051 11.440 1.00 91.94 358 ASP A C 1
ATOM 2796 O O . ASP A 1 358 ? -28.237 9.641 11.441 1.00 91.94 358 ASP A O 1
ATOM 2800 N N . GLY A 1 359 ? -26.312 9.085 12.466 1.00 87.06 359 GLY A N 1
ATOM 2801 C CA . GLY A 1 359 ? -26.507 9.851 13.690 1.00 87.06 359 GLY A CA 1
ATOM 2802 C C . GLY A 1 359 ? -25.285 10.707 14.012 1.00 87.06 359 GLY A C 1
ATOM 2803 O O . GLY A 1 359 ? -24.313 10.742 13.264 1.00 87.06 359 GLY A O 1
ATOM 2804 N N . ALA A 1 360 ? -25.316 11.377 15.165 1.00 88.62 360 ALA A N 1
ATOM 2805 C CA . ALA A 1 360 ? -24.249 12.296 15.572 1.00 88.62 360 ALA A CA 1
ATOM 2806 C C . ALA A 1 360 ? -22.888 11.614 15.811 1.00 88.62 360 ALA A C 1
ATOM 2808 O O . ALA A 1 360 ? -21.860 12.265 15.685 1.00 88.62 360 ALA A O 1
ATOM 2809 N N . ARG A 1 361 ? -22.887 10.324 16.178 1.00 90.44 361 ARG A N 1
ATOM 2810 C CA . ARG A 1 361 ? -21.677 9.552 16.520 1.00 90.44 361 ARG A CA 1
ATOM 2811 C C . ARG A 1 361 ? -21.416 8.368 15.595 1.00 90.44 361 ARG A C 1
ATOM 2813 O O . ARG A 1 361 ? -20.437 7.658 15.792 1.00 90.44 361 ARG A O 1
ATOM 2820 N N . ALA A 1 362 ? -22.312 8.092 14.648 1.00 95.31 362 ALA A N 1
ATOM 2821 C CA . ALA A 1 362 ? -22.195 6.919 13.796 1.00 95.31 362 ALA A CA 1
ATOM 2822 C C . ALA A 1 362 ? -22.744 7.170 12.393 1.00 95.31 362 ALA A C 1
ATOM 2824 O O . ALA A 1 362 ? -23.847 7.693 12.232 1.00 95.31 362 ALA A O 1
ATOM 2825 N N . ARG A 1 363 ? -21.991 6.752 11.374 1.00 95.31 363 ARG A N 1
ATOM 2826 C CA . ARG A 1 363 ? -22.350 6.941 9.961 1.00 95.31 363 ARG A CA 1
ATOM 2827 C C . ARG A 1 363 ? -22.041 5.709 9.129 1.00 95.31 363 ARG A C 1
ATOM 2829 O O . ARG A 1 363 ? -21.007 5.071 9.322 1.00 95.31 363 ARG A O 1
ATOM 2836 N N . TYR A 1 364 ? -22.911 5.383 8.182 1.00 94.00 364 TYR A N 1
ATOM 2837 C CA . TYR A 1 364 ? -22.661 4.299 7.240 1.00 94.00 364 TYR A CA 1
ATOM 2838 C C . TYR A 1 364 ? -21.751 4.759 6.101 1.00 94.00 364 TYR A C 1
ATOM 2840 O O . TYR A 1 364 ? -22.055 5.715 5.389 1.00 94.00 364 TYR A O 1
ATOM 2848 N N . LYS A 1 365 ? -20.673 4.015 5.860 1.00 91.88 365 LYS A N 1
ATOM 2849 C CA . LYS A 1 365 ? -19.789 4.195 4.710 1.00 91.88 365 LYS A CA 1
ATOM 2850 C C . LYS A 1 365 ? -19.367 2.825 4.192 1.00 91.88 365 LYS A C 1
ATOM 2852 O O . LYS A 1 365 ? -18.747 2.056 4.914 1.00 91.88 365 LYS A O 1
ATOM 2857 N N . GLU A 1 366 ? -19.728 2.535 2.942 1.00 85.75 366 GLU A N 1
ATOM 2858 C CA . GLU A 1 366 ? -19.184 1.406 2.168 1.00 85.75 366 GLU A CA 1
ATOM 2859 C C . GLU A 1 366 ? -19.217 0.047 2.897 1.00 85.75 366 GLU A C 1
ATOM 2861 O O . GLU A 1 366 ? -18.206 -0.630 3.041 1.00 85.75 366 GLU A O 1
ATOM 2866 N N . GLY A 1 367 ? -20.393 -0.358 3.386 1.00 88.62 367 GLY A N 1
ATOM 2867 C CA . GLY A 1 367 ? -20.574 -1.654 4.057 1.00 88.62 367 GLY A CA 1
ATOM 2868 C C . GLY A 1 367 ? -20.166 -1.670 5.533 1.00 88.62 367 GLY A C 1
ATOM 2869 O O . GLY A 1 367 ? -20.347 -2.691 6.203 1.00 88.62 367 GLY A O 1
ATOM 2870 N N . ARG A 1 368 ? -19.677 -0.543 6.061 1.00 92.94 368 ARG A N 1
ATOM 2871 C CA . ARG A 1 368 ? -19.308 -0.357 7.467 1.00 92.94 368 ARG A CA 1
ATOM 2872 C C . ARG A 1 368 ? -20.141 0.737 8.122 1.00 92.94 368 ARG A C 1
ATOM 2874 O O . ARG A 1 368 ? -20.582 1.678 7.465 1.00 92.94 368 ARG A O 1
ATOM 2881 N N . VAL A 1 369 ? -20.312 0.635 9.435 1.00 95.25 369 VAL A N 1
ATOM 2882 C CA . VAL A 1 369 ? -20.731 1.762 10.277 1.00 95.25 369 VAL A CA 1
ATOM 2883 C C . VAL A 1 369 ? -19.498 2.267 11.009 1.00 95.25 369 VAL A C 1
ATOM 2885 O O . VAL A 1 369 ? -18.861 1.521 11.751 1.00 95.25 369 VAL A O 1
ATOM 2888 N N . LEU A 1 370 ? -19.149 3.523 10.758 1.00 96.75 370 LEU A N 1
ATOM 2889 C CA . LEU A 1 370 ? -18.058 4.230 11.414 1.00 96.75 370 LEU A CA 1
ATOM 2890 C C . LEU A 1 370 ? -18.610 4.876 12.679 1.00 96.75 370 LEU A C 1
ATOM 2892 O O . LEU A 1 370 ? -19.501 5.714 12.567 1.00 96.75 370 LEU A O 1
ATOM 2896 N N . VAL A 1 371 ? -18.105 4.474 13.841 1.00 97.31 371 VAL A N 1
ATOM 2897 C CA . VAL A 1 371 ? -18.517 4.976 15.156 1.00 97.31 371 VAL A CA 1
ATOM 2898 C C . VAL A 1 371 ? -17.382 5.798 15.750 1.00 97.31 371 VAL A C 1
ATOM 2900 O O . VAL A 1 371 ? -16.282 5.278 15.934 1.00 97.31 371 VAL A O 1
ATOM 2903 N N . ASP A 1 372 ? -17.643 7.064 16.053 1.00 96.94 372 ASP A N 1
ATOM 2904 C CA . ASP A 1 372 ? -16.676 7.933 16.718 1.00 96.94 372 ASP A CA 1
ATOM 2905 C C . ASP A 1 372 ? -16.590 7.539 18.206 1.00 96.94 372 ASP A C 1
ATOM 2907 O O . ASP A 1 372 ? -17.610 7.411 18.894 1.00 96.94 372 ASP A O 1
ATOM 2911 N N . VAL A 1 373 ? -15.373 7.308 18.700 1.00 94.94 373 VAL A N 1
ATOM 2912 C CA . VAL A 1 373 ? -15.094 6.835 20.062 1.00 94.94 373 VAL A CA 1
ATOM 2913 C C . VAL A 1 373 ? -13.995 7.660 20.726 1.00 94.94 373 VAL A C 1
ATOM 2915 O O . VAL A 1 373 ? -13.080 8.164 20.075 1.00 94.94 373 VAL A O 1
ATOM 2918 N N . GLU A 1 374 ? -14.057 7.746 22.052 1.00 92.25 374 GLU A N 1
ATOM 2919 C CA . GLU A 1 374 ? -12.985 8.297 22.881 1.00 92.25 374 GLU A CA 1
ATOM 2920 C C . GLU A 1 374 ? -12.384 7.190 23.747 1.00 92.25 374 GLU A C 1
ATOM 2922 O O . GLU A 1 374 ? -13.095 6.331 24.279 1.00 92.25 374 GLU A O 1
ATOM 2927 N N . GLY A 1 375 ? -11.059 7.195 23.877 1.00 87.25 375 GLY A N 1
ATOM 2928 C CA . GLY A 1 375 ? -10.355 6.303 24.785 1.00 87.25 375 GLY A CA 1
ATOM 2929 C C . GLY A 1 375 ? -10.709 6.617 26.238 1.00 87.25 375 GLY A C 1
ATOM 2930 O O . GLY A 1 375 ? -10.799 7.779 26.630 1.00 87.25 375 GLY A O 1
ATOM 2931 N N . LYS A 1 376 ? -10.899 5.565 27.039 1.00 88.06 376 LYS A N 1
ATOM 2932 C CA . LYS A 1 376 ? -11.292 5.635 28.460 1.00 88.06 376 LYS A CA 1
ATOM 2933 C C . LYS A 1 376 ? -10.160 5.211 29.412 1.00 88.06 376 LYS A C 1
ATOM 2935 O O . LYS A 1 376 ? -10.419 4.855 30.557 1.00 88.06 376 LYS A O 1
ATOM 2940 N N . GLY A 1 377 ? -8.919 5.178 28.922 1.00 83.69 377 GLY A N 1
ATOM 2941 C CA . GLY A 1 377 ? -7.770 4.601 29.622 1.00 83.69 377 GLY A CA 1
ATOM 2942 C C . GLY A 1 377 ? -7.558 3.123 29.277 1.00 83.69 377 GLY A C 1
ATOM 2943 O O . GLY A 1 377 ? -8.400 2.474 28.658 1.00 83.69 377 GLY A O 1
ATOM 2944 N N . THR A 1 378 ? -6.410 2.566 29.665 1.00 79.69 378 THR A N 1
ATOM 2945 C CA . THR A 1 378 ? -6.030 1.181 29.320 1.00 79.69 378 THR A CA 1
ATOM 2946 C C . THR A 1 378 ? -6.858 0.123 30.061 1.00 79.69 378 THR A C 1
ATOM 2948 O O . THR A 1 378 ? -7.027 -0.996 29.566 1.00 79.69 378 THR A O 1
ATOM 2951 N N . ASP A 1 379 ? -7.444 0.486 31.204 1.00 82.81 379 ASP A N 1
ATOM 2952 C CA . ASP A 1 379 ? -8.215 -0.418 32.069 1.00 82.81 379 ASP A CA 1
ATOM 2953 C C . ASP A 1 379 ? -9.719 -0.418 31.770 1.00 82.81 379 ASP A C 1
ATOM 2955 O O . ASP A 1 379 ? -10.422 -1.383 32.095 1.00 82.81 379 ASP A O 1
ATOM 2959 N N . CYS A 1 380 ? -10.205 0.578 31.029 1.00 86.06 380 CYS A N 1
ATOM 2960 C CA . CYS A 1 380 ? -11.589 0.664 30.577 1.00 86.06 380 CYS A CA 1
ATOM 2961 C C . CYS A 1 380 ? -11.691 0.308 29.094 1.00 86.06 380 CYS A C 1
ATOM 2963 O O . CYS A 1 380 ? -10.868 0.715 28.278 1.00 86.06 380 CYS A O 1
ATOM 2965 N N . LYS A 1 381 ? -12.723 -0.455 28.734 1.00 90.94 381 LYS A N 1
ATOM 2966 C CA . LYS A 1 381 ? -13.001 -0.800 27.339 1.00 90.94 381 LYS A CA 1
ATOM 2967 C C . LYS A 1 381 ? -14.181 -0.007 26.808 1.00 90.94 381 LYS A C 1
ATOM 2969 O O . LYS A 1 381 ? -15.152 0.204 27.527 1.00 90.94 381 LYS A O 1
ATOM 2974 N N . VAL A 1 382 ? -14.090 0.346 25.537 1.00 92.81 382 VAL A N 1
ATOM 2975 C CA . VAL A 1 382 ? -15.217 0.736 24.698 1.00 92.81 382 VAL A CA 1
ATOM 2976 C C . VAL A 1 382 ? -15.649 -0.496 23.916 1.00 92.81 382 VAL A C 1
ATOM 2978 O O . VAL A 1 382 ? -14.803 -1.211 23.373 1.00 92.81 382 VAL A O 1
ATOM 2981 N N . VAL A 1 383 ? -16.947 -0.776 23.881 1.00 94.81 383 VAL A N 1
ATOM 2982 C CA . VAL A 1 383 ? -17.511 -1.915 23.156 1.00 94.81 383 VAL A CA 1
ATOM 2983 C C . VAL A 1 383 ? -18.406 -1.406 22.042 1.00 94.81 383 VAL A C 1
ATOM 2985 O O . VAL A 1 383 ? -19.396 -0.733 22.306 1.00 94.81 383 VAL A O 1
ATOM 2988 N N . VAL A 1 384 ? -18.091 -1.780 20.806 1.00 94.31 384 VAL A N 1
ATOM 2989 C CA . VAL A 1 384 ? -18.964 -1.557 19.655 1.00 94.31 384 VAL A CA 1
ATOM 2990 C C . VAL A 1 384 ? -19.475 -2.903 19.171 1.00 94.31 384 VAL A C 1
ATOM 2992 O O . VAL A 1 384 ? -18.685 -3.817 18.931 1.00 94.31 38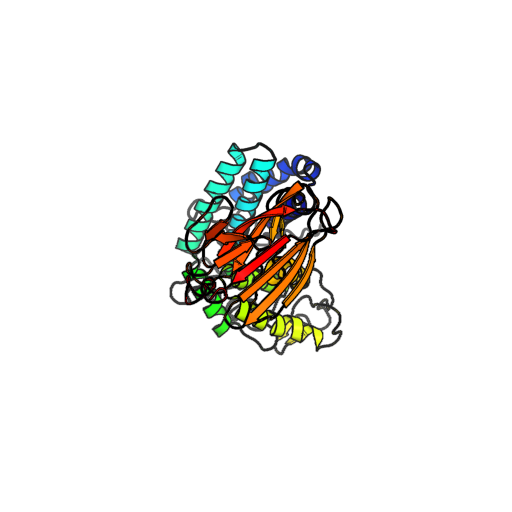4 VAL A O 1
ATOM 2995 N N . SER A 1 385 ? -20.789 -3.060 19.051 1.00 92.06 385 SER A N 1
ATOM 2996 C CA . SER A 1 385 ? -21.386 -4.323 18.610 1.00 92.06 385 SER A CA 1
ATOM 2997 C C . SER A 1 385 ? -22.471 -4.125 17.572 1.00 92.06 385 SER A C 1
ATOM 2999 O O . SER A 1 385 ? -23.298 -3.224 17.695 1.00 92.06 385 SER A O 1
ATOM 3001 N N . VAL A 1 386 ? -22.495 -5.014 16.584 1.00 88.50 386 VAL A N 1
ATOM 3002 C CA . VAL A 1 386 ? -23.630 -5.182 15.678 1.00 88.50 386 VAL A CA 1
ATOM 3003 C C . VAL A 1 386 ? -24.608 -6.154 16.313 1.00 88.50 386 VAL A C 1
ATOM 3005 O O . VAL A 1 386 ? -24.204 -7.220 16.774 1.00 88.50 386 VAL A O 1
ATOM 3008 N N . ARG A 1 387 ? -25.891 -5.797 16.309 1.00 77.38 387 ARG A N 1
ATOM 3009 C CA . ARG A 1 387 ? -26.979 -6.727 16.610 1.00 77.38 387 ARG A CA 1
ATOM 3010 C C . ARG A 1 387 ? -27.971 -6.766 15.462 1.00 77.38 387 ARG A C 1
ATOM 3012 O O . ARG A 1 387 ? -28.184 -5.782 14.739 1.00 77.38 387 ARG A O 1
ATOM 3019 N N . ARG A 1 388 ? -28.650 -7.901 15.329 1.00 66.31 388 ARG A N 1
ATOM 3020 C CA . ARG A 1 388 ? -29.878 -7.981 14.540 1.00 66.31 388 ARG A CA 1
ATOM 3021 C C . ARG A 1 388 ? -30.917 -7.008 15.111 1.00 66.31 388 ARG A C 1
ATOM 3023 O O . ARG A 1 388 ? -31.120 -6.930 16.321 1.00 66.31 388 ARG A O 1
ATOM 3030 N N . ARG A 1 389 ? -31.607 -6.284 14.227 1.00 59.22 389 ARG A N 1
ATOM 3031 C CA . ARG A 1 389 ? -32.829 -5.557 14.590 1.00 59.22 389 ARG A CA 1
ATOM 3032 C C . ARG A 1 389 ? -33.839 -6.614 15.064 1.00 59.22 389 ARG A C 1
ATOM 3034 O O . ARG A 1 389 ? -34.075 -7.542 14.293 1.00 59.22 389 ARG A O 1
ATOM 3041 N N . PRO A 1 390 ? -34.389 -6.554 16.288 1.00 51.94 390 PRO A N 1
ATOM 3042 C CA . PRO A 1 390 ? -35.359 -7.554 16.715 1.00 51.94 390 PRO A CA 1
ATOM 3043 C C . PRO A 1 390 ? -36.508 -7.600 15.702 1.00 51.94 390 PRO A C 1
ATOM 3045 O O . PRO A 1 390 ? -37.039 -6.552 15.330 1.00 51.94 390 PRO A O 1
ATOM 3048 N N . ASP A 1 391 ? -36.886 -8.805 15.259 1.00 50.97 391 ASP A N 1
ATOM 3049 C CA . ASP A 1 391 ? -37.943 -9.018 14.253 1.00 50.97 391 ASP A CA 1
ATOM 3050 C C . ASP A 1 391 ? -39.316 -8.484 14.721 1.00 50.97 391 ASP A C 1
ATOM 3052 O O . ASP A 1 391 ? -40.265 -8.403 13.944 1.00 50.97 391 ASP A O 1
ATOM 3056 N N . ASN A 1 392 ? -39.427 -8.076 15.991 1.00 44.19 392 ASN A N 1
ATOM 3057 C CA . ASN A 1 392 ? -40.600 -7.437 16.556 1.00 44.19 392 ASN A CA 1
ATOM 3058 C C . ASN A 1 392 ? -40.213 -6.306 17.538 1.00 44.19 392 ASN A C 1
ATOM 3060 O O . ASN A 1 392 ? -39.767 -6.598 18.651 1.00 44.19 392 ASN A O 1
ATOM 3064 N N . PRO A 1 393 ? -40.436 -5.021 17.198 1.00 47.84 393 PRO A N 1
ATOM 3065 C CA . PRO A 1 393 ? -40.191 -3.901 18.112 1.00 47.84 393 PRO A CA 1
ATOM 3066 C C . PRO A 1 393 ? -41.109 -3.896 19.354 1.00 47.84 393 PRO A C 1
ATOM 3068 O O . PRO A 1 393 ? -40.858 -3.139 20.285 1.00 47.84 393 PRO A O 1
ATOM 3071 N N . TRP A 1 394 ? -42.134 -4.759 19.410 1.00 46.38 394 TRP A N 1
ATOM 3072 C CA . TRP A 1 394 ? -43.090 -4.875 20.521 1.00 46.38 394 TRP A CA 1
ATOM 3073 C C . TRP A 1 394 ? -42.829 -6.047 21.479 1.00 46.38 394 TRP A C 1
ATOM 3075 O O . TRP A 1 394 ? -43.609 -6.267 22.408 1.00 46.38 394 TRP A O 1
ATOM 3085 N N . ALA A 1 395 ? -41.746 -6.810 21.296 1.00 43.09 395 ALA A N 1
ATOM 3086 C CA . ALA A 1 395 ? -41.458 -7.973 22.143 1.00 43.09 395 ALA A CA 1
ATOM 3087 C C . ALA A 1 395 ? -41.178 -7.617 23.621 1.00 43.09 395 ALA A C 1
ATOM 3089 O O . ALA A 1 395 ? -41.336 -8.471 24.489 1.00 43.09 395 ALA A O 1
ATOM 3090 N N . PHE A 1 396 ? -40.858 -6.356 23.932 1.00 42.09 396 PHE A N 1
ATOM 3091 C CA . PHE A 1 396 ? -40.616 -5.889 25.303 1.00 42.09 396 PHE A CA 1
ATOM 3092 C C . PHE A 1 396 ? -41.888 -5.596 26.124 1.00 42.09 396 PHE A C 1
ATOM 3094 O O . PHE A 1 396 ? -41.776 -5.330 27.316 1.00 42.09 396 PHE A O 1
ATOM 3101 N N . ILE A 1 397 ? -43.096 -5.671 25.544 1.00 42.78 397 ILE A N 1
ATOM 3102 C CA . ILE A 1 397 ? -44.349 -5.358 26.270 1.00 42.78 397 ILE A CA 1
ATOM 3103 C C . ILE A 1 397 ? -45.036 -6.601 26.879 1.00 42.78 397 ILE A C 1
ATOM 3105 O O . ILE A 1 397 ? -45.983 -6.465 27.643 1.00 42.78 397 ILE A O 1
ATOM 3109 N N . ARG A 1 398 ? -44.559 -7.834 26.646 1.00 37.81 398 ARG A N 1
ATOM 3110 C CA . ARG A 1 398 ? -45.239 -9.056 27.147 1.00 37.81 398 ARG A CA 1
ATOM 3111 C C . ARG A 1 398 ? -44.555 -9.773 28.316 1.00 37.81 398 ARG A C 1
ATOM 3113 O O . ARG A 1 398 ? -44.578 -10.997 28.374 1.00 37.81 398 ARG A O 1
ATOM 3120 N N . GLN A 1 399 ? -43.983 -9.027 29.259 1.00 38.41 399 GLN A N 1
ATOM 3121 C CA . GLN A 1 399 ? -43.598 -9.573 30.574 1.00 38.41 399 GLN A CA 1
ATOM 3122 C C . GLN A 1 399 ? -44.134 -8.762 31.766 1.00 38.41 399 GLN A C 1
ATOM 3124 O O . GLN A 1 399 ? -43.638 -8.881 32.882 1.00 38.41 399 GLN A O 1
ATOM 3129 N N . ALA A 1 400 ? -45.191 -7.982 31.543 1.00 38.88 400 ALA A N 1
ATOM 3130 C CA . ALA A 1 400 ? -46.036 -7.432 32.598 1.00 38.88 400 ALA A CA 1
ATOM 3131 C C . ALA A 1 400 ? -47.500 -7.622 32.178 1.00 38.88 400 ALA A C 1
ATOM 3133 O O . ALA A 1 400 ? -48.068 -6.793 31.470 1.00 38.88 400 ALA A O 1
ATOM 3134 N N . GLY A 1 401 ? -48.064 -8.770 32.544 1.00 35.47 401 GLY A N 1
ATOM 3135 C CA . GLY A 1 401 ? -49.454 -9.149 32.312 1.00 35.47 401 GLY A CA 1
ATOM 3136 C C . GLY A 1 401 ? -49.799 -10.342 33.172 1.00 35.47 401 GLY A C 1
ATOM 3137 O O . GLY A 1 401 ? -49.231 -11.416 32.876 1.00 35.47 401 GLY A O 1
#

Radius of gyration: 22.93 Å; chains: 1; bounding box: 85×51×60 Å

Secondary structure (DSSP, 8-state):
------BSSHHHHHHHHHHHHHHHH--HHHHHHHHHHHHIIIIIIHHHTEETTTTEE-EEEETGGG-B-TT-----BS-HHHHHHHHHHHHHHHHHHHHTT-HHHHHHHHHHHHHHHHHHHHHTEETTTTEE---EETTEE-S--BHHHHHHHHHTTSS-HHHHHHHHHHHHHHTEETTEE-SBSSSSSSTTGGG-B-HHHHHHHHHHHHHTT-HHHHHHHHHHHHHHHHHSTT-SS--S-B-GGGSBTTGGGS-SS-GGGGGHHHHIIIIIS-EEESSGGGSEEEE----TT-SEEEEEE--TTSS-EEEEEEE-GGG-EEEEEEE-TT-EEEEEEE-SSTT-EEEETTEEEEESS--SSEEEETTEEEEEEE--EEEEEEEEEEEPPPS-TTGGGTT--

pLDDT: mean 93.37, std 10.95, range [35.47, 98.94]

InterPro domains:
  IPR008928 Six-hairpin glycosidase superfamily [SSF48208] (9-348)
  IPR012341 Six-hairpin glycosidase-like superfamily [G3DSA:1.50.10.10] (2-265)
  IPR032790 Glycogen debranching enzyme, C-terminal [PF06202] (9-181)
  IPR035398 Alpha-L-rhamnosidase C-terminal domain [PF17390] (274-347)

Foldseek 3Di:
DPDDAAALQVLLVVLLVLLQCQLFAVPVVSCVVCVVVLCCVLVPVQVQQQDPVLLARWQPGPPRQRHAHPVRQNAGTRFLLRLLSLLVSLQSSLQSCVVVVNNVSNVVSNVSSLVSLQSQCVPQQDPVLLAGQGHDDPPHGFPKGFLNSRLSSLVSPSDDLVSLVSHLVSQCPQQDDQAAGQRMSDCRRHPQSSFKFALLRLLSSLVSCLVSLVNLVSVVRCCSHLVLLLVDPPNPADWRMATHPRAQNVHPVTRSHDPSNVSVVCCCVCEQQNWGQPGGQPLEIEGEYNCNVPQKDWDFDATNVDLGWTWIKGADPPRKIKIKIADAAQRKYKYWRQQQDLQKWKDKVNHTCHHSDHHPAWDDDDRTIIGIDGHPHNVDIIMMIIDHDPPDPCPVVPPPD

Organism: Colletotrichum graminicola (strain M1.001 / M2 / FGSC 10212) (NCBI:txid645133)